Protein 7TIL (pdb70)

Solvent-accessible surface area: 36634 Å² total; per-residue (Å²): 62,102,40,25,83,61,8,2,155,41,3,20,153,62,1,82,115,42,66,15,1,48,62,29,43,70,60,125,63,12,46,77,26,60,44,114,7,20,120,37,64,86,77,45,27,91,93,31,91,108,50,10,71,155,21,28,80,78,0,122,97,35,133,42,26,94,26,39,113,49,119,85,174,82,45,6,0,24,103,7,49,1,99,43,42,86,32,2,24,45,4,4,115,30,111,133,1,49,105,4,40,62,59,1,96,86,3,31,100,93,7,75,81,56,0,21,85,30,1,0,22,11,22,19,0,3,82,113,35,70,47,123,25,1,41,51,1,4,112,17,0,46,120,7,51,74,23,46,0,143,60,81,68,51,114,126,5,8,123,175,32,26,76,104,104,20,11,111,88,3,39,46,0,4,24,14,0,0,1,63,83,58,50,0,19,0,21,60,82,27,26,69,50,12,1,34,3,45,43,71,70,84,33,52,3,14,0,14,20,11,55,123,75,46,10,84,15,142,98,2,48,0,13,9,47,7,3,45,116,16,79,18,38,30,46,47,0,0,2,0,38,20,64,91,0,37,118,14,8,9,156,67,3,91,50,0,2,0,2,0,16,1,26,23,24,1,132,10,3,59,23,90,84,2,57,91,31,66,4,1,3,4,0,10,7,20,14,119,0,0,48,6,0,2,68,0,38,114,45,24,119,62,11,82,30,23,24,12,104,72,78,7,19,101,95,61,63,208,70,97,172,81,40,5,92,28,31,106,80,99,24,15,79,7,1,114,84,4,76,123,81,166,143,4,104,34,62,3,34,137,5,71,98,78,50,0,52,127,27,2,90,125,19,17,171,73,100,38,21,87,58,7,2,133,48,9,19,150,57,0,91,120,38,65,18,1,47,64,37,38,71,55,124,61,9,43,99,31,57,44,106,8,19,101,38,68,87,78,44,27,94,93,34,82,114,24,9,79,174,22,14,100,76,2,132,90,36,132,48,23,106,31,52,96,48,115,100,174,69,40,11,0,58,116,9,46,1,75,44,39,86,35,2,18,46,4,6,119,42,79,132,2,48,83,16,40,60,62,1,90,90,4,41,104,89,7,68,82,62,0,26,82,31,5,0,24,9,29,20,0,4,84,74,31,69,48,121,30,0,38,51,0,2,111,14,0,44,90,11,49,72,25,53,0,143,42,91,50,49,97,121,13,9,125,173,38,28,80,118,43,18,9,98,70,2,35,48,0,2,24,16,0,0,1,60,88,56,46,0,17,0,23,55,102,26,22,83,94,13,1,78,9,92,63,73,95,23,87,56,1,9,2,11,21,9,58,119,80,41,18,72,11,122,72,3,40,1,7,22,71,14,2,40,110,18,81,17,46,25,60,40,1,0,2,0,35,27,63,100,0,31,119,6,13,5,158,46,1,73,48,0,2,0,1,0,11,3,33,105,47,2,136,3,1,63,26,92,70,0,62,88,33,83,5,0,2,0,1,23,4,2,0,101,0,0,39,16,0,1,74,3,48,116,48,22,126,64,3,88,31,0,13,13,74,65,89,16,12,70,128,42,31,167,62,93,31,80,69,11,124,58,87,24,70,131,68,36,8,106,36,26,96,80,103,17,20,82,5,1,113,70,1,50,118,50,127,104,2,51,4,65,4,62,117,21,54,107,79,86,1,45,112,7,0,79,87,18,12,191

Secondary structure (DSSP, 8-state):
---HHHHHHHHHHHHTSHHHHHHHHS-GGG--EEEE--PPPHHHHHH-HHHHHHHHHHSSS--SSEE-----------EEEE-SHHHHHHHH--HHHHHHHHHHHHHHHHS-GGGHHHHHH-HHHHHHS-HHHHHHHHHHHHT--TTSSSS--HHHHSSSTTTTTTTTTTHHHHHHHHHHHTTSHHHHH-HHHHTT---SSS-EEEEEESSBTTBSSSSEEEEHHHHTTS---SSEEEEES-STTGGGS-S--TTEEEEE--TT--GGG--TTTTT-EEEEE--BSHHHHHHHHHHHHH-TT-EE-S--HHHHHHS----SSPPSS--HHHHHHHHHHHSSSS--B-GGGS-HHHHHHHHHHH--/---HHHHHHHHHHHHTSHHHHHHHHS-TTS--EEEE--PPPHHHHHH-HHHHHHHHHHHHT--SSEEE----------EEEE-SHHHHHHHH--HHHHHHHHHHHHHHHHS-GGGHHHHHH-HHHHHSS-HHHHHHHHHHHHT--TTSSSS--HHHHSSSTTTTTTTTTTHHHHHHHHHHHTTSHHHHH-HHHHTT----S---EEEEESSTTSSSSSSEEE-HHHHTT---SSSEEEEES-SS-GGGS-S--TT-EEEE---S-TTSSSSTTTBTBEEEEE--BSHHHHHHHHHHHHH-TT-EE-S--HHHHHHTTTSS----SS-S-SSPPTT--HHHHHHHHHHHHSS---B-SSSS-HHHHHHHHHHHH-

InterPro domains:
  IPR014544 Uncharacterised conserved protein UCP028408 [PIRSF028408] (1-380)
  IPR024534 Wadjet protein JetD, C-terminal [PF09983] (205-372)
  IPR024537 Domain of unknown function DUF3322 [PF11795] (4-186)

Foldseek 3Di:
DDQLQVVLQVLLVVLPALVSLCLQPVPPVSPDDKDFDDDDDPVCCVVCVVVVVVRVVSVVPDDLDDFDWDCPPHTDTTMDIDGDVSSSQVSNPDPVSVVLVVLLVVLCVQADPLCNSVCSNPVVLCVPPDSVLLSLLSVLLVVADFQQCVQAAPQVVDPPPNPPCSCVSCVVVNQVSNCSVVVHPCVVCPVCRRNVHDHQFPQKWKKAAQAPPQDPDGIDIDGLNCLLPDAHWFAEEEEEQAQPCVVLEDRHAHRYMYGYNCHLDDLSCQHPNNPNGQYEYEYWAALSRLVSQQVNCVSPVRYDYFPHQPVNCVVPPVDDPAFDHRDDPRVRVSHVVLPPPPPSGDGPNPDDSPVSNVRVVVSRD/DDALLRVLQVLVVQLVALVSQCLQPVPLVSPWDKAFDDDDDPVCCVVPVVVVVVRQVSVVPDDLADFDWDCDPPIHTTMDIDGDVSSSQVSNVDPVSVVLCVLLVVLCVQADPLCNSVCSNPVVLPVPPDSVLLSLLSVLLVPADFQQCVEHAPQVSDPPPRPPCSCVSCVVVSLVSNCSVVVHPCVVQHVCVRNVHDHVPFQKWWKAAQAPPFDPDGIDIGGLVCLLEDAGWFQEEEEECAHPCVVLEDSHDPRYMYTYNPHQPPPSCQHPRNPRHAYEYEYWAAQVSQVSVQVNCVSPVRYHYFPNAVVSCVVCVPFDWAADPDHPDPARDPRDDPRSRVSHVVRVVDRIGGGGPNRDDSVVSHVRSVVVSD

Organism: Pseudomonas aeruginosa (strain UCBPP-PA14) (NCBI:txid208963)

B-factor: mean 124.22, std 24.46, range [77.88, 206.12]

Sequence (739 aa):
AKSPTDIGRNLARQWQRSSVRLERLLNPGSWPQSLNIGKPSARLFTDNIQAVLRHVENWRSVNVGKVDWEPVPISLPMRWHLRSPSEWIAASDDPRVSQEYAQLEYLVEQVDSAFHTLLVAQRSLWLTRTPEEVVATAQLATQLAPGCAQGRPLRLLAEHGVDTKFFERNATLLTKLLDERFEGAASEQGLTTFLDAFEESSHWVLVVPLQPGLLPFKRLRLTTSELAETPLPGSRLLVVENEQCVHLLPETLPDTLAVLGAGLDLHWLASAHLAGKQIGYWGDMDTWGLLMLARARLHQPAVEALLMEQELFEQHSQALESAPPGLLADEADFYRYLLVQERGRLEQEYLPKAQVELAIRKWARAKSPTDIGRNLARQWQRSSVRLERLLNPGSWPQSLNIGKPSARLFTDNIQAVLRHVENWRSVNVGKVDWEPVPISLPMRWHLRSPSEWIAASDDPRVSQEYAQLEYLVEQVDSAFHTLLVAQRSLWLTRTPEEVVATAQLATQLAPGCAQGRPLRLLAEHGVDTKFFERNATLLTKLLDERFEGAASEQGLTTFLDAFEESSHWVLVVPLQPGLLPFKRLRLTTSELAETPLPGSRLLVVENEQCVHLLPETLPDTLAVLGAGLDLHWLASAHLAGKQIGYWGDMDTWGLLMLARARLHQPAVEALLMEQELFEQHSQGNTVVEPAKALESAPPGLLADEADFYRYLLVQERGRLEQEYLPKAQVELAIRKWAR

Nearest PDB structures (foldseek):
  7til-assembly1_A  TM=1.003E+00  e=1.194E-72  Pseudomonas aeruginosa PA14
  7til-assembly1_B  TM=7.651E-01  e=3.463E-65  Pseudomonas aeruginosa PA14
  8b7f-assembly1_B  TM=4.303E-01  e=4.602E-18  Corynebacterium glutamicum ATCC 13032
  8q72-assembly1_N  TM=8.692E-01  e=1.683E-08  Escherichia coli
  7til-assembly1_B  TM=1.003E+00  e=1.257E-79  Pseudomonas aeruginosa PA14

Radius of gyration: 33.56 Å; Cα contacts (8 Å, |Δi|>4): 1056; chains: 2; bounding box: 49×89×98 Å

Structure (mmCIF, N/CA/C/O backbone):
data_7TIL
#
_entry.id   7TIL
#
_cell.length_a   1.00
_cell.length_b   1.00
_cell.length_c   1.00
_cell.angle_alpha   90.00
_cell.angle_beta   90.00
_cell.angle_gamma   90.00
#
_symmetry.space_group_name_H-M   'P 1'
#
loop_
_atom_site.group_PDB
_atom_site.id
_atom_site.type_symbol
_atom_site.label_atom_id
_atom_site.label_alt_id
_atom_site.label_comp_id
_atom_site.label_asym_id
_atom_site.label_entity_id
_atom_site.label_seq_id
_atom_site.pdbx_PDB_ins_code
_atom_site.Cartn_x
_atom_site.Cartn_y
_atom_site.Cartn_z
_atom_site.occupancy
_atom_site.B_iso_or_equiv
_atom_site.auth_seq_id
_atom_site.auth_comp_id
_atom_site.auth_asym_id
_atom_site.auth_atom_id
_atom_site.pdbx_PDB_model_num
ATOM 1 N N . ALA A 1 19 ? 155.209 112.435 120.010 1.00 147.62 1 ALA A N 1
ATOM 2 C CA . ALA A 1 19 ? 154.257 111.344 120.175 1.00 147.62 1 ALA A CA 1
ATOM 3 C C . ALA A 1 19 ? 153.841 111.199 121.634 1.00 147.62 1 ALA A C 1
ATOM 4 O O . ALA A 1 19 ? 154.327 110.319 122.343 1.00 147.62 1 ALA A O 1
ATOM 6 N N . LYS A 1 20 ? 152.940 112.071 122.076 1.00 135.12 2 LYS A N 1
ATOM 7 C CA . LYS A 1 20 ? 152.457 112.052 123.448 1.00 135.12 2 LYS A CA 1
ATOM 8 C C . LYS A 1 20 ? 151.064 111.442 123.515 1.00 135.12 2 LYS A C 1
ATOM 9 O O . LYS A 1 20 ? 150.212 111.710 122.663 1.00 135.12 2 LYS A O 1
ATOM 15 N N . SER A 1 21 ? 150.841 110.614 124.533 1.00 126.01 3 SER A N 1
ATOM 16 C CA . SER A 1 21 ? 149.522 110.061 124.771 1.00 126.01 3 SER A CA 1
ATOM 17 C C . SER A 1 21 ? 148.573 111.160 125.241 1.00 126.01 3 SER A C 1
ATOM 18 O O . SER A 1 21 ? 149.005 112.164 125.812 1.00 126.01 3 SER A O 1
ATOM 21 N N . PRO A 1 22 ? 147.269 110.995 125.002 1.00 121.59 4 PRO A N 1
ATOM 22 C CA . PRO A 1 22 ? 146.312 112.021 125.446 1.00 121.59 4 PRO A CA 1
ATOM 23 C C . PRO A 1 22 ? 146.371 112.297 126.936 1.00 121.59 4 PRO A C 1
ATOM 24 O O . PRO A 1 22 ? 146.105 113.430 127.357 1.00 121.59 4 PRO A O 1
ATOM 28 N N . THR A 1 23 ? 146.707 111.295 127.750 1.00 119.85 5 THR A N 1
ATOM 29 C CA . THR A 1 23 ? 146.864 111.529 129.181 1.00 119.85 5 THR A CA 1
ATOM 30 C C . THR A 1 23 ? 148.005 112.500 129.457 1.00 119.85 5 THR A C 1
ATOM 31 O O . THR A 1 23 ? 147.890 113.375 130.323 1.00 119.85 5 THR A O 1
ATOM 35 N N . ASP A 1 24 ? 149.116 112.360 128.728 1.00 122.71 6 ASP A N 1
ATOM 36 C CA . ASP A 1 24 ? 150.257 113.245 128.939 1.00 122.71 6 ASP A CA 1
ATOM 37 C C . ASP A 1 24 ? 149.902 114.692 128.627 1.00 122.71 6 ASP A C 1
ATOM 38 O O . ASP A 1 24 ? 150.285 115.606 129.365 1.00 122.71 6 ASP A O 1
ATOM 43 N N . ILE A 1 25 ? 149.172 114.921 127.534 1.00 112.82 7 ILE A N 1
ATOM 44 C CA . ILE A 1 25 ? 148.743 116.276 127.202 1.00 112.82 7 ILE A CA 1
ATOM 45 C C . ILE A 1 25 ? 147.787 116.801 128.264 1.00 112.82 7 ILE A C 1
ATOM 46 O O . ILE A 1 25 ? 147.825 117.984 128.626 1.00 112.82 7 ILE A O 1
ATOM 51 N N . GLY A 1 26 ? 146.923 115.930 128.787 1.00 121.73 8 GLY A N 1
ATOM 52 C CA . GLY A 1 26 ? 146.026 116.345 129.852 1.00 121.73 8 GLY A CA 1
ATOM 53 C C . GLY A 1 26 ? 146.768 116.808 131.091 1.00 121.73 8 GLY A C 1
ATOM 54 O O . GLY A 1 26 ? 146.401 117.811 131.708 1.00 121.73 8 GLY A O 1
ATOM 55 N N . ARG A 1 27 ? 147.818 116.079 131.476 1.00 117.67 9 ARG A N 1
ATOM 56 C CA . ARG A 1 27 ? 148.655 116.525 132.585 1.00 117.67 9 ARG A CA 1
ATOM 57 C C . ARG A 1 27 ? 149.380 117.818 132.237 1.00 117.67 9 ARG A C 1
ATOM 58 O O . ARG A 1 27 ? 149.523 118.706 133.085 1.00 117.67 9 ARG A O 1
ATOM 66 N N . ASN A 1 28 ? 149.851 117.937 130.994 1.00 114.39 10 ASN A N 1
ATOM 67 C CA . ASN A 1 28 ? 150.530 119.157 130.573 1.00 114.39 10 ASN A CA 1
ATOM 68 C C . ASN A 1 28 ? 149.590 120.353 130.614 1.00 114.39 10 ASN A C 1
ATOM 69 O O . ASN A 1 28 ? 149.983 121.448 131.033 1.00 114.39 10 ASN A O 1
ATOM 74 N N . LEU A 1 29 ? 148.343 120.167 130.176 1.00 110.37 11 LEU A N 1
ATOM 75 C CA . LEU A 1 29 ? 147.373 121.255 130.226 1.00 110.37 11 LEU A CA 1
ATOM 76 C C . LEU A 1 29 ? 147.051 121.643 131.663 1.00 110.37 11 LEU A C 1
ATOM 77 O O . LEU A 1 29 ? 146.874 122.827 131.970 1.00 110.37 11 LEU A O 1
ATOM 82 N N . ALA A 1 30 ? 146.965 120.656 132.558 1.00 108.68 12 ALA A N 1
ATOM 83 C CA . ALA A 1 30 ? 146.649 120.943 133.953 1.00 108.68 12 ALA A CA 1
ATOM 84 C C . ALA A 1 30 ? 147.723 121.816 134.590 1.00 108.68 12 ALA A C 1
ATOM 85 O O . ALA A 1 30 ? 147.417 122.748 135.343 1.00 108.68 12 ALA A O 1
ATOM 87 N N . ARG A 1 31 ? 148.993 121.523 134.304 1.00 111.09 13 ARG A N 1
ATOM 88 C CA . ARG A 1 31 ? 150.075 122.353 134.822 1.00 111.09 13 ARG A CA 1
ATOM 89 C C . ARG A 1 31 ? 149.992 123.771 134.273 1.00 111.09 13 ARG A C 1
ATOM 90 O O . ARG A 1 31 ? 150.210 124.743 135.006 1.00 111.09 13 ARG A O 1
ATOM 98 N N . GLN A 1 32 ? 149.679 123.908 132.983 1.00 101.12 14 GLN A N 1
ATOM 99 C CA . GLN A 1 32 ? 149.583 125.233 132.380 1.00 101.12 14 GLN A CA 1
ATOM 100 C C . GLN A 1 32 ? 148.458 126.044 133.007 1.00 101.12 14 GLN A C 1
ATOM 101 O O . GLN A 1 32 ? 148.531 127.277 133.066 1.00 101.12 14 GLN A O 1
ATOM 107 N N . TRP A 1 33 ? 147.406 125.371 133.476 1.00 98.58 15 TRP A N 1
ATOM 108 C CA . TRP A 1 33 ? 146.304 126.079 134.116 1.00 98.58 15 TRP A CA 1
ATOM 109 C C . TRP A 1 33 ? 146.757 126.779 135.390 1.00 98.58 15 TRP A C 1
ATOM 110 O O . TRP A 1 33 ? 146.159 127.783 135.794 1.00 98.58 15 TRP A O 1
ATOM 121 N N . GLN A 1 34 ? 147.813 126.277 136.027 1.00 97.77 16 GLN A N 1
ATOM 122 C CA . GLN A 1 34 ? 148.316 126.881 137.253 1.00 97.77 16 GLN A CA 1
ATOM 123 C C . GLN A 1 34 ? 148.999 128.219 137.018 1.00 97.77 16 GLN A C 1
ATOM 124 O O . GLN A 1 34 ? 149.363 128.885 137.993 1.00 97.77 16 GLN A O 1
ATOM 130 N N . ARG A 1 35 ? 149.182 128.627 135.766 1.00 100.60 17 ARG A N 1
ATOM 131 C CA . ARG A 1 35 ? 149.817 129.891 135.429 1.00 100.60 17 ARG A CA 1
ATOM 132 C C . ARG A 1 35 ? 148.753 130.956 135.209 1.00 100.60 17 ARG A C 1
ATOM 133 O O . ARG A 1 35 ? 147.765 130.724 134.506 1.00 100.60 17 ARG A O 1
ATOM 141 N N . SER A 1 36 ? 148.962 132.126 135.819 1.00 99.71 18 SER A N 1
ATOM 142 C CA . SER A 1 36 ? 147.958 133.185 135.769 1.00 99.71 18 SER A CA 1
ATOM 143 C C . SER A 1 36 ? 147.748 133.692 134.348 1.00 99.71 18 SER A C 1
ATOM 144 O O . SER A 1 36 ? 146.620 134.025 133.964 1.00 99.71 18 SER A O 1
ATOM 147 N N . SER A 1 37 ? 148.819 133.770 133.557 1.00 102.53 19 SER A N 1
ATOM 148 C CA . SER A 1 37 ? 148.694 134.269 132.191 1.00 102.53 19 SER A CA 1
ATOM 149 C C . SER A 1 37 ? 147.802 133.365 131.350 1.00 102.53 19 SER A C 1
ATOM 150 O O . SER A 1 37 ? 147.002 133.849 130.541 1.00 102.53 19 SER A O 1
ATOM 153 N N . VAL A 1 38 ? 147.932 132.048 131.521 1.00 104.22 20 VAL A N 1
ATOM 154 C CA . VAL A 1 38 ? 147.138 131.111 130.731 1.00 104.22 20 VAL A CA 1
ATOM 155 C C . VAL A 1 38 ? 145.656 131.256 131.052 1.00 104.22 20 VAL A C 1
ATOM 156 O O . VAL A 1 38 ? 144.808 131.259 130.151 1.00 104.22 20 VAL A O 1
ATOM 160 N N . ARG A 1 39 ? 145.319 131.375 132.339 1.00 98.24 21 ARG A N 1
ATOM 161 C CA . ARG A 1 39 ? 143.916 131.494 132.728 1.00 98.24 21 ARG A CA 1
ATOM 162 C C . ARG A 1 39 ? 143.290 132.764 132.167 1.00 98.24 21 ARG A C 1
ATOM 163 O O . ARG A 1 39 ? 142.153 132.740 131.681 1.00 98.24 21 ARG A O 1
ATOM 171 N N . LEU A 1 40 ? 144.014 133.883 132.227 1.00 101.66 22 LEU A N 1
ATOM 172 C CA . LEU A 1 40 ? 143.496 135.126 131.666 1.00 101.66 22 LEU A CA 1
ATOM 173 C C . LEU A 1 40 ? 143.305 135.010 130.161 1.00 101.66 22 LEU A C 1
ATOM 174 O O . LEU A 1 40 ? 142.328 135.529 129.608 1.00 101.66 22 LEU A O 1
ATOM 179 N N . GLU A 1 41 ? 144.233 134.336 129.481 1.00 114.91 23 GLU A N 1
ATOM 180 C CA . GLU A 1 41 ? 144.121 134.163 128.038 1.00 114.91 23 GLU A CA 1
ATOM 181 C C . GLU A 1 41 ? 142.896 133.333 127.675 1.00 114.91 23 GLU A C 1
ATOM 182 O O . GLU A 1 41 ? 142.197 133.637 126.702 1.00 114.91 23 GLU A O 1
ATOM 188 N N . ARG A 1 42 ? 142.612 132.287 128.453 1.00 113.57 24 ARG A N 1
ATOM 189 C CA . ARG A 1 42 ? 141.522 131.381 128.106 1.00 113.57 24 ARG A CA 1
ATOM 190 C C . ARG A 1 42 ? 140.159 132.015 128.358 1.00 113.57 24 ARG A C 1
ATOM 191 O O . ARG A 1 42 ? 139.243 131.873 127.539 1.00 113.57 24 ARG A O 1
ATOM 199 N N . LEU A 1 43 ? 140.000 132.714 129.480 1.00 107.87 25 LEU A N 1
ATOM 200 C CA . LEU A 1 43 ? 138.687 133.207 129.879 1.00 107.87 25 LEU A CA 1
ATOM 201 C C . LEU A 1 43 ? 138.400 134.610 129.355 1.00 107.87 25 LEU A C 1
ATOM 202 O O . LEU A 1 43 ? 137.339 134.850 128.771 1.00 107.87 25 LEU A O 1
ATOM 207 N N . LEU A 1 44 ? 139.332 135.543 129.551 1.00 113.11 26 LEU A N 1
ATOM 208 C CA . LEU A 1 44 ? 139.103 136.951 129.249 1.00 113.11 26 LEU A CA 1
ATOM 209 C C . LEU A 1 44 ? 139.532 137.330 127.838 1.00 113.11 26 LEU A C 1
ATOM 210 O O . LEU A 1 44 ? 139.898 138.488 127.596 1.00 113.11 26 LEU A O 1
ATOM 215 N N . ASN A 1 45 ? 139.499 136.389 126.902 1.00 125.41 27 ASN A N 1
ATOM 216 C CA . ASN A 1 45 ? 139.823 136.672 125.505 1.00 125.41 27 ASN A CA 1
ATOM 217 C C . ASN A 1 45 ? 139.028 135.712 124.632 1.00 125.41 27 ASN A C 1
ATOM 218 O O . ASN A 1 45 ? 139.453 134.570 124.398 1.00 125.41 27 ASN A O 1
ATOM 223 N N . PRO A 1 46 ? 137.859 136.132 124.141 1.00 129.29 28 PRO A N 1
ATOM 224 C CA . PRO A 1 46 ? 137.099 135.270 123.220 1.00 129.29 28 PRO A CA 1
ATOM 225 C C . PRO A 1 46 ? 137.857 134.933 121.950 1.00 129.29 28 PRO A C 1
ATOM 226 O O . PRO A 1 46 ? 137.594 133.887 121.345 1.00 129.29 28 PRO A O 1
ATOM 230 N N . GLY A 1 47 ? 138.786 135.787 121.523 1.00 133.15 29 GLY A N 1
ATOM 231 C CA . GLY A 1 47 ? 139.586 135.497 120.350 1.00 133.15 29 GLY A CA 1
ATOM 232 C C . GLY A 1 47 ? 140.737 134.552 120.589 1.00 133.15 29 GLY A C 1
ATOM 233 O O . GLY A 1 47 ? 141.469 134.234 119.647 1.00 133.15 29 GLY A O 1
ATOM 234 N N . SER A 1 48 ? 140.916 134.102 121.833 1.00 129.31 30 SER A N 1
ATOM 235 C CA . SER A 1 48 ? 141.977 133.147 122.127 1.00 129.31 30 SER A CA 1
ATOM 236 C C . SER A 1 48 ? 141.757 131.844 121.375 1.00 129.31 30 SER A C 1
ATOM 237 O O . SER A 1 48 ? 142.708 131.252 120.852 1.00 129.31 30 SER A O 1
ATOM 240 N N . TRP A 1 49 ? 140.513 131.381 121.322 1.00 124.86 31 TRP A N 1
ATOM 241 C CA . TRP A 1 49 ? 140.196 130.182 120.569 1.00 124.86 31 TRP A CA 1
ATOM 242 C C . TRP A 1 49 ? 140.379 130.450 119.079 1.00 124.86 31 TRP A C 1
ATOM 243 O O . TRP A 1 49 ? 140.108 131.560 118.608 1.00 124.86 31 TRP A O 1
ATOM 254 N N . PRO A 1 50 ? 140.837 129.455 118.306 1.00 129.36 32 PRO A N 1
ATOM 255 C CA . PRO A 1 50 ? 141.126 128.097 118.778 1.00 129.36 32 PRO A CA 1
ATOM 256 C C . PRO A 1 50 ? 142.509 127.916 119.402 1.00 129.36 32 PRO A C 1
ATOM 257 O O . PRO A 1 50 ? 143.393 128.748 119.199 1.00 129.36 32 PRO A O 1
ATOM 261 N N . GLN A 1 51 ? 142.690 126.832 120.155 1.00 131.76 33 GLN A N 1
ATOM 262 C CA . GLN A 1 51 ? 143.992 126.439 120.693 1.00 131.76 33 GLN A CA 1
ATOM 263 C C . GLN A 1 51 ? 144.336 125.054 120.157 1.00 131.76 33 GLN A C 1
ATOM 264 O O . GLN A 1 51 ? 143.741 124.057 120.578 1.00 131.76 33 GLN A O 1
ATOM 270 N N . SER A 1 52 ? 145.295 124.989 119.235 1.00 137.22 34 SER A N 1
ATOM 271 C CA . SER A 1 52 ? 145.707 123.734 118.616 1.00 137.22 34 SER A CA 1
ATOM 272 C C . SER A 1 52 ? 146.957 123.216 119.315 1.00 137.22 34 SER A C 1
ATOM 273 O O . SER A 1 52 ? 147.917 123.968 119.517 1.00 137.22 34 SER A O 1
ATOM 276 N N . LEU A 1 53 ? 146.941 121.940 119.682 1.00 145.11 35 LEU A N 1
ATOM 277 C CA . LEU A 1 53 ? 148.056 121.312 120.378 1.00 145.11 35 LEU A CA 1
ATOM 278 C C . LEU A 1 53 ? 148.718 120.294 119.461 1.00 145.11 35 LEU A C 1
ATOM 279 O O . LEU A 1 53 ? 148.052 119.393 118.939 1.00 145.11 35 LEU A O 1
ATOM 284 N N . ASN A 1 54 ? 150.025 120.443 119.264 1.00 154.65 36 ASN A N 1
ATOM 285 C CA . ASN A 1 54 ? 150.770 119.502 118.442 1.00 154.65 36 ASN A CA 1
ATOM 286 C C . ASN A 1 54 ? 150.933 118.173 119.169 1.00 154.65 36 ASN A C 1
ATOM 287 O O . ASN A 1 54 ? 151.106 118.132 120.390 1.00 154.65 36 ASN A O 1
ATOM 292 N N . ILE A 1 55 ? 150.875 117.081 118.411 1.00 149.85 37 ILE A N 1
ATOM 293 C CA . ILE A 1 55 ? 150.979 115.747 118.989 1.00 149.85 37 ILE A CA 1
ATOM 294 C C . ILE A 1 55 ? 152.417 115.256 118.894 1.00 149.85 37 ILE A C 1
ATOM 295 O O . ILE A 1 55 ? 153.057 114.982 119.916 1.00 149.85 37 ILE A O 1
ATOM 300 N N . GLY A 1 56 ? 152.936 115.142 117.674 1.00 161.61 38 GLY A N 1
ATOM 301 C CA . GLY A 1 56 ? 154.324 114.762 117.485 1.00 161.61 38 GLY A CA 1
ATOM 302 C C . GLY A 1 56 ? 154.535 113.457 116.745 1.00 161.61 38 GLY A C 1
ATOM 303 O O . GLY A 1 56 ? 153.774 112.501 116.920 1.00 161.61 38 GLY A O 1
ATOM 304 N N . LYS A 1 57 ? 155.575 113.409 115.911 1.00 172.88 39 LYS A N 1
ATOM 305 C CA . LYS A 1 57 ? 155.937 112.207 115.178 1.00 172.88 39 LYS A CA 1
ATOM 306 C C . LYS A 1 57 ? 156.553 111.163 116.107 1.00 172.88 39 LYS A C 1
ATOM 307 O O . LYS A 1 57 ? 157.219 111.507 117.087 1.00 172.88 39 LYS A O 1
ATOM 313 N N . PRO A 1 58 ? 156.341 109.883 115.823 1.00 183.80 40 PRO A N 1
ATOM 314 C CA . PRO A 1 58 ? 157.028 108.832 116.575 1.00 183.80 40 PRO A CA 1
ATOM 315 C C . PRO A 1 58 ? 158.453 108.635 116.077 1.00 183.80 40 PRO A C 1
ATOM 316 O O . PRO A 1 58 ? 158.852 109.133 115.023 1.00 183.80 40 PRO A O 1
ATOM 320 N N . SER A 1 59 ? 159.222 107.889 116.865 1.00 198.90 41 SER A N 1
ATOM 321 C CA . SER A 1 59 ? 160.603 107.594 116.513 1.00 198.90 41 SER A CA 1
ATOM 322 C C . SER A 1 59 ? 160.665 106.498 115.458 1.00 198.90 41 SER A C 1
ATOM 323 O O . SER A 1 59 ? 159.991 105.469 115.568 1.00 198.90 41 SER A O 1
ATOM 326 N N . ALA A 1 60 ? 161.481 106.727 114.426 1.00 199.95 42 ALA A N 1
ATOM 327 C CA . ALA A 1 60 ? 161.636 105.731 113.370 1.00 199.95 42 ALA A CA 1
ATOM 328 C C . ALA A 1 60 ? 162.265 104.452 113.905 1.00 199.95 42 ALA A C 1
ATOM 329 O O . ALA A 1 60 ? 161.844 103.347 113.541 1.00 199.95 42 ALA A O 1
ATOM 331 N N . ARG A 1 61 ? 163.278 104.580 114.765 1.00 201.28 43 ARG A N 1
ATOM 332 C CA . ARG A 1 61 ? 163.889 103.401 115.369 1.00 201.28 43 ARG A CA 1
ATOM 333 C C . ARG A 1 61 ? 162.890 102.650 116.239 1.00 201.28 43 ARG A C 1
ATOM 334 O O . ARG A 1 61 ? 162.833 101.416 116.209 1.00 201.28 43 ARG A O 1
ATOM 336 N N . LEU A 1 62 ? 162.093 103.381 117.022 1.00 200.25 44 LEU A N 1
ATOM 337 C CA . LEU A 1 62 ? 161.066 102.739 117.836 1.00 200.25 44 LEU A CA 1
ATOM 338 C C . LEU A 1 62 ? 159.993 102.100 116.964 1.00 200.25 44 LEU A C 1
ATOM 339 O O . LEU A 1 62 ? 159.471 101.029 117.297 1.00 200.25 44 LEU A O 1
ATOM 341 N N . PHE A 1 63 ? 159.646 102.746 115.848 1.00 200.51 45 PHE A N 1
ATOM 342 C CA . PHE A 1 63 ? 158.650 102.179 114.945 1.00 200.51 45 PHE A CA 1
ATOM 343 C C . PHE A 1 63 ? 159.126 100.857 114.356 1.00 200.51 45 PHE A C 1
ATOM 344 O O . PHE A 1 63 ? 158.357 99.893 114.273 1.00 200.51 45 PHE A O 1
ATOM 346 N N . THR A 1 64 ? 160.394 100.792 113.944 1.00 206.12 46 THR A N 1
ATOM 347 C CA . THR A 1 64 ? 160.917 99.560 113.364 1.00 206.12 46 THR A CA 1
ATOM 348 C C . THR A 1 64 ? 161.136 98.493 114.430 1.00 206.12 46 THR A C 1
ATOM 349 O O . THR A 1 64 ? 160.837 97.314 114.207 1.00 206.12 46 THR A O 1
ATOM 351 N N . ASP A 1 65 ? 161.660 98.886 115.594 1.00 200.54 47 ASP A N 1
ATOM 352 C CA . ASP A 1 65 ? 161.957 97.909 116.638 1.00 200.54 47 ASP A CA 1
ATOM 353 C C . ASP A 1 65 ? 160.684 97.307 117.219 1.00 200.54 47 ASP A C 1
ATOM 354 O O . ASP A 1 65 ? 160.599 96.088 117.411 1.00 200.54 47 ASP A O 1
ATOM 356 N N . ASN A 1 66 ? 159.686 98.140 117.508 1.00 186.62 48 ASN A N 1
ATOM 357 C CA . ASN A 1 66 ? 158.429 97.697 118.110 1.00 186.62 48 ASN A CA 1
ATOM 358 C C . ASN A 1 66 ? 157.283 98.349 117.343 1.00 186.62 48 ASN A C 1
ATOM 359 O O . ASN A 1 66 ? 156.841 99.448 117.688 1.00 186.62 48 ASN A O 1
ATOM 361 N N . ILE A 1 67 ? 156.805 97.669 116.298 1.00 175.37 49 ILE A N 1
ATOM 362 C CA . ILE A 1 67 ? 155.658 98.186 115.562 1.00 175.37 49 ILE A CA 1
ATOM 363 C C . ILE A 1 67 ? 154.413 98.168 116.437 1.00 175.37 49 ILE A C 1
ATOM 364 O O . ILE A 1 67 ? 153.541 99.032 116.304 1.00 175.37 49 ILE A O 1
ATOM 369 N N . GLN A 1 68 ? 154.308 97.202 117.352 1.00 172.28 50 GLN A N 1
ATOM 370 C CA . GLN A 1 68 ? 153.163 97.166 118.253 1.00 172.28 50 GLN A CA 1
ATOM 371 C C . GLN A 1 68 ? 153.137 98.380 119.171 1.00 172.28 50 GLN A C 1
ATOM 372 O O . GLN A 1 68 ? 152.060 98.811 119.596 1.00 172.28 50 GLN A O 1
ATOM 378 N N . ALA A 1 69 ? 154.306 98.942 119.488 1.00 169.14 51 ALA A N 1
ATOM 379 C CA . ALA A 1 69 ? 154.356 100.107 120.365 1.00 169.14 51 ALA A CA 1
ATOM 380 C C . ALA A 1 69 ? 153.646 101.296 119.731 1.00 169.14 51 ALA A C 1
ATOM 381 O O . ALA A 1 69 ? 152.825 101.959 120.378 1.00 169.14 51 ALA A O 1
ATOM 383 N N . VAL A 1 70 ? 153.947 101.579 118.461 1.00 166.76 52 VAL A N 1
ATOM 384 C CA . VAL A 1 70 ? 153.232 102.641 117.760 1.00 166.76 52 VAL A CA 1
ATOM 385 C C . VAL A 1 70 ? 151.796 102.221 117.477 1.00 166.76 52 VAL A C 1
ATOM 386 O O . VAL A 1 70 ? 150.898 103.070 117.407 1.00 166.76 52 VAL A O 1
ATOM 390 N N . LEU A 1 71 ? 151.550 100.918 117.300 1.00 164.91 53 LEU A N 1
ATOM 391 C CA . LEU A 1 71 ? 150.170 100.453 117.220 1.00 164.91 53 LEU A CA 1
ATOM 392 C C . LEU A 1 71 ? 149.413 100.782 118.497 1.00 164.91 53 LEU A C 1
ATOM 393 O O . LEU A 1 71 ? 148.366 101.429 118.448 1.00 164.91 53 LEU A O 1
ATOM 398 N N . ARG A 1 72 ? 149.966 100.425 119.656 1.00 167.06 54 ARG A N 1
ATOM 399 C CA . ARG A 1 72 ? 149.315 100.802 120.905 1.00 167.06 54 ARG A CA 1
ATOM 400 C C . ARG A 1 72 ? 149.021 102.294 120.928 1.00 167.06 54 ARG A C 1
ATOM 401 O O . ARG A 1 72 ? 147.933 102.712 121.339 1.00 167.06 54 ARG A O 1
ATOM 409 N N . HIS A 1 73 ? 149.949 103.101 120.410 1.00 156.57 55 HIS A N 1
ATOM 410 C CA . HIS A 1 73 ? 149.797 104.550 120.455 1.00 156.57 55 HIS A CA 1
ATOM 411 C C . HIS A 1 73 ? 148.547 105.004 119.705 1.00 156.57 55 HIS A C 1
ATOM 412 O O . HIS A 1 73 ? 147.832 105.903 120.163 1.00 156.57 55 HIS A O 1
ATOM 419 N N . VAL A 1 74 ? 148.269 104.404 118.543 1.00 160.33 56 VAL A N 1
ATOM 420 C CA . VAL A 1 74 ? 147.168 104.902 117.718 1.00 160.33 56 VAL A CA 1
ATOM 421 C C . VAL A 1 74 ? 145.811 104.523 118.315 1.00 160.33 56 VAL A C 1
ATOM 422 O O . VAL A 1 74 ? 144.870 105.325 118.283 1.00 160.33 56 VAL A O 1
ATOM 426 N N . GLU A 1 75 ? 145.673 103.310 118.867 1.00 163.96 57 GLU A N 1
ATOM 427 C CA . GLU A 1 75 ? 144.415 102.999 119.550 1.00 163.96 57 GLU A CA 1
ATOM 428 C C . GLU A 1 75 ? 144.322 103.612 120.944 1.00 163.96 57 GLU A C 1
ATOM 429 O O . GLU A 1 75 ? 143.235 103.610 121.532 1.00 163.96 57 GLU A O 1
ATOM 435 N N . ASN A 1 76 ? 145.420 104.127 121.507 1.00 154.23 58 ASN A N 1
ATOM 436 C CA . ASN A 1 76 ? 145.242 105.091 122.590 1.00 154.23 58 ASN A CA 1
ATOM 437 C C . ASN A 1 76 ? 144.564 106.353 122.071 1.00 154.23 58 ASN A C 1
ATOM 438 O O . ASN A 1 76 ? 143.859 107.043 122.817 1.00 154.23 58 ASN A O 1
ATOM 443 N N . TRP A 1 77 ? 144.761 106.668 120.789 1.00 143.37 59 TRP A N 1
ATOM 444 C CA . TRP A 1 77 ? 144.060 107.781 120.163 1.00 143.37 59 TRP A CA 1
ATOM 445 C C . TRP A 1 77 ? 142.721 107.367 119.565 1.00 143.37 59 TRP A C 1
ATOM 446 O O . TRP A 1 77 ? 142.017 108.219 119.013 1.00 143.37 59 TRP A O 1
ATOM 457 N N . ARG A 1 78 ? 142.363 106.083 119.635 1.00 154.85 60 ARG A N 1
ATOM 458 C CA . ARG A 1 78 ? 141.033 105.639 119.239 1.00 154.85 60 ARG A CA 1
ATOM 459 C C . ARG A 1 78 ? 140.001 105.785 120.346 1.00 154.85 60 ARG A C 1
ATOM 460 O O . ARG A 1 78 ? 138.802 105.685 120.067 1.00 154.85 60 ARG A O 1
ATOM 468 N N . SER A 1 79 ? 140.429 106.021 121.582 1.00 157.77 61 SER A N 1
ATOM 469 C CA . SER A 1 79 ? 139.511 106.194 122.697 1.00 157.77 61 SER A CA 1
ATOM 470 C C . SER A 1 79 ? 139.258 107.655 123.035 1.00 157.77 61 SER A C 1
ATOM 471 O O . SER A 1 79 ? 138.511 107.936 123.978 1.00 157.77 61 SER A O 1
ATOM 474 N N . VAL A 1 80 ? 139.849 108.589 122.297 1.00 146.02 62 VAL A N 1
ATOM 475 C CA . VAL A 1 80 ? 139.682 110.005 122.601 1.00 146.02 62 VAL A CA 1
ATOM 476 C C . VAL A 1 80 ? 138.450 110.535 121.880 1.00 146.02 62 VAL A C 1
ATOM 477 O O . VAL A 1 80 ? 138.263 110.307 120.678 1.00 146.02 62 VAL A O 1
ATOM 481 N N . ASN A 1 81 ? 137.579 111.208 122.630 1.00 141.95 63 ASN A N 1
ATOM 482 C CA . ASN A 1 81 ? 136.407 111.853 122.054 1.00 141.95 63 ASN A CA 1
ATOM 483 C C . ASN A 1 81 ? 136.136 113.220 122.670 1.00 141.95 63 ASN A C 1
ATOM 484 O O . ASN A 1 81 ? 135.029 113.748 122.500 1.00 141.95 63 ASN A O 1
ATOM 489 N N . VAL A 1 82 ? 137.103 113.800 123.384 1.00 138.13 64 VAL A N 1
ATOM 490 C CA . VAL A 1 82 ? 136.886 115.081 124.052 1.00 138.13 64 VAL A CA 1
ATOM 491 C C . VAL A 1 82 ? 136.575 116.167 123.031 1.00 138.13 64 VAL A C 1
ATOM 492 O O . VAL A 1 82 ? 135.634 116.953 123.198 1.00 138.13 64 VAL A O 1
ATOM 496 N N . GLY A 1 83 ? 137.354 116.224 121.962 1.00 136.78 65 GLY A N 1
ATOM 497 C CA . GLY A 1 83 ? 137.140 117.173 120.886 1.00 136.78 65 GLY A CA 1
ATOM 498 C C . GLY A 1 83 ? 137.213 116.471 119.545 1.00 136.78 65 GLY A C 1
ATOM 499 O O . GLY A 1 83 ? 136.590 115.435 119.321 1.00 136.78 65 GLY A O 1
ATOM 500 N N . LYS A 1 84 ? 137.988 117.062 118.641 1.00 135.01 66 LYS A N 1
ATOM 501 C CA . LYS A 1 84 ? 138.236 116.506 117.317 1.00 135.01 66 LYS A CA 1
ATOM 502 C C . LYS A 1 84 ? 139.733 116.539 117.049 1.00 135.01 66 LYS A C 1
ATOM 503 O O . LYS A 1 84 ? 140.405 117.525 117.373 1.00 135.01 66 LYS A O 1
ATOM 509 N N . VAL A 1 85 ? 140.256 115.453 116.497 1.00 143.45 67 VAL A N 1
ATOM 510 C CA . VAL A 1 85 ? 141.682 115.332 116.228 1.00 143.45 67 VAL A CA 1
ATOM 511 C C . VAL A 1 85 ? 141.918 115.461 114.730 1.00 143.45 67 VAL A C 1
ATOM 512 O O . VAL A 1 85 ? 141.186 114.881 113.919 1.00 143.45 67 VAL A O 1
ATOM 516 N N . ASP A 1 86 ? 142.922 116.250 114.360 1.00 159.35 68 ASP A N 1
ATOM 517 C CA . ASP A 1 86 ? 143.260 116.446 112.958 1.00 159.35 68 ASP A CA 1
ATOM 518 C C . ASP A 1 86 ? 143.954 115.204 112.415 1.00 159.35 68 ASP A C 1
ATOM 519 O O . ASP A 1 86 ? 144.761 114.579 113.111 1.00 159.35 68 ASP A O 1
ATOM 524 N N . TRP A 1 87 ? 143.638 114.846 111.175 1.00 168.83 69 TRP A N 1
ATOM 525 C CA . TRP A 1 87 ? 144.183 113.656 110.540 1.00 168.83 69 TRP A CA 1
ATOM 526 C C . TRP A 1 87 ? 144.940 114.004 109.268 1.00 168.83 69 TRP A C 1
ATOM 527 O O . TRP A 1 87 ? 144.581 114.944 108.551 1.00 168.83 69 TRP A O 1
ATOM 538 N N . GLU A 1 88 ? 145.994 113.232 109.000 1.00 195.24 70 GLU A N 1
ATOM 539 C CA . GLU A 1 88 ? 146.734 113.285 107.763 1.00 195.24 70 GLU A CA 1
ATOM 540 C C . GLU A 1 88 ? 147.332 111.901 107.542 1.00 195.24 70 GLU A C 1
ATOM 541 O O . GLU A 1 88 ? 147.914 111.333 108.480 1.00 195.24 70 GLU A O 1
ATOM 547 N N . PRO A 1 89 ? 147.170 111.321 106.357 1.00 201.23 71 PRO A N 1
ATOM 548 C CA . PRO A 1 89 ? 147.742 109.995 106.105 1.00 201.23 71 PRO A CA 1
ATOM 549 C C . PRO A 1 89 ? 149.246 110.065 105.898 1.00 201.23 71 PRO A C 1
ATOM 550 O O . PRO A 1 89 ? 149.787 111.061 105.411 1.00 201.23 71 PRO A O 1
ATOM 554 N N . VAL A 1 90 ? 149.921 108.985 106.278 1.00 193.76 72 VAL A N 1
ATOM 555 C CA . VAL A 1 90 ? 151.362 108.877 106.086 1.00 193.76 72 VAL A CA 1
ATOM 556 C C . VAL A 1 90 ? 151.693 107.577 105.366 1.00 193.76 72 VAL A C 1
ATOM 557 O O . VAL A 1 90 ? 151.427 106.489 105.876 1.00 193.76 72 VAL A O 1
ATOM 561 N N . PRO A 1 98 ? 152.291 101.803 105.196 1.00 202.22 80 PRO A N 1
ATOM 562 C CA . PRO A 1 98 ? 151.748 103.152 105.378 1.00 202.22 80 PRO A CA 1
ATOM 563 C C . PRO A 1 98 ? 150.678 103.211 106.464 1.00 202.22 80 PRO A C 1
ATOM 564 O O . PRO A 1 98 ? 149.608 102.623 106.309 1.00 202.22 80 PRO A O 1
ATOM 568 N N . ILE A 1 99 ? 150.973 103.915 107.554 1.00 197.87 81 ILE A N 1
ATOM 569 C CA . ILE A 1 99 ? 150.056 104.061 108.677 1.00 197.87 81 ILE A CA 1
ATOM 570 C C . ILE A 1 99 ? 149.860 105.545 108.951 1.00 197.87 81 ILE A C 1
ATOM 571 O O . ILE A 1 99 ? 150.814 106.328 108.876 1.00 197.87 81 ILE A O 1
ATOM 576 N N . SER A 1 100 ? 148.621 105.934 109.240 1.00 184.25 82 SER A N 1
ATOM 577 C CA . SER A 1 100 ? 148.289 107.334 109.468 1.00 184.25 82 SER A CA 1
ATOM 578 C C . SER A 1 100 ? 148.353 107.645 110.958 1.00 184.25 82 SER A C 1
ATOM 579 O O . SER A 1 100 ? 147.759 106.932 111.774 1.00 184.25 82 SER A O 1
ATOM 582 N N . LEU A 1 101 ? 149.072 108.709 111.312 1.00 172.00 83 LEU A N 1
ATOM 583 C CA . LEU A 1 101 ? 149.197 109.132 112.693 1.00 172.00 83 LEU A CA 1
ATOM 584 C C . LEU A 1 101 ? 148.605 110.523 112.878 1.00 172.00 83 LEU A C 1
ATOM 585 O O . LEU A 1 101 ? 148.689 111.358 111.971 1.00 172.00 83 LEU A O 1
ATOM 590 N N . PRO A 1 102 ? 148.004 110.803 114.032 1.00 162.05 84 PRO A N 1
ATOM 591 C CA . PRO A 1 102 ? 147.452 112.140 114.269 1.00 162.05 84 PRO A CA 1
ATOM 592 C C . PRO A 1 102 ? 148.540 113.135 114.641 1.00 162.05 84 PRO A C 1
ATOM 593 O O . PRO A 1 102 ? 149.417 112.854 115.461 1.00 162.05 84 PRO A O 1
ATOM 597 N N . MET A 1 103 ? 148.466 114.318 114.032 1.00 164.87 85 MET A N 1
ATOM 598 C CA . MET A 1 103 ? 149.486 115.343 114.222 1.00 164.87 85 MET A CA 1
ATOM 599 C C . MET A 1 103 ? 149.002 116.482 115.110 1.00 164.87 85 MET A C 1
ATOM 600 O O . MET A 1 103 ? 149.743 116.958 115.976 1.00 164.87 85 MET A O 1
ATOM 605 N N . ARG A 1 104 ? 147.771 116.931 114.901 1.00 153.09 86 ARG A N 1
ATOM 606 C CA . ARG A 1 104 ? 147.251 118.106 115.579 1.00 153.09 86 ARG A CA 1
ATOM 607 C C . ARG A 1 104 ? 145.932 117.783 116.263 1.00 153.09 86 ARG A C 1
ATOM 608 O O . ARG A 1 104 ? 145.161 116.939 115.800 1.00 153.09 86 ARG A O 1
ATOM 616 N N . TRP A 1 105 ? 145.685 118.469 117.376 1.00 136.23 87 TRP A N 1
ATOM 617 C CA . TRP A 1 105 ? 144.455 118.328 118.147 1.00 136.23 87 TRP A CA 1
ATOM 618 C C . TRP A 1 105 ? 143.747 119.675 118.139 1.00 136.23 87 TRP A C 1
ATOM 619 O O . TRP A 1 105 ? 144.311 120.680 118.582 1.00 136.23 87 TRP A O 1
ATOM 630 N N . HIS A 1 106 ? 142.518 119.697 117.632 1.00 136.74 88 HIS A N 1
ATOM 631 C CA . HIS A 1 106 ? 141.744 120.933 117.533 1.00 136.74 88 HIS A CA 1
ATOM 632 C C . HIS A 1 106 ? 140.757 120.986 118.690 1.00 136.74 88 HIS A C 1
ATOM 633 O O . HIS A 1 106 ? 139.849 120.157 118.789 1.00 136.74 88 HIS A O 1
ATOM 640 N N . LEU A 1 107 ? 140.936 121.969 119.567 1.00 129.94 89 LEU A N 1
ATOM 641 C CA . LEU A 1 107 ? 140.027 122.218 120.677 1.00 129.94 89 LEU A CA 1
ATOM 642 C C . LEU A 1 107 ? 139.289 123.520 120.387 1.00 129.94 89 LEU A C 1
ATOM 643 O O . LEU A 1 107 ? 139.909 124.586 120.311 1.00 129.94 89 LEU A O 1
ATOM 648 N N . ARG A 1 108 ? 137.967 123.442 120.231 1.00 132.60 90 ARG A N 1
ATOM 649 C CA . ARG A 1 108 ? 137.215 124.628 119.833 1.00 132.60 90 ARG A CA 1
ATOM 650 C C . ARG A 1 108 ? 136.804 125.445 121.055 1.00 132.60 90 ARG A C 1
ATOM 651 O O . ARG A 1 108 ? 137.233 126.591 121.224 1.00 132.60 90 ARG A O 1
ATOM 659 N N . SER A 1 109 ? 135.966 124.843 121.938 1.00 126.40 91 SER A N 1
ATOM 660 C CA . SER A 1 109 ? 135.246 125.396 123.077 1.00 126.40 91 SER A CA 1
ATOM 661 C C . SER A 1 109 ? 136.001 125.169 124.384 1.00 126.40 91 SER A C 1
ATOM 662 O O . SER A 1 109 ? 136.798 124.231 124.497 1.00 126.40 91 SER A O 1
ATOM 665 N N . PRO A 1 110 ? 135.759 126.027 125.378 1.00 119.19 92 PRO A N 1
ATOM 666 C CA . PRO A 1 110 ? 136.347 125.792 126.706 1.00 119.19 92 PRO A CA 1
ATOM 667 C C . PRO A 1 110 ? 135.926 124.476 127.327 1.00 119.19 92 PRO A C 1
ATOM 668 O O . PRO A 1 110 ? 136.709 123.880 128.077 1.00 119.19 92 PRO A O 1
ATOM 672 N N . SER A 1 111 ? 134.708 124.008 127.046 1.00 117.28 93 SER A N 1
ATOM 673 C CA . SER A 1 111 ? 134.270 122.723 127.581 1.00 117.28 93 SER A CA 1
ATOM 674 C C . SER A 1 111 ? 135.170 121.596 127.096 1.00 117.28 93 SER A C 1
ATOM 675 O O . SER A 1 111 ? 135.473 120.663 127.850 1.00 117.28 93 SER A O 1
ATOM 678 N N . GLU A 1 112 ? 135.603 121.662 125.836 1.00 126.31 94 GLU A N 1
ATOM 679 C CA . GLU A 1 112 ? 136.590 120.709 125.343 1.00 126.31 94 GLU A CA 1
ATOM 680 C C . GLU A 1 112 ? 137.910 120.857 126.087 1.00 126.31 94 GLU A C 1
ATOM 681 O O . GLU A 1 112 ? 138.562 119.860 126.417 1.00 126.31 94 GLU A O 1
ATOM 687 N N . TRP A 1 113 ? 138.319 122.098 126.359 1.00 116.74 95 TRP A N 1
ATOM 688 C CA . TRP A 1 113 ? 139.574 122.333 127.065 1.00 116.74 95 TRP A CA 1
ATOM 689 C C . TRP A 1 113 ? 139.543 121.722 128.460 1.00 116.74 95 TRP A C 1
ATOM 690 O O . TRP A 1 113 ? 140.498 121.061 128.883 1.00 116.74 95 TRP A O 1
ATOM 701 N N . ILE A 1 114 ? 138.449 121.937 129.192 1.00 117.11 96 ILE A N 1
ATOM 702 C CA . ILE A 1 114 ? 138.326 121.358 130.525 1.00 117.11 96 ILE A CA 1
ATOM 703 C C . ILE A 1 114 ? 138.242 119.840 130.443 1.00 117.11 96 ILE A C 1
ATOM 704 O O . ILE A 1 114 ? 138.879 119.126 131.226 1.00 117.11 96 ILE A O 1
ATOM 709 N N . ALA A 1 115 ? 137.459 119.323 129.493 1.00 122.48 97 ALA A N 1
ATOM 710 C CA . ALA A 1 115 ? 137.331 117.877 129.350 1.00 122.48 97 ALA A CA 1
ATOM 711 C C . ALA A 1 115 ? 138.650 117.233 128.947 1.00 122.48 97 ALA A C 1
ATOM 712 O O . ALA A 1 115 ? 138.904 116.075 129.297 1.00 122.48 97 ALA A O 1
ATOM 714 N N . ALA A 1 116 ? 139.497 117.957 128.215 1.00 124.28 98 ALA A N 1
ATOM 715 C CA . ALA A 1 116 ? 140.811 117.431 127.869 1.00 124.28 98 ALA A CA 1
ATOM 716 C C . ALA A 1 116 ? 141.765 117.455 129.055 1.00 124.28 98 ALA A C 1
ATOM 717 O O . ALA A 1 116 ? 142.700 116.649 129.108 1.00 124.28 98 ALA A O 1
ATOM 719 N N . SER A 1 117 ? 141.550 118.368 130.005 1.00 124.25 99 SER A N 1
ATOM 720 C CA . SER A 1 117 ? 142.436 118.462 131.161 1.00 124.25 99 SER A CA 1
ATOM 721 C C . SER A 1 117 ? 142.362 117.207 132.022 1.00 124.25 99 SER A C 1
ATOM 722 O O . SER A 1 117 ? 143.388 116.726 132.518 1.00 124.25 99 SER A O 1
ATOM 725 N N . ASP A 1 118 ? 141.157 116.667 132.213 1.00 125.67 100 ASP A N 1
ATOM 726 C CA . ASP A 1 118 ? 140.938 115.465 133.021 1.00 125.67 100 ASP A CA 1
ATOM 727 C C . ASP A 1 118 ? 141.471 115.644 134.442 1.00 125.67 100 ASP A C 1
ATOM 728 O O . ASP A 1 118 ? 142.228 114.819 134.957 1.00 125.67 100 ASP A O 1
ATOM 733 N N . ASP A 1 119 ? 141.070 116.741 135.077 1.00 116.24 101 ASP A N 1
ATOM 734 C CA . ASP A 1 119 ? 141.463 116.996 136.456 1.00 116.24 101 ASP A CA 1
ATOM 735 C C . ASP A 1 119 ? 140.278 117.536 137.246 1.00 116.24 101 ASP A C 1
ATOM 736 O O . ASP A 1 119 ? 139.691 118.557 136.865 1.00 116.24 101 ASP A O 1
ATOM 741 N N . PRO A 1 120 ? 139.891 116.873 138.338 1.00 113.13 102 PRO A N 1
ATOM 742 C CA . PRO A 1 120 ? 138.740 117.363 139.118 1.00 113.13 102 PRO A CA 1
ATOM 743 C C . PRO A 1 120 ? 138.927 118.768 139.663 1.00 113.13 102 PRO A C 1
ATOM 744 O O . PRO A 1 120 ? 137.963 119.542 139.712 1.00 113.13 102 PRO A O 1
ATOM 748 N N . ARG A 1 121 ? 140.145 119.121 140.079 1.00 109.77 103 ARG A N 1
ATOM 749 C CA . ARG A 1 121 ? 140.379 120.449 140.636 1.00 109.77 103 ARG A CA 1
ATOM 750 C C . ARG A 1 121 ? 140.177 121.534 139.587 1.00 109.77 103 ARG A C 1
ATOM 751 O O . ARG A 1 121 ? 139.581 122.579 139.870 1.00 109.77 103 ARG A O 1
ATOM 759 N N . VAL A 1 122 ? 140.672 121.306 138.369 1.00 100.39 104 VAL A N 1
ATOM 760 C CA . VAL A 1 122 ? 140.487 122.281 137.298 1.00 100.39 104 VAL A CA 1
ATOM 761 C C . VAL A 1 122 ? 139.013 122.396 136.932 1.00 100.39 104 VAL A C 1
ATOM 762 O O . VAL A 1 122 ? 138.504 123.496 136.681 1.00 100.39 104 VAL A O 1
ATOM 766 N N . SER A 1 123 ? 138.303 121.267 136.906 1.00 103.83 105 SER A N 1
ATOM 767 C CA . SER A 1 123 ? 136.905 121.275 136.489 1.00 103.83 105 SER A CA 1
ATOM 768 C C . SER A 1 123 ? 136.050 122.117 137.429 1.00 103.83 105 SER A C 1
ATOM 769 O O . SER A 1 123 ? 135.212 122.909 136.982 1.00 103.83 105 SER A O 1
ATOM 772 N N . GLN A 1 124 ? 136.246 121.961 138.739 1.00 103.88 106 GLN A N 1
ATOM 773 C CA . GLN A 1 124 ? 135.452 122.736 139.687 1.00 103.88 106 GLN A CA 1
ATOM 774 C C . GLN A 1 124 ? 135.916 124.185 139.747 1.00 103.88 106 GLN A C 1
ATOM 775 O O . GLN A 1 124 ? 135.115 125.086 140.018 1.00 103.88 106 GLN A O 1
ATOM 781 N N . GLU A 1 125 ? 137.206 124.431 139.507 1.00 102.49 107 GLU A N 1
ATOM 782 C CA . GLU A 1 125 ? 137.700 125.803 139.506 1.00 102.49 107 GLU A CA 1
ATOM 783 C C . GLU A 1 125 ? 137.090 126.607 138.368 1.00 102.49 107 GLU A C 1
ATOM 784 O O . GLU A 1 125 ? 136.764 127.788 138.537 1.00 102.49 107 GLU A O 1
ATOM 790 N N . TYR A 1 126 ? 136.938 125.988 137.195 1.00 100.10 108 TYR A N 1
ATOM 791 C CA . TYR A 1 126 ? 136.295 126.678 136.083 1.00 100.10 108 TYR A CA 1
ATOM 792 C C . TYR A 1 126 ? 134.842 127.001 136.408 1.00 100.10 108 TYR A C 1
ATOM 793 O O . TYR A 1 126 ? 134.354 128.090 136.083 1.00 100.10 108 TYR A O 1
ATOM 802 N N . ALA A 1 127 ? 134.136 126.070 137.053 1.00 97.95 109 ALA A N 1
ATOM 803 C CA . ALA A 1 127 ? 132.733 126.297 137.382 1.00 97.95 109 ALA A CA 1
ATOM 804 C C . ALA A 1 127 ? 132.573 127.501 138.301 1.00 97.95 109 ALA A C 1
ATOM 805 O O . ALA A 1 127 ? 131.673 128.326 138.111 1.00 97.95 109 ALA A O 1
ATOM 807 N N . GLN A 1 128 ? 133.438 127.615 139.310 1.00 91.90 110 GLN A N 1
ATOM 808 C CA . GLN A 1 128 ? 133.386 128.777 140.189 1.00 91.90 110 GLN A CA 1
ATOM 809 C C . GLN A 1 128 ? 133.793 130.047 139.453 1.00 91.90 110 GLN A C 1
ATOM 810 O O . GLN A 1 128 ? 133.157 131.095 139.613 1.00 91.90 110 GLN A O 1
ATOM 816 N N . LEU A 1 129 ? 134.852 129.975 138.644 1.00 92.39 111 LEU A N 1
ATOM 817 C CA . LEU A 1 129 ? 135.320 131.164 137.937 1.00 92.39 111 LEU A CA 1
ATOM 818 C C . LEU A 1 129 ? 134.292 131.652 136.925 1.00 92.39 111 LEU A C 1
ATOM 819 O O . LEU A 1 129 ? 134.034 132.856 136.824 1.00 92.39 111 LEU A O 1
ATOM 824 N N . GLU A 1 130 ? 133.696 130.733 136.164 1.00 94.90 112 GLU A N 1
ATOM 825 C CA . GLU A 1 130 ? 132.686 131.134 135.191 1.00 94.90 112 GLU A CA 1
ATOM 826 C C . GLU A 1 130 ? 131.464 131.723 135.880 1.00 94.90 112 GLU A C 1
ATOM 827 O O . GLU A 1 130 ? 130.889 132.710 135.407 1.00 94.90 112 GLU A O 1
ATOM 833 N N . TYR A 1 131 ? 131.047 131.126 136.997 1.00 88.90 113 TYR A N 1
ATOM 834 C CA . TYR A 1 131 ? 129.886 131.627 137.724 1.00 88.90 113 TYR A CA 1
ATOM 835 C C . TYR A 1 131 ? 130.145 133.020 138.288 1.00 88.90 113 TYR A C 1
ATOM 836 O O . TYR A 1 131 ? 129.283 133.902 138.217 1.00 88.90 113 TYR A O 1
ATOM 845 N N . LEU A 1 132 ? 131.333 133.235 138.859 1.00 84.30 114 LEU A N 1
ATOM 846 C CA . LEU A 1 132 ? 131.637 134.528 139.464 1.00 84.30 114 LEU A CA 1
ATOM 847 C C . LEU A 1 132 ? 131.752 135.626 138.414 1.00 84.30 114 LEU A C 1
ATOM 848 O O . LEU A 1 132 ? 131.278 136.747 138.626 1.00 84.30 114 LEU A O 1
ATOM 853 N N . VAL A 1 133 ? 132.382 135.323 137.277 1.00 89.11 115 VAL A N 1
ATOM 854 C CA . VAL A 1 133 ? 132.653 136.352 136.276 1.00 89.11 115 VAL A CA 1
ATOM 855 C C . VAL A 1 133 ? 131.356 136.921 135.715 1.00 89.11 115 VAL A C 1
ATOM 856 O O . VAL A 1 133 ? 131.203 138.141 135.584 1.00 89.11 115 VAL A O 1
ATOM 860 N N . GLU A 1 134 ? 130.400 136.053 135.382 1.00 94.57 116 GLU A N 1
ATOM 861 C CA . GLU A 1 134 ? 129.172 136.528 134.753 1.00 94.57 116 GLU A CA 1
ATOM 862 C C . GLU A 1 134 ? 128.300 137.297 135.740 1.00 94.57 116 GLU A C 1
ATOM 863 O O . GLU A 1 134 ? 127.403 138.045 135.332 1.00 94.57 116 GLU A O 1
ATOM 869 N N . GLN A 1 135 ? 128.545 137.132 137.040 1.00 91.89 117 GLN A N 1
ATOM 870 C CA . GLN A 1 135 ? 127.837 137.911 138.050 1.00 91.89 117 GLN A CA 1
ATOM 871 C C . GLN A 1 135 ? 128.588 139.185 138.426 1.00 91.89 117 GLN A C 1
ATOM 872 O O . GLN A 1 135 ? 128.041 140.287 138.321 1.00 91.89 117 GLN A O 1
ATOM 878 N N . VAL A 1 136 ? 129.837 139.044 138.870 1.00 90.34 118 VAL A N 1
ATOM 879 C CA . VAL A 1 136 ? 130.616 140.184 139.332 1.00 90.34 118 VAL A CA 1
ATOM 880 C C . VAL A 1 136 ? 130.913 141.123 138.167 1.00 90.34 118 VAL A C 1
ATOM 881 O O . VAL A 1 136 ? 131.084 140.695 137.018 1.00 90.34 118 VAL A O 1
ATOM 885 N N . ASP A 1 137 ? 130.957 142.421 138.467 1.00 95.39 119 ASP A N 1
ATOM 886 C CA . ASP A 1 137 ? 131.222 143.444 137.465 1.00 95.39 119 ASP A CA 1
ATOM 887 C C . ASP A 1 137 ? 132.535 143.170 136.735 1.00 95.39 119 ASP A C 1
ATOM 888 O O . ASP A 1 137 ? 133.430 142.483 137.236 1.00 95.39 119 ASP A O 1
ATOM 893 N N . SER A 1 138 ? 132.641 143.728 135.527 1.00 97.34 120 SER A N 1
ATOM 894 C CA . SER A 1 138 ? 133.815 143.504 134.693 1.00 97.34 120 SER A CA 1
ATOM 895 C C . SER A 1 138 ? 135.060 144.193 135.234 1.00 97.34 120 SER A C 1
ATOM 896 O O . SER A 1 138 ? 136.170 143.850 134.815 1.00 97.34 120 SER A O 1
ATOM 899 N N . ALA A 1 139 ? 134.906 145.154 136.146 1.00 91.95 121 ALA A N 1
ATOM 900 C CA . ALA A 1 139 ? 136.068 145.843 136.692 1.00 91.95 121 ALA A CA 1
ATOM 901 C C . ALA A 1 139 ? 136.924 144.936 137.565 1.00 91.95 121 ALA A C 1
ATOM 902 O O . ALA A 1 139 ? 138.119 145.204 137.727 1.00 91.95 121 ALA A O 1
ATOM 904 N N . PHE A 1 140 ? 136.348 143.875 138.126 1.00 89.47 122 PHE A N 1
ATOM 905 C CA . PHE A 1 140 ? 137.074 142.958 138.993 1.00 89.47 122 PHE A CA 1
ATOM 906 C C . PHE A 1 140 ? 137.392 141.633 138.311 1.00 89.47 122 PHE A C 1
ATOM 907 O O . PHE A 1 140 ? 137.903 140.719 138.967 1.00 89.47 122 PHE A O 1
ATOM 915 N N . HIS A 1 141 ? 137.096 141.502 137.017 1.00 90.58 123 HIS A N 1
ATOM 916 C CA . HIS A 1 141 ? 137.312 140.231 136.331 1.00 90.58 123 HIS A CA 1
ATOM 917 C C . HIS A 1 141 ? 138.792 139.874 136.279 1.00 90.58 123 HIS A C 1
ATOM 918 O O . HIS A 1 141 ? 139.172 138.718 136.498 1.00 90.58 123 HIS A O 1
ATOM 925 N N . THR A 1 142 ? 139.644 140.856 135.982 1.00 88.48 124 THR A N 1
ATOM 926 C CA . THR A 1 142 ? 141.074 140.585 135.873 1.00 88.48 124 THR A CA 1
ATOM 927 C C . THR A 1 142 ? 141.661 140.159 137.212 1.00 88.48 124 THR A C 1
ATOM 928 O O . THR A 1 142 ? 142.498 139.250 137.272 1.00 88.48 124 THR A O 1
ATOM 932 N N . LEU A 1 143 ? 141.236 140.806 138.299 1.00 90.67 125 LEU A N 1
ATOM 933 C CA . LEU A 1 143 ? 141.795 140.499 139.611 1.00 90.67 125 LEU A CA 1
ATOM 934 C C . LEU A 1 143 ? 141.446 139.081 140.047 1.00 90.67 125 LEU A C 1
ATOM 935 O O . LEU A 1 143 ? 142.315 138.329 140.500 1.00 90.67 125 LEU A O 1
ATOM 940 N N . LEU A 1 144 ? 140.176 138.695 139.907 1.00 92.52 126 LEU A N 1
ATOM 941 C CA . LEU A 1 144 ? 139.732 137.409 140.437 1.00 92.52 126 LEU A CA 1
ATOM 942 C C . LEU A 1 144 ? 140.411 136.244 139.729 1.00 92.52 126 LEU A C 1
ATOM 943 O O . LEU A 1 144 ? 140.759 135.241 140.363 1.00 92.52 126 LEU A O 1
ATOM 948 N N . VAL A 1 145 ? 140.598 136.351 138.413 1.00 95.29 127 VAL A N 1
ATOM 949 C CA . VAL A 1 145 ? 141.192 135.255 137.654 1.00 95.29 127 VAL A CA 1
ATOM 950 C C . VAL A 1 145 ? 142.638 135.023 138.077 1.00 95.29 127 VAL A C 1
ATOM 951 O O . VAL A 1 145 ? 143.064 133.878 138.276 1.00 95.29 127 VAL A O 1
ATOM 955 N N . ALA A 1 146 ? 143.412 136.094 138.227 1.00 94.31 128 ALA A N 1
ATOM 956 C CA . ALA A 1 146 ? 144.835 135.987 138.520 1.00 94.31 128 ALA A CA 1
ATOM 957 C C . ALA A 1 146 ? 145.141 135.928 140.011 1.00 94.31 128 ALA A C 1
ATOM 958 O O . ALA A 1 146 ? 146.312 135.798 140.381 1.00 94.31 128 ALA A O 1
ATOM 960 N N . GLN A 1 147 ? 144.131 136.018 140.870 1.00 95.16 129 GLN A N 1
ATOM 961 C CA . GLN A 1 147 ? 144.304 136.006 142.320 1.00 95.16 129 GLN A CA 1
ATOM 962 C C . GLN A 1 147 ? 143.429 134.926 142.938 1.00 95.16 129 GLN A C 1
ATOM 963 O O . GLN A 1 147 ? 142.652 135.167 143.863 1.00 95.16 129 GLN A O 1
ATOM 969 N N . ARG A 1 148 ? 143.552 133.709 142.398 1.00 96.18 130 ARG A N 1
ATOM 970 C CA . ARG A 1 148 ? 142.705 132.584 142.789 1.00 96.18 130 ARG A CA 1
ATOM 971 C C . ARG A 1 148 ? 142.598 132.401 144.299 1.00 96.18 130 ARG A C 1
ATOM 972 O O . ARG A 1 148 ? 141.578 131.903 144.787 1.00 96.18 130 ARG A O 1
ATOM 980 N N . SER A 1 149 ? 143.622 132.800 145.056 1.00 94.76 131 SER A N 1
ATOM 981 C CA . SER A 1 149 ? 143.588 132.601 146.501 1.00 94.76 131 SER A CA 1
ATOM 982 C C . SER A 1 149 ? 142.516 133.436 147.188 1.00 94.76 131 SER A C 1
ATOM 983 O O . SER A 1 149 ? 142.112 133.098 148.304 1.00 94.76 131 SER A O 1
ATOM 986 N N . LEU A 1 150 ? 142.054 134.519 146.560 1.00 88.24 132 LEU A N 1
ATOM 987 C CA . LEU A 1 150 ? 141.048 135.364 147.197 1.00 88.24 132 LEU A CA 1
ATOM 988 C C . LEU A 1 150 ? 139.719 134.634 147.342 1.00 88.24 132 LEU A C 1
ATOM 989 O O . LEU A 1 150 ? 139.132 134.604 148.429 1.00 88.24 132 LEU A O 1
ATOM 994 N N . TRP A 1 151 ? 139.227 134.041 146.258 1.00 87.48 133 TRP A N 1
ATOM 995 C CA . TRP A 1 151 ? 137.918 133.404 146.250 1.00 87.48 133 TRP A CA 1
ATOM 996 C C . TRP A 1 151 ? 137.974 131.905 146.505 1.00 87.48 133 TRP A C 1
ATOM 997 O O . TRP A 1 151 ? 136.923 131.258 146.527 1.00 87.48 133 TRP A O 1
ATOM 1008 N N . LEU A 1 152 ? 139.165 131.335 146.693 1.00 86.66 134 LEU A N 1
ATOM 1009 C CA . LEU A 1 152 ? 139.270 129.891 146.879 1.00 86.66 134 LEU A CA 1
ATOM 1010 C C . LEU A 1 152 ? 138.598 129.443 148.170 1.00 86.66 134 LEU A C 1
ATOM 1011 O O . LEU A 1 152 ? 137.951 128.390 148.205 1.00 86.66 134 LEU A O 1
ATOM 1016 N N . THR A 1 153 ? 138.738 130.223 149.238 1.00 87.27 135 THR A N 1
ATOM 1017 C CA . THR A 1 153 ? 138.211 129.839 150.540 1.00 87.27 135 THR A CA 1
ATOM 1018 C C . THR A 1 153 ? 136.803 130.363 150.796 1.00 87.27 135 THR A C 1
ATOM 1019 O O . THR A 1 153 ? 136.022 129.689 151.476 1.00 87.27 135 THR A O 1
ATOM 1023 N N . ARG A 1 154 ? 136.449 131.520 150.249 1.00 88.98 136 ARG A N 1
ATOM 1024 C CA . ARG A 1 154 ? 135.179 132.168 150.543 1.00 88.98 136 ARG A CA 1
ATOM 1025 C C . ARG A 1 154 ? 134.064 131.567 149.699 1.00 88.98 136 ARG A C 1
ATOM 1026 O O . ARG A 1 154 ? 134.295 131.111 148.576 1.00 88.98 136 ARG A O 1
ATOM 1034 N N . THR A 1 155 ? 132.854 131.568 150.252 1.00 91.47 137 THR A N 1
ATOM 1035 C CA . THR A 1 155 ? 131.701 131.063 149.529 1.00 91.47 137 THR A CA 1
ATOM 1036 C C . THR A 1 155 ? 131.374 131.978 148.349 1.00 91.47 137 THR A C 1
ATOM 1037 O O . THR A 1 155 ? 131.640 133.182 148.395 1.00 91.47 137 THR A O 1
ATOM 1041 N N . PRO A 1 156 ? 130.811 131.425 147.271 1.00 85.66 138 PRO A N 1
ATOM 1042 C CA . PRO A 1 156 ? 130.474 132.271 146.113 1.00 85.66 138 PRO A CA 1
ATOM 1043 C C . PRO A 1 156 ? 129.498 133.387 146.440 1.00 85.66 138 PRO A C 1
ATOM 1044 O O . PRO A 1 156 ? 129.575 134.464 145.836 1.00 85.66 138 PRO A O 1
ATOM 1048 N N . GLU A 1 157 ? 128.574 133.159 147.376 1.00 94.96 139 GLU A N 1
ATOM 1049 C CA . GLU A 1 157 ? 127.609 134.196 147.728 1.00 94.96 139 GLU A CA 1
ATOM 1050 C C . GLU A 1 157 ? 128.293 135.401 148.361 1.00 94.96 139 GLU A C 1
ATOM 1051 O O . GLU A 1 157 ? 127.924 136.548 148.086 1.00 94.96 139 GLU A O 1
ATOM 1057 N N . GLU A 1 158 ? 129.284 135.161 149.223 1.00 99.63 140 GLU A N 1
ATOM 1058 C CA . GLU A 1 158 ? 129.985 136.268 149.866 1.00 99.63 140 GLU A CA 1
ATOM 1059 C C . GLU A 1 158 ? 130.747 137.110 148.851 1.00 99.63 140 GLU A C 1
ATOM 1060 O O . GLU A 1 158 ? 130.739 138.343 148.928 1.00 99.63 140 GLU A O 1
ATOM 1066 N N . VAL A 1 159 ? 131.416 136.461 147.896 1.00 88.21 141 VAL A N 1
ATOM 1067 C CA . VAL A 1 159 ? 132.205 137.196 146.911 1.00 88.21 141 VAL A CA 1
ATOM 1068 C C . VAL A 1 159 ? 131.305 138.061 146.039 1.00 88.21 141 VAL A C 1
ATOM 1069 O O . VAL A 1 159 ? 131.624 139.222 145.752 1.00 88.21 141 VAL A O 1
ATOM 1073 N N . VAL A 1 160 ? 130.171 137.512 145.600 1.00 79.58 142 VAL A N 1
ATOM 1074 C CA . VAL A 1 160 ? 129.241 138.283 144.780 1.00 79.58 142 VAL A CA 1
ATOM 1075 C C . VAL A 1 160 ? 128.685 139.462 145.568 1.00 79.58 142 VAL A C 1
ATOM 1076 O O . VAL A 1 160 ? 128.608 140.588 145.059 1.00 79.58 142 VAL A O 1
ATOM 1080 N N . ALA A 1 161 ? 128.291 139.226 146.821 1.00 82.73 143 ALA A N 1
ATOM 1081 C CA . ALA A 1 161 ? 127.748 140.303 147.641 1.00 82.73 143 ALA A CA 1
ATOM 1082 C C . ALA A 1 161 ? 128.799 141.369 147.925 1.00 82.73 143 ALA A C 1
ATOM 1083 O O . ALA A 1 161 ? 128.498 142.568 147.900 1.00 82.73 143 ALA A O 1
ATOM 1085 N N . THR A 1 162 ? 130.036 140.951 148.204 1.00 81.94 144 THR A N 1
ATOM 1086 C CA . THR A 1 162 ? 131.097 141.914 148.483 1.00 81.94 144 THR A CA 1
ATOM 1087 C C . THR A 1 162 ? 131.400 142.773 147.262 1.00 81.94 144 THR A C 1
ATOM 1088 O O . THR A 1 162 ? 131.613 143.985 147.384 1.00 81.94 144 THR A O 1
ATOM 1092 N N . ALA A 1 163 ? 131.422 142.164 146.075 1.00 80.90 145 ALA A N 1
ATOM 1093 C CA . ALA A 1 163 ? 131.678 142.927 144.858 1.00 80.90 145 ALA A CA 1
ATOM 1094 C C . ALA A 1 163 ? 130.586 143.959 144.615 1.00 80.90 145 ALA A C 1
ATOM 1095 O O . ALA A 1 163 ? 130.868 145.081 144.178 1.00 80.90 145 ALA A O 1
ATOM 1097 N N . GLN A 1 164 ? 129.330 143.595 144.882 1.00 81.56 146 GLN A N 1
ATOM 1098 C CA . GLN A 1 164 ? 128.240 144.555 144.753 1.00 81.56 146 GLN A CA 1
ATOM 1099 C C . GLN A 1 164 ? 128.420 145.722 145.714 1.00 81.56 146 GLN A C 1
ATOM 1100 O O . GLN A 1 164 ? 128.177 146.879 145.352 1.00 81.56 146 GLN A O 1
ATOM 1106 N N . LEU A 1 165 ? 128.847 145.436 146.946 1.00 78.54 147 LEU A N 1
ATOM 1107 C CA . LEU A 1 165 ? 129.107 146.501 147.908 1.00 78.54 147 LEU A CA 1
ATOM 1108 C C . LEU A 1 165 ? 130.245 147.399 147.442 1.00 78.54 147 LEU A C 1
ATOM 1109 O O . LEU A 1 165 ? 130.198 148.621 147.627 1.00 78.54 147 LEU A O 1
ATOM 1114 N N . ALA A 1 166 ? 131.280 146.810 146.840 1.00 78.52 148 ALA A N 1
ATOM 1115 C CA . ALA A 1 166 ? 132.421 147.596 146.384 1.00 78.52 148 ALA A CA 1
ATOM 1116 C C . ALA A 1 166 ? 132.018 148.586 145.298 1.00 78.52 148 ALA A C 1
ATOM 1117 O O . ALA A 1 166 ? 132.489 149.729 145.285 1.00 78.52 148 ALA A O 1
ATOM 1119 N N . THR A 1 167 ? 131.153 148.165 144.374 1.00 80.36 149 THR A N 1
ATOM 1120 C CA . THR A 1 167 ? 130.729 149.049 143.295 1.00 80.36 149 THR A CA 1
ATOM 1121 C C . THR A 1 167 ? 129.849 150.190 143.786 1.00 80.36 149 THR A C 1
ATOM 1122 O O . THR A 1 167 ? 129.668 151.171 143.058 1.00 80.36 149 THR A O 1
ATOM 1126 N N . GLN A 1 168 ? 129.299 150.086 144.993 1.00 83.97 150 GLN A N 1
ATOM 1127 C CA . GLN A 1 168 ? 128.370 151.079 145.511 1.00 83.97 150 GLN A CA 1
ATOM 1128 C C . GLN A 1 168 ? 128.940 151.873 146.680 1.00 83.97 150 GLN A C 1
ATOM 1129 O O . GLN A 1 168 ? 128.176 152.490 147.428 1.00 83.97 150 GLN A O 1
ATOM 1135 N N . LEU A 1 169 ? 130.257 151.874 146.855 1.00 81.93 151 LEU A N 1
ATOM 1136 C CA . LEU A 1 169 ? 130.902 152.599 147.939 1.00 81.93 151 LEU A CA 1
ATOM 1137 C C . LEU A 1 169 ? 131.722 153.760 147.392 1.00 81.93 151 LEU A C 1
ATOM 1138 O O . LEU A 1 169 ? 132.182 153.746 146.248 1.00 81.93 151 LEU A O 1
ATOM 1143 N N . ALA A 1 170 ? 131.898 154.769 148.233 1.00 91.34 152 ALA A N 1
ATOM 1144 C CA . ALA A 1 170 ? 132.630 155.978 147.897 1.00 91.34 152 ALA A CA 1
ATOM 1145 C C . ALA A 1 170 ? 133.572 156.310 149.042 1.00 91.34 152 ALA A C 1
ATOM 1146 O O . ALA A 1 170 ? 133.325 155.917 150.187 1.00 91.34 152 ALA A O 1
ATOM 1148 N N . PRO A 1 171 ? 134.667 157.019 148.764 1.00 92.69 153 PRO A N 1
ATOM 1149 C CA . PRO A 1 171 ? 135.589 157.393 149.844 1.00 92.69 153 PRO A CA 1
ATOM 1150 C C . PRO A 1 171 ? 134.896 158.247 150.894 1.00 92.69 153 PRO A C 1
ATOM 1151 O O . PRO A 1 171 ? 134.173 159.193 150.575 1.00 92.69 153 PRO A O 1
ATOM 1155 N N . GLY A 1 172 ? 135.134 157.909 152.158 1.00 102.87 154 GLY A N 1
ATOM 1156 C CA . GLY A 1 172 ? 134.478 158.605 153.252 1.00 102.87 154 GLY A CA 1
ATOM 1157 C C . GLY A 1 172 ? 132.970 158.512 153.218 1.00 102.87 154 GLY A C 1
ATOM 1158 O O . GLY A 1 172 ? 132.287 159.485 153.555 1.00 102.87 154 GLY A O 1
ATOM 1159 N N . CYS A 1 173 ? 132.428 157.362 152.810 1.00 110.87 155 CYS A N 1
ATOM 1160 C CA . CYS A 1 173 ? 130.979 157.217 152.713 1.00 110.87 155 CYS A CA 1
ATOM 1161 C C . CYS A 1 173 ? 130.316 157.299 154.082 1.00 110.87 155 CYS A C 1
ATOM 1162 O O . CYS A 1 173 ? 129.272 157.944 154.233 1.00 110.87 155 CYS A O 1
ATOM 1165 N N . ALA A 1 174 ? 130.902 156.650 155.090 1.00 109.16 156 ALA A N 1
ATOM 1166 C CA . ALA A 1 174 ? 130.299 156.655 156.419 1.00 109.16 156 ALA A CA 1
ATOM 1167 C C . ALA A 1 174 ? 130.345 158.042 157.043 1.00 109.16 156 ALA A C 1
ATOM 1168 O O . ALA A 1 174 ? 129.450 158.410 157.812 1.00 109.16 156 ALA A O 1
ATOM 1170 N N . GLN A 1 175 ? 131.376 158.819 156.717 1.00 115.38 157 GLN A N 1
ATOM 1171 C CA . GLN A 1 175 ? 131.597 160.179 157.220 1.00 115.38 157 GLN A CA 1
ATOM 1172 C C . GLN A 1 175 ? 131.243 160.296 158.704 1.00 115.38 157 GLN A C 1
ATOM 1173 O O . GLN A 1 175 ? 130.381 161.072 159.117 1.00 115.38 157 GLN A O 1
ATOM 1179 N N . GLY A 1 176 ? 131.941 159.499 159.508 1.00 119.58 158 GLY A N 1
ATOM 1180 C CA . GLY A 1 176 ? 131.745 159.513 160.942 1.00 119.58 158 GLY A CA 1
ATOM 1181 C C . GLY A 1 176 ? 130.723 158.535 161.470 1.00 119.58 158 GLY A C 1
ATOM 1182 O O . GLY A 1 176 ? 130.278 158.687 162.613 1.00 119.58 158 GLY A O 1
ATOM 1183 N N . ARG A 1 177 ? 130.336 157.537 160.682 1.00 121.86 159 ARG A N 1
ATOM 1184 C CA . ARG A 1 177 ? 129.362 156.551 161.117 1.00 121.86 159 ARG A CA 1
ATOM 1185 C C . ARG A 1 177 ? 130.022 155.194 161.341 1.00 121.86 159 ARG A C 1
ATOM 1186 O O . ARG A 1 177 ? 131.040 154.880 160.717 1.00 121.86 159 ARG A O 1
ATOM 1194 N N . PRO A 1 178 ? 129.471 154.372 162.231 1.00 118.92 160 PRO A N 1
ATOM 1195 C CA . PRO A 1 178 ? 130.041 153.041 162.457 1.00 118.92 160 PRO A CA 1
ATOM 1196 C C . PRO A 1 178 ? 129.890 152.153 161.234 1.00 118.92 160 PRO A C 1
ATOM 1197 O O . PRO A 1 178 ? 128.993 152.323 160.406 1.00 118.92 160 PRO A O 1
ATOM 1201 N N . LEU A 1 179 ? 130.804 151.187 161.132 1.00 132.12 161 LEU A N 1
ATOM 1202 C CA . LEU A 1 179 ? 130.818 150.280 159.991 1.00 132.12 161 LEU A CA 1
ATOM 1203 C C . LEU A 1 179 ? 129.607 149.354 159.966 1.00 132.12 161 LEU A C 1
ATOM 1204 O O . LEU A 1 179 ? 129.252 148.851 158.895 1.00 132.12 161 LEU A O 1
ATOM 1209 N N . ARG A 1 180 ? 128.965 149.122 161.115 1.00 138.82 162 ARG A N 1
ATOM 1210 C CA . ARG A 1 180 ? 127.809 148.230 161.154 1.00 138.82 162 ARG A CA 1
ATOM 1211 C C . ARG A 1 180 ? 126.669 148.766 160.298 1.00 138.82 162 ARG A C 1
ATOM 1212 O O . ARG A 1 180 ? 126.075 148.030 159.501 1.00 138.82 162 ARG A O 1
ATOM 1220 N N . LEU A 1 181 ? 126.351 150.052 160.446 1.00 138.43 163 LEU A N 1
ATOM 1221 C CA . LEU A 1 181 ? 125.283 150.663 159.667 1.00 138.43 163 LEU A CA 1
ATOM 1222 C C . LEU A 1 181 ? 125.725 151.023 158.254 1.00 138.43 163 LEU A C 1
ATOM 1223 O O . LEU A 1 181 ? 124.871 151.287 157.401 1.00 138.43 163 LEU A O 1
ATOM 1228 N N . LEU A 1 182 ? 127.033 151.023 157.985 1.00 142.91 164 LEU A N 1
ATOM 1229 C CA . LEU A 1 182 ? 127.511 151.302 156.635 1.00 142.91 164 LEU A CA 1
ATOM 1230 C C . LEU A 1 182 ? 127.001 150.258 155.651 1.00 142.91 164 LEU A C 1
ATOM 1231 O O . LEU A 1 182 ? 126.613 150.592 154.526 1.00 142.91 164 LEU A O 1
ATOM 1236 N N . ALA A 1 183 ? 127.006 148.989 156.053 1.00 152.92 165 ALA A N 1
ATOM 1237 C CA . ALA A 1 183 ? 126.487 147.933 155.197 1.00 152.92 165 ALA A CA 1
ATOM 1238 C C . ALA A 1 183 ? 125.011 148.167 154.907 1.00 152.92 165 ALA A C 1
ATOM 1239 O O . ALA A 1 183 ? 124.217 148.429 155.814 1.00 152.92 165 ALA A O 1
ATOM 1241 N N . GLU A 1 184 ? 124.648 148.078 153.627 1.00 154.68 166 GLU A N 1
ATOM 1242 C CA . GLU A 1 184 ? 123.262 148.307 153.239 1.00 154.68 166 GLU A CA 1
ATOM 1243 C C . GLU A 1 184 ? 122.344 147.242 153.825 1.00 154.68 166 GLU A C 1
ATOM 1244 O O . GLU A 1 184 ? 121.347 147.563 154.481 1.00 154.68 166 GLU A O 1
ATOM 1250 N N . HIS A 1 185 ? 122.668 145.969 153.603 1.00 157.78 167 HIS A N 1
ATOM 1251 C CA . HIS A 1 185 ? 121.952 144.881 154.255 1.00 157.78 167 HIS A CA 1
ATOM 1252 C C . HIS A 1 185 ? 122.927 143.874 154.849 1.00 157.78 167 HIS A C 1
ATOM 1253 O O . HIS A 1 185 ? 122.637 143.244 155.871 1.00 157.78 167 HIS A O 1
ATOM 1260 N N . GLY A 1 186 ? 124.088 143.722 154.217 1.00 151.16 168 GLY A N 1
ATOM 1261 C CA . GLY A 1 186 ? 125.048 142.717 154.628 1.00 151.16 168 GLY A CA 1
ATOM 1262 C C . GLY A 1 186 ? 125.909 143.133 155.801 1.00 151.16 168 GLY A C 1
ATOM 1263 O O . GLY A 1 186 ? 127.125 143.293 155.662 1.00 151.16 168 GLY A O 1
ATOM 1264 N N . VAL A 1 187 ? 125.290 143.310 156.964 1.00 152.72 169 VAL A N 1
ATOM 1265 C CA . VAL A 1 187 ? 126.027 143.653 158.176 1.00 152.72 169 VAL A CA 1
ATOM 1266 C C . VAL A 1 187 ? 126.376 142.408 158.977 1.00 152.72 169 VAL A C 1
ATOM 1267 O O . VAL A 1 187 ? 127.534 142.207 159.355 1.00 152.72 169 VAL A O 1
ATOM 1269 N N . ASP A 1 188 ? 125.379 141.558 159.233 1.00 145.32 170 ASP A N 1
ATOM 1270 C CA . ASP A 1 188 ? 125.553 140.315 159.977 1.00 145.32 170 ASP A CA 1
ATOM 1271 C C . ASP A 1 188 ? 126.243 140.558 161.313 1.00 145.32 170 ASP A C 1
ATOM 1272 O O . ASP A 1 188 ? 125.924 141.519 162.019 1.00 145.32 170 ASP A O 1
ATOM 1274 N N . THR A 1 189 ? 127.187 139.693 161.665 1.00 141.68 171 THR A N 1
ATOM 1275 C CA . THR A 1 189 ? 127.935 139.814 162.909 1.00 141.68 171 THR A CA 1
ATOM 1276 C C . THR A 1 189 ? 129.440 139.726 162.719 1.00 141.68 171 THR A C 1
ATOM 1277 O O . THR A 1 189 ? 130.190 140.303 163.510 1.00 141.68 171 THR A O 1
ATOM 1281 N N . LYS A 1 190 ? 129.905 139.018 161.689 1.00 125.77 172 LYS A N 1
ATOM 1282 C CA . LYS A 1 190 ? 131.329 138.813 161.458 1.00 125.77 172 LYS A CA 1
ATOM 1283 C C . LYS A 1 190 ? 131.620 138.916 159.962 1.00 125.77 172 LYS A C 1
ATOM 1284 O O . LYS A 1 190 ? 132.724 138.622 159.502 1.00 125.77 172 LYS A O 1
ATOM 1290 N N . PHE A 1 191 ? 130.635 139.406 159.203 1.00 118.05 173 PHE A N 1
ATOM 1291 C CA . PHE A 1 191 ? 130.730 139.435 157.746 1.00 118.05 173 PHE A CA 1
ATOM 1292 C C . PHE A 1 191 ? 131.937 140.238 157.277 1.00 118.05 173 PHE A C 1
ATOM 1293 O O . PHE A 1 191 ? 132.683 139.799 156.395 1.00 118.05 173 PHE A O 1
ATOM 1301 N N . PHE A 1 192 ? 132.146 141.422 157.855 1.00 119.76 174 PHE A N 1
ATOM 1302 C CA . PHE A 1 192 ? 133.264 142.254 157.421 1.00 119.76 174 PHE A CA 1
ATOM 1303 C C . PHE A 1 192 ? 134.604 141.676 157.852 1.00 119.76 174 PHE A C 1
ATOM 1304 O O . PHE A 1 192 ? 135.587 141.782 157.111 1.00 119.76 174 PHE A O 1
ATOM 1312 N N . GLU A 1 193 ? 134.666 141.066 159.038 1.00 120.56 175 GLU A N 1
ATOM 1313 C CA . GLU A 1 193 ? 135.927 140.512 159.518 1.00 120.56 175 GLU A CA 1
ATOM 1314 C C . GLU A 1 193 ? 136.439 139.394 158.619 1.00 120.56 175 GLU A C 1
ATOM 1315 O O . GLU A 1 193 ? 137.655 139.204 158.504 1.00 120.56 175 GLU A O 1
ATOM 1321 N N . ARG A 1 194 ? 135.544 138.648 157.977 1.00 111.45 176 ARG A N 1
ATOM 1322 C CA . ARG A 1 194 ? 135.951 137.628 157.021 1.00 111.45 176 ARG A CA 1
ATOM 1323 C C . ARG A 1 194 ? 135.941 138.124 155.582 1.00 111.45 176 ARG A C 1
ATOM 1324 O O . ARG A 1 194 ? 136.203 137.333 154.670 1.00 111.45 176 ARG A O 1
ATOM 1332 N N . ASN A 1 195 ? 135.652 139.406 155.353 1.00 100.38 177 ASN A N 1
ATOM 1333 C CA . ASN A 1 195 ? 135.591 139.946 154.000 1.00 100.38 177 ASN A CA 1
ATOM 1334 C C . ASN A 1 195 ? 136.262 141.311 153.893 1.00 100.38 177 ASN A C 1
ATOM 1335 O O . ASN A 1 195 ? 136.148 141.968 152.855 1.00 100.38 177 ASN A O 1
ATOM 1340 N N . ALA A 1 196 ? 136.955 141.752 154.944 1.00 90.20 178 ALA A N 1
ATOM 1341 C CA . ALA A 1 196 ? 137.657 143.029 154.874 1.00 90.20 178 ALA A CA 1
ATOM 1342 C C . ALA A 1 196 ? 138.776 142.990 153.843 1.00 90.20 178 ALA A C 1
ATOM 1343 O O . ALA A 1 196 ? 138.979 143.960 153.103 1.00 90.20 178 ALA A O 1
ATOM 1345 N N . THR A 1 197 ? 139.515 141.881 153.782 1.00 85.27 179 THR A N 1
ATOM 1346 C CA . THR A 1 197 ? 140.624 141.778 152.840 1.00 85.27 179 THR A CA 1
ATOM 1347 C C . THR A 1 197 ? 140.132 141.829 151.399 1.00 85.27 179 THR A C 1
ATOM 1348 O O . THR A 1 197 ? 140.712 142.527 150.559 1.00 85.27 179 THR A O 1
ATOM 1352 N N . LEU A 1 198 ? 139.063 141.091 151.093 1.00 86.59 180 LEU A N 1
ATOM 1353 C CA . LEU A 1 198 ? 138.514 141.118 149.741 1.00 86.59 180 LEU A CA 1
ATOM 1354 C C . LEU A 1 198 ? 137.943 142.488 149.404 1.00 86.59 180 LEU A C 1
ATOM 1355 O O . LEU A 1 198 ? 138.126 142.986 148.288 1.00 86.59 180 LEU A O 1
ATOM 1360 N N . LEU A 1 199 ? 137.246 143.110 150.356 1.00 87.43 181 LEU A N 1
ATOM 1361 C CA . LEU A 1 199 ? 136.670 144.427 150.107 1.00 87.43 181 LEU A CA 1
ATOM 1362 C C . LEU A 1 199 ? 137.757 145.464 149.856 1.00 87.43 181 LEU A C 1
ATOM 1363 O O . LEU A 1 199 ? 137.589 146.360 149.020 1.00 87.43 181 LEU A O 1
ATOM 1368 N N . THR A 1 200 ? 138.875 145.365 150.577 1.00 90.29 182 THR A N 1
ATOM 1369 C CA . THR A 1 200 ? 139.980 146.293 150.364 1.00 90.29 182 THR A CA 1
ATOM 1370 C C . THR A 1 200 ? 140.557 146.149 148.962 1.00 90.29 182 THR A C 1
ATOM 1371 O O . THR A 1 200 ? 140.773 147.144 148.261 1.00 90.29 182 THR A O 1
ATOM 1375 N N . LYS A 1 201 ? 140.805 144.909 148.532 1.00 90.90 183 LYS A N 1
ATOM 1376 C CA . LYS A 1 201 ? 141.409 144.686 147.223 1.00 90.90 183 LYS A CA 1
ATOM 1377 C C . LYS A 1 201 ? 140.492 145.144 146.097 1.00 90.90 183 LYS A C 1
ATOM 1378 O O . LYS A 1 201 ? 140.951 145.762 145.130 1.00 90.90 183 LYS A O 1
ATOM 1384 N N . LEU A 1 202 ? 139.195 144.848 146.200 1.00 89.42 184 LEU A N 1
ATOM 1385 C CA . LEU A 1 202 ? 138.260 145.265 145.160 1.00 89.42 184 LEU A CA 1
ATOM 1386 C C . LEU A 1 202 ? 138.159 146.783 145.086 1.00 89.42 184 LEU A C 1
ATOM 1387 O O . LEU A 1 202 ? 138.098 147.356 143.992 1.00 89.42 184 LEU A O 1
ATOM 1392 N N . LEU A 1 203 ? 138.136 147.452 146.240 1.00 86.20 185 LEU A N 1
ATOM 1393 C CA . LEU A 1 203 ? 138.085 148.909 146.247 1.00 86.20 185 LEU A CA 1
ATOM 1394 C C . LEU A 1 203 ? 139.355 149.520 145.672 1.00 86.20 185 LEU A C 1
ATOM 1395 O O . LEU A 1 203 ? 139.305 150.599 145.072 1.00 86.20 185 LEU A O 1
ATOM 1400 N N . ASP A 1 204 ? 140.497 148.853 145.850 1.00 98.60 186 ASP A N 1
ATOM 1401 C CA . ASP A 1 204 ? 141.769 149.427 145.420 1.00 98.60 186 ASP A CA 1
ATOM 1402 C C . ASP A 1 204 ? 141.809 149.622 143.910 1.00 98.60 186 ASP A C 1
ATOM 1403 O O . ASP A 1 204 ? 142.235 150.675 143.421 1.00 98.60 186 ASP A O 1
ATOM 1408 N N . GLU A 1 205 ? 141.367 148.619 143.153 1.00 102.60 187 GLU A N 1
ATOM 1409 C CA . GLU A 1 205 ? 141.412 148.720 141.700 1.00 102.60 187 GLU A CA 1
ATOM 1410 C C . GLU A 1 205 ? 140.325 149.625 141.139 1.00 102.60 187 GLU A C 1
ATOM 1411 O O . GLU A 1 205 ? 140.387 149.986 139.959 1.00 102.60 187 GLU A O 1
ATOM 1417 N N . ARG A 1 206 ? 139.334 149.997 141.948 1.00 85.60 188 ARG A N 1
ATOM 1418 C CA . ARG A 1 206 ? 138.361 150.991 141.512 1.00 85.60 188 ARG A CA 1
ATOM 1419 C C . ARG A 1 206 ? 138.816 152.407 141.830 1.00 85.60 188 ARG A C 1
ATOM 1420 O O . ARG A 1 206 ? 138.394 153.355 141.159 1.00 85.60 188 ARG A O 1
ATOM 1428 N N . PHE A 1 207 ? 139.671 152.573 142.838 1.00 83.67 189 PHE A N 1
ATOM 1429 C CA . PHE A 1 207 ? 140.135 153.886 143.268 1.00 83.67 189 PHE A CA 1
ATOM 1430 C C . PHE A 1 207 ? 141.654 153.998 143.206 1.00 83.67 189 PHE A C 1
ATOM 1431 O O . PHE A 1 207 ? 142.260 154.734 143.988 1.00 83.67 189 PHE A O 1
ATOM 1439 N N . GLU A 1 208 ? 142.277 153.266 142.281 1.00 95.46 190 GLU A N 1
ATOM 1440 C CA . GLU A 1 208 ? 143.715 153.358 142.025 1.00 95.46 190 GLU A CA 1
ATOM 1441 C C . GLU A 1 208 ? 144.533 153.081 143.286 1.00 95.46 190 GLU A C 1
ATOM 1442 O O . GLU A 1 208 ? 145.458 153.818 143.631 1.00 95.46 190 GLU A O 1
ATOM 1448 N N . GLY A 1 209 ? 144.183 152.000 143.975 1.00 94.41 191 GLY A N 1
ATOM 1449 C CA . GLY A 1 209 ? 144.935 151.581 145.148 1.00 94.41 191 GLY A CA 1
ATOM 1450 C C . GLY A 1 209 ? 144.931 152.578 146.285 1.00 94.41 191 GLY A C 1
ATOM 1451 O O . GLY A 1 209 ? 145.964 152.781 146.933 1.00 94.41 191 GLY A O 1
ATOM 1452 N N . ALA A 1 210 ? 143.788 153.208 146.545 1.00 92.90 192 ALA A N 1
ATOM 1453 C CA . ALA A 1 210 ? 143.685 154.156 147.647 1.00 92.90 192 ALA A CA 1
ATOM 1454 C C . ALA A 1 210 ? 143.302 153.478 148.955 1.00 92.90 192 ALA A C 1
ATOM 1455 O O . ALA A 1 210 ? 143.651 153.971 150.033 1.00 92.90 192 ALA A O 1
ATOM 1457 N N . ALA A 1 211 ? 142.584 152.355 148.881 1.00 98.95 193 ALA A N 1
ATOM 1458 C CA . ALA A 1 211 ? 142.151 151.672 150.095 1.00 98.95 193 ALA A CA 1
ATOM 1459 C C . ALA A 1 211 ? 143.319 150.999 150.805 1.00 98.95 193 ALA A C 1
ATOM 1460 O O . ALA A 1 211 ? 143.403 151.029 152.038 1.00 98.95 193 ALA A O 1
ATOM 1462 N N . SER A 1 212 ? 144.224 150.376 150.047 1.00 101.70 194 SER A N 1
ATOM 1463 C CA . SER A 1 212 ? 145.352 149.684 150.665 1.00 101.70 194 SER A CA 1
ATOM 1464 C C . SER A 1 212 ? 146.280 150.654 151.382 1.00 101.70 194 SER A C 1
ATOM 1465 O O . SER A 1 212 ? 146.725 150.383 152.503 1.00 101.70 194 SER A O 1
ATOM 1468 N N . GLU A 1 213 ? 146.589 151.788 150.751 1.00 110.22 195 GLU A N 1
ATOM 1469 C CA . GLU A 1 213 ? 147.534 152.730 151.342 1.00 110.22 195 GLU A CA 1
ATOM 1470 C C . GLU A 1 213 ? 146.975 153.353 152.616 1.00 110.22 195 GLU A C 1
ATOM 1471 O O . GLU A 1 213 ? 147.636 153.354 153.660 1.00 110.22 195 GLU A O 1
ATOM 1477 N N . GLN A 1 214 ? 145.755 153.886 152.550 1.00 101.32 196 GLN A N 1
ATOM 1478 C CA . GLN A 1 214 ? 145.171 154.537 153.716 1.00 101.32 196 GLN A CA 1
ATOM 1479 C C . GLN A 1 214 ? 144.657 153.535 154.739 1.00 101.32 196 GLN A C 1
ATOM 1480 O O . GLN A 1 214 ? 144.644 153.833 155.938 1.00 101.32 196 GLN A O 1
ATOM 1486 N N . GLY A 1 215 ? 144.240 152.354 154.295 1.00 99.22 197 GLY A N 1
ATOM 1487 C CA . GLY A 1 215 ? 143.580 151.411 155.175 1.00 99.22 197 GLY A CA 1
ATOM 1488 C C . GLY A 1 215 ? 142.079 151.474 154.998 1.00 99.22 197 GLY A C 1
ATOM 1489 O O . GLY A 1 215 ? 141.514 152.566 154.889 1.00 99.22 197 GLY A O 1
ATOM 1490 N N . LEU A 1 216 ? 141.420 150.313 154.969 1.00 89.82 198 LEU A N 1
ATOM 1491 C CA . LEU A 1 216 ? 139.986 150.282 154.701 1.00 89.82 198 LEU A CA 1
ATOM 1492 C C . LEU A 1 216 ? 139.209 151.072 155.743 1.00 89.82 198 LEU A C 1
ATOM 1493 O O . LEU A 1 216 ? 138.262 151.794 155.408 1.00 89.82 198 LEU A O 1
ATOM 1498 N N . THR A 1 217 ? 139.589 150.943 157.013 1.00 91.91 199 THR A N 1
ATOM 1499 C CA . THR A 1 217 ? 138.917 151.691 158.068 1.00 91.91 199 THR A CA 1
ATOM 1500 C C . THR A 1 217 ? 139.106 153.191 157.879 1.00 91.91 199 THR A C 1
ATOM 1501 O O . THR A 1 217 ? 138.158 153.973 158.020 1.00 91.91 199 THR A O 1
ATOM 1505 N N . THR A 1 218 ? 140.328 153.611 157.549 1.00 92.88 200 THR A N 1
ATOM 1506 C CA . THR A 1 218 ? 140.598 155.031 157.348 1.00 92.88 200 THR A CA 1
ATOM 1507 C C . THR A 1 218 ? 140.004 155.531 156.036 1.00 92.88 200 THR A C 1
ATOM 1508 O O . THR A 1 218 ? 139.504 156.659 155.965 1.00 92.88 200 THR A O 1
ATOM 1512 N N . PHE A 1 219 ? 140.052 154.706 154.989 1.00 92.85 201 PHE A N 1
ATOM 1513 C CA . PHE A 1 219 ? 139.616 155.150 153.668 1.00 92.85 201 PHE A CA 1
ATOM 1514 C C . PHE A 1 219 ? 138.131 155.486 153.651 1.00 92.85 201 PHE A C 1
ATOM 1515 O O . PHE A 1 219 ? 137.719 156.479 153.041 1.00 92.85 201 PHE A O 1
ATOM 1523 N N . LEU A 1 220 ? 137.311 154.672 154.311 1.00 101.38 202 LEU A N 1
ATOM 1524 C CA . LEU A 1 220 ? 135.869 154.869 154.309 1.00 101.38 202 LEU A CA 1
ATOM 1525 C C . LEU A 1 220 ? 135.384 155.804 155.408 1.00 101.38 202 LEU A C 1
ATOM 1526 O O . LEU A 1 220 ? 134.188 156.111 155.447 1.00 101.38 202 LEU A O 1
ATOM 1531 N N . ASP A 1 221 ? 136.274 156.259 156.290 1.00 109.03 203 ASP A N 1
ATOM 1532 C CA . ASP A 1 221 ? 135.916 157.133 157.407 1.00 109.03 203 ASP A CA 1
ATOM 1533 C C . ASP A 1 221 ? 134.849 156.474 158.284 1.00 109.03 203 ASP A C 1
ATOM 1534 O O . ASP A 1 221 ? 133.767 157.015 158.516 1.00 109.03 203 ASP A O 1
ATOM 1539 N N . ALA A 1 222 ? 135.179 155.277 158.770 1.00 109.53 204 ALA A N 1
ATOM 1540 C CA . ALA A 1 222 ? 134.247 154.499 159.585 1.00 109.53 204 ALA A CA 1
ATOM 1541 C C . ALA A 1 222 ? 135.044 153.847 160.711 1.00 109.53 204 ALA A C 1
ATOM 1542 O O . ALA A 1 222 ? 135.586 152.752 160.535 1.00 109.53 204 ALA A O 1
ATOM 1544 N N . PHE A 1 223 ? 135.098 154.514 161.858 1.00 111.49 205 PHE A N 1
ATOM 1545 C CA . PHE A 1 223 ? 135.819 154.027 163.025 1.00 111.49 205 PHE A CA 1
ATOM 1546 C C . PHE A 1 223 ? 134.840 153.405 164.008 1.00 111.49 205 PHE A C 1
ATOM 1547 O O . PHE A 1 223 ? 133.914 154.075 164.476 1.00 111.49 205 PHE A O 1
ATOM 1555 N N . GLU A 1 224 ? 135.048 152.129 164.315 1.00 110.53 206 GLU A N 1
ATOM 1556 C CA . GLU A 1 224 ? 134.196 151.442 165.272 1.00 110.53 206 GLU A CA 1
ATOM 1557 C C . GLU A 1 224 ? 134.401 152.008 166.671 1.00 110.53 206 GLU A C 1
ATOM 1558 O O . GLU A 1 224 ? 135.487 152.475 167.024 1.00 110.53 206 GLU A O 1
ATOM 1560 N N . GLU A 1 225 ? 133.332 151.971 167.470 1.00 117.59 207 GLU A N 1
ATOM 1561 C CA . GLU A 1 225 ? 133.425 152.450 168.845 1.00 117.59 207 GLU A CA 1
ATOM 1562 C C . GLU A 1 225 ? 134.432 151.631 169.643 1.00 117.59 207 GLU A C 1
ATOM 1563 O O . GLU A 1 225 ? 135.218 152.185 170.421 1.00 117.59 207 GLU A O 1
ATOM 1565 N N . SER A 1 226 ? 134.421 150.314 169.468 1.00 117.27 208 SER A N 1
ATOM 1566 C CA . SER A 1 226 ? 135.380 149.443 170.125 1.00 117.27 208 SER A CA 1
ATOM 1567 C C . SER A 1 226 ? 136.506 149.084 169.158 1.00 117.27 208 SER A C 1
ATOM 1568 O O . SER A 1 226 ? 136.516 149.491 167.993 1.00 117.27 208 SER A O 1
ATOM 1571 N N . SER A 1 227 ? 137.486 148.333 169.666 1.00 120.49 209 SER A N 1
ATOM 1572 C CA . SER A 1 227 ? 138.605 147.808 168.887 1.00 120.49 209 SER A CA 1
ATOM 1573 C C . SER A 1 227 ? 139.524 148.913 168.376 1.00 120.49 209 SER A C 1
ATOM 1574 O O . SER A 1 227 ? 140.516 148.632 167.696 1.00 120.49 209 SER A O 1
ATOM 1577 N N . HIS A 1 228 ? 139.211 150.169 168.694 1.00 110.00 210 HIS A N 1
ATOM 1578 C CA . HIS A 1 228 ? 140.059 151.298 168.314 1.00 110.00 210 HIS A CA 1
ATOM 1579 C C . HIS A 1 228 ? 140.956 151.697 169.488 1.00 110.00 210 HIS A C 1
ATOM 1580 O O . HIS A 1 228 ? 140.802 152.746 170.112 1.00 110.00 210 HIS A O 1
ATOM 1587 N N . TRP A 1 229 ? 141.906 150.818 169.785 1.00 110.31 211 TRP A N 1
ATOM 1588 C CA . TRP A 1 229 ? 142.795 151.024 170.917 1.00 110.31 211 TRP A CA 1
ATOM 1589 C C . TRP A 1 229 ? 143.807 152.125 170.619 1.00 110.31 211 TRP A C 1
ATOM 1590 O O . TRP A 1 229 ? 144.313 152.251 169.502 1.00 110.31 211 TRP A O 1
ATOM 1601 N N . VAL A 1 230 ? 144.101 152.929 171.642 1.00 103.88 212 VAL A N 1
ATOM 1602 C CA . VAL A 1 230 ? 145.064 154.015 171.537 1.00 103.88 212 VAL A CA 1
ATOM 1603 C C . VAL A 1 230 ? 146.062 153.892 172.679 1.00 103.88 212 VAL A C 1
ATOM 1604 O O . VAL A 1 230 ? 145.782 153.298 173.722 1.00 103.88 212 VAL A O 1
ATOM 1608 N N . LEU A 1 231 ? 147.240 154.472 172.471 1.00 103.92 213 LEU A N 1
ATOM 1609 C CA . LEU A 1 231 ? 148.331 154.378 173.431 1.00 103.92 213 LEU A CA 1
ATOM 1610 C C . LEU A 1 231 ? 148.257 155.534 174.419 1.00 103.92 213 LEU A C 1
ATOM 1611 O O . LEU A 1 231 ? 148.190 156.700 174.018 1.00 103.92 213 LEU A O 1
ATOM 1616 N N . VAL A 1 232 ? 148.270 155.206 175.708 1.00 101.75 214 VAL A N 1
ATOM 1617 C CA . VAL A 1 232 ? 148.254 156.194 176.780 1.00 101.75 214 VAL A CA 1
ATOM 1618 C C . VAL A 1 232 ? 149.525 156.018 177.596 1.00 101.75 214 VAL A C 1
ATOM 1619 O O . VAL A 1 232 ? 149.755 154.947 178.172 1.00 101.75 214 VAL A O 1
ATOM 1623 N N . VAL A 1 233 ? 150.346 157.062 177.645 1.00 113.88 215 VAL A N 1
ATOM 1624 C CA . VAL A 1 233 ? 151.601 157.022 178.391 1.00 113.88 215 VAL A CA 1
ATOM 1625 C C . VAL A 1 233 ? 151.635 158.179 179.382 1.00 113.88 215 VAL A C 1
ATOM 1626 O O . VAL A 1 233 ? 151.814 159.335 178.975 1.00 113.88 215 VAL A O 1
ATOM 1630 N N . PRO A 1 234 ? 151.465 157.924 180.676 1.00 122.35 216 PRO A N 1
ATOM 1631 C CA . PRO A 1 234 ? 151.596 159.002 181.659 1.00 122.35 216 PRO A CA 1
ATOM 1632 C C . PRO A 1 234 ? 153.025 159.514 181.726 1.00 122.35 216 PRO A C 1
ATOM 1633 O O . PRO A 1 234 ? 153.986 158.784 181.470 1.00 122.35 216 PRO A O 1
ATOM 1637 N N . LEU A 1 235 ? 153.157 160.794 182.075 1.00 122.13 217 LEU A N 1
ATOM 1638 C CA . LEU A 1 235 ? 154.459 161.447 182.148 1.00 122.13 217 LEU A CA 1
ATOM 1639 C C . LEU A 1 235 ? 154.812 161.870 183.569 1.00 122.13 217 LEU A C 1
ATOM 1640 O O . LEU A 1 235 ? 155.630 162.776 183.756 1.00 122.13 217 LEU A O 1
ATOM 1645 N N . GLN A 1 236 ? 154.213 161.239 184.574 1.00 125.00 218 GLN A N 1
ATOM 1646 C CA . GLN A 1 236 ? 154.537 161.542 185.961 1.00 125.00 218 GLN A CA 1
ATOM 1647 C C . GLN A 1 236 ? 154.227 160.340 186.842 1.00 125.00 218 GLN A C 1
ATOM 1648 O O . GLN A 1 236 ? 153.111 159.807 186.796 1.00 125.00 218 GLN A O 1
ATOM 1654 N N . PRO A 1 237 ? 155.185 159.877 187.644 1.00 124.05 219 PRO A N 1
ATOM 1655 C CA . PRO A 1 237 ? 154.924 158.726 188.514 1.00 124.05 219 PRO A CA 1
ATOM 1656 C C . PRO A 1 237 ? 153.833 159.028 189.531 1.00 124.05 219 PRO A C 1
ATOM 1657 O O . PRO A 1 237 ? 153.726 160.140 190.053 1.00 124.05 219 PRO A O 1
ATOM 1661 N N . GLY A 1 238 ? 153.017 158.013 189.808 1.00 121.21 220 GLY A N 1
ATOM 1662 C CA . GLY A 1 238 ? 151.960 158.098 190.786 1.00 121.21 220 GLY A CA 1
ATOM 1663 C C . GLY A 1 238 ? 150.603 158.468 190.225 1.00 121.21 220 GLY A C 1
ATOM 1664 O O . GLY A 1 238 ? 149.584 158.141 190.844 1.00 121.21 220 GLY A O 1
ATOM 1665 N N . LEU A 1 239 ? 150.561 159.141 189.074 1.00 121.01 221 LEU A N 1
ATOM 1666 C CA . LEU A 1 239 ? 149.282 159.489 188.465 1.00 121.01 221 LEU A CA 1
ATOM 1667 C C . LEU A 1 239 ? 148.531 158.246 188.008 1.00 121.01 221 LEU A C 1
ATOM 1668 O O . LEU A 1 239 ? 147.315 158.138 188.200 1.00 121.01 221 LEU A O 1
ATOM 1673 N N . LEU A 1 240 ? 149.240 157.297 187.405 1.00 123.12 222 LEU A N 1
ATOM 1674 C CA . LEU A 1 240 ? 148.640 156.073 186.910 1.00 123.12 222 LEU A CA 1
ATOM 1675 C C . LEU A 1 240 ? 149.361 154.875 187.504 1.00 123.12 222 LEU A C 1
ATOM 1676 O O . LEU A 1 240 ? 150.594 154.902 187.620 1.00 123.12 222 LEU A O 1
ATOM 1681 N N . PRO A 1 241 ? 148.641 153.824 187.904 1.00 117.76 223 PRO A N 1
ATOM 1682 C CA . PRO A 1 241 ? 149.314 152.677 188.538 1.00 117.76 223 PRO A CA 1
ATOM 1683 C C . PRO A 1 241 ? 150.364 152.018 187.663 1.00 117.76 223 PRO A C 1
ATOM 1684 O O . PRO A 1 241 ? 151.383 151.548 188.185 1.00 117.76 223 PRO A O 1
ATOM 1688 N N . PHE A 1 242 ? 150.155 151.966 186.354 1.00 116.52 224 PHE A N 1
ATOM 1689 C CA . PHE A 1 242 ? 151.053 151.268 185.452 1.00 116.52 224 PHE A CA 1
ATOM 1690 C C . PHE A 1 242 ? 151.937 152.269 184.710 1.00 116.52 224 PHE A C 1
ATOM 1691 O O . PHE A 1 242 ? 151.931 153.471 184.993 1.00 116.52 224 PHE A O 1
ATOM 1699 N N . LYS A 1 243 ? 152.710 151.771 183.745 1.00 113.17 225 LYS A N 1
ATOM 1700 C CA . LYS A 1 243 ? 153.641 152.590 182.977 1.00 113.17 225 LYS A CA 1
ATOM 1701 C C . LYS A 1 243 ? 153.134 152.899 181.574 1.00 113.17 225 LYS A C 1
ATOM 1702 O O . LYS A 1 243 ? 153.127 154.062 181.160 1.00 113.17 225 LYS A O 1
ATOM 1708 N N . ARG A 1 244 ? 152.718 151.880 180.826 1.00 110.97 226 ARG A N 1
ATOM 1709 C CA . ARG A 1 244 ? 152.177 152.054 179.485 1.00 110.97 226 ARG A CA 1
ATOM 1710 C C . ARG A 1 244 ? 150.872 151.282 179.379 1.00 110.97 226 ARG A C 1
ATOM 1711 O O . ARG A 1 244 ? 150.791 150.133 179.823 1.00 110.97 226 ARG A O 1
ATOM 1719 N N . LEU A 1 245 ? 149.860 151.908 178.792 1.00 104.18 227 LEU A N 1
ATOM 1720 C CA . LEU A 1 245 ? 148.523 151.338 178.696 1.00 104.18 227 LEU A CA 1
ATOM 1721 C C . LEU A 1 245 ? 148.066 151.303 177.243 1.00 104.18 227 LEU A C 1
ATOM 1722 O O . LEU A 1 245 ? 148.786 151.702 176.326 1.00 104.18 227 LEU A O 1
ATOM 1727 N N . ARG A 1 246 ? 146.846 150.808 177.049 1.00 107.70 228 ARG A N 1
ATOM 1728 C CA . ARG A 1 246 ? 146.185 150.874 175.749 1.00 107.70 228 ARG A CA 1
ATOM 1729 C C . ARG A 1 246 ? 144.691 150.714 175.992 1.00 107.70 228 ARG A C 1
ATOM 1730 O O . ARG A 1 246 ? 144.247 149.646 176.423 1.00 107.70 228 ARG A O 1
ATOM 1738 N N . LEU A 1 247 ? 143.924 151.766 175.725 1.00 107.51 229 LEU A N 1
ATOM 1739 C CA . LEU A 1 247 ? 142.493 151.773 175.984 1.00 107.51 229 LEU A CA 1
ATOM 1740 C C . LEU A 1 247 ? 141.730 152.105 174.710 1.00 107.51 229 LEU A C 1
ATOM 1741 O O . LEU A 1 247 ? 142.218 152.841 173.847 1.00 107.51 229 LEU A O 1
ATOM 1746 N N . THR A 1 248 ? 140.528 151.550 174.598 1.00 112.53 230 THR A N 1
ATOM 1747 C CA . THR A 1 248 ? 139.675 151.842 173.456 1.00 112.53 230 THR A CA 1
ATOM 1748 C C . THR A 1 248 ? 139.124 153.260 173.555 1.00 112.53 230 THR A C 1
ATOM 1749 O O . THR A 1 248 ? 139.020 153.837 174.641 1.00 112.53 230 THR A O 1
ATOM 1753 N N . THR A 1 249 ? 138.774 153.825 172.397 1.00 114.24 231 THR A N 1
ATOM 1754 C CA . THR A 1 249 ? 138.282 155.198 172.368 1.00 114.24 231 THR A CA 1
ATOM 1755 C C . THR A 1 249 ? 136.958 155.340 173.108 1.00 114.24 231 THR A C 1
ATOM 1756 O O . THR A 1 249 ? 136.644 156.424 173.611 1.00 114.24 231 THR A O 1
ATOM 1760 N N . SER A 1 250 ? 136.169 154.266 173.183 1.00 113.83 232 SER A N 1
ATOM 1761 C CA . SER A 1 250 ? 134.931 154.315 173.954 1.00 113.83 232 SER A CA 1
ATOM 1762 C C . SER A 1 250 ? 135.214 154.504 175.438 1.00 113.83 232 SER A C 1
ATOM 1763 O O . SER A 1 250 ? 134.492 155.234 176.126 1.00 113.83 232 SER A O 1
ATOM 1766 N N . GLU A 1 251 ? 136.257 153.846 175.948 1.00 120.03 233 GLU A N 1
ATOM 1767 C CA . GLU A 1 251 ? 136.612 153.992 177.355 1.00 120.03 233 GLU A CA 1
ATOM 1768 C C . GLU A 1 251 ? 137.012 155.426 177.676 1.00 120.03 233 GLU A C 1
ATOM 1769 O O . GLU A 1 251 ? 136.652 155.957 178.734 1.00 120.03 233 GLU A O 1
ATOM 1775 N N . LEU A 1 252 ? 137.756 156.069 176.775 1.00 113.22 234 LEU A N 1
ATOM 1776 C CA . LEU A 1 252 ? 138.217 157.430 177.018 1.00 113.22 234 LEU A CA 1
ATOM 1777 C C . LEU A 1 252 ? 137.075 158.434 177.088 1.00 113.22 234 LEU A C 1
ATOM 1778 O O . LEU A 1 252 ? 137.259 159.522 177.641 1.00 113.22 234 LEU A O 1
ATOM 1783 N N . ALA A 1 253 ? 135.907 158.099 176.547 1.00 114.42 235 ALA A N 1
ATOM 1784 C CA . ALA A 1 253 ? 134.765 159.002 176.550 1.00 114.42 235 ALA A CA 1
ATOM 1785 C C . ALA A 1 253 ? 133.852 158.804 177.751 1.00 114.42 235 ALA A C 1
ATOM 1786 O O . ALA A 1 253 ? 132.844 159.507 177.866 1.00 114.42 235 ALA A O 1
ATOM 1788 N N . GLU A 1 254 ? 134.171 157.875 178.637 1.00 128.86 236 GLU A N 1
ATOM 1789 C CA . GLU A 1 254 ? 133.338 157.627 179.809 1.00 128.86 236 GLU A CA 1
ATOM 1790 C C . GLU A 1 254 ? 134.102 157.726 181.119 1.00 128.86 236 GLU A C 1
ATOM 1791 O O . GLU A 1 254 ? 133.576 158.274 182.090 1.00 128.86 236 GLU A O 1
ATOM 1797 N N . THR A 1 255 ? 135.328 157.224 181.169 1.00 133.05 237 THR A N 1
ATOM 1798 C CA . THR A 1 255 ? 136.109 157.210 182.402 1.00 133.05 237 THR A CA 1
ATOM 1799 C C . THR A 1 255 ? 136.767 158.567 182.623 1.00 133.05 237 THR A C 1
ATOM 1800 O O . THR A 1 255 ? 137.392 159.100 181.700 1.00 133.05 237 THR A O 1
ATOM 1804 N N . PRO A 1 256 ? 136.635 159.158 183.810 1.00 130.70 238 PRO A N 1
ATOM 1805 C CA . PRO A 1 256 ? 137.362 160.401 184.095 1.00 130.70 238 PRO A CA 1
ATOM 1806 C C . PRO A 1 256 ? 138.866 160.176 184.058 1.00 130.70 238 PRO A C 1
ATOM 1807 O O . PRO A 1 256 ? 139.365 159.105 184.409 1.00 130.70 238 PRO A O 1
ATOM 1811 N N . LEU A 1 257 ? 139.590 161.207 183.629 1.00 139.64 239 LEU A N 1
ATOM 1812 C CA . LEU A 1 257 ? 141.031 161.021 183.527 1.00 139.64 239 LEU A CA 1
ATOM 1813 C C . LEU A 1 257 ? 141.754 161.717 184.673 1.00 139.64 239 LEU A C 1
ATOM 1814 O O . LEU A 1 257 ? 141.321 162.782 185.126 1.00 139.64 239 LEU A O 1
ATOM 1819 N N . PRO A 1 258 ? 142.849 161.138 185.155 1.00 131.74 240 PRO A N 1
ATOM 1820 C CA . PRO A 1 258 ? 143.641 161.799 186.197 1.00 131.74 240 PRO A CA 1
ATOM 1821 C C . PRO A 1 258 ? 144.476 162.930 185.617 1.00 131.74 240 PRO A C 1
ATOM 1822 O O . PRO A 1 258 ? 144.598 163.102 184.403 1.00 131.74 240 PRO A O 1
ATOM 1826 N N . GLY A 1 259 ? 145.058 163.712 186.517 1.00 133.14 241 GLY A N 1
ATOM 1827 C CA . GLY A 1 259 ? 145.890 164.827 186.116 1.00 133.14 241 GLY A CA 1
ATOM 1828 C C . GLY A 1 259 ? 145.082 166.049 185.734 1.00 133.14 241 GLY A C 1
ATOM 1829 O O . GLY A 1 259 ? 143.863 166.124 185.914 1.00 133.14 241 GLY A O 1
ATOM 1830 N N . SER A 1 260 ? 145.794 167.035 185.185 1.00 129.20 242 SER A N 1
ATOM 1831 C CA . SER A 1 260 ? 145.181 168.294 184.795 1.00 129.20 242 SER A CA 1
ATOM 1832 C C . SER A 1 260 ? 145.505 168.723 183.371 1.00 129.20 242 SER A C 1
ATOM 1833 O O . SER A 1 260 ? 144.929 169.708 182.897 1.00 129.20 242 SER A O 1
ATOM 1836 N N . ARG A 1 261 ? 146.401 168.027 182.677 1.00 129.79 243 ARG A N 1
ATOM 1837 C CA . ARG A 1 261 ? 146.786 168.390 181.322 1.00 129.79 243 ARG A CA 1
ATOM 1838 C C . ARG A 1 261 ? 146.795 167.153 180.437 1.00 129.79 243 ARG A C 1
ATOM 1839 O O . ARG A 1 261 ? 147.097 166.046 180.890 1.00 129.79 243 ARG A O 1
ATOM 1847 N N . LEU A 1 262 ? 146.460 167.355 179.166 1.00 120.64 244 LEU A N 1
ATOM 1848 C CA . LEU A 1 262 ? 146.481 166.298 178.167 1.00 120.64 244 LEU A CA 1
ATOM 1849 C C . LEU A 1 262 ? 147.304 166.754 176.973 1.00 120.64 244 LEU A C 1
ATOM 1850 O O . LEU A 1 262 ? 147.417 167.951 176.699 1.00 120.64 244 LEU A O 1
ATOM 1855 N N . LEU A 1 263 ? 147.878 165.787 176.264 1.00 114.55 245 LEU A N 1
ATOM 1856 C CA . LEU A 1 263 ? 148.723 166.070 175.108 1.00 114.55 245 LEU A CA 1
ATOM 1857 C C . LEU A 1 263 ? 148.444 165.006 174.057 1.00 114.55 245 LEU A C 1
ATOM 1858 O O . LEU A 1 263 ? 148.886 163.862 174.198 1.00 114.55 245 LEU A O 1
ATOM 1863 N N . VAL A 1 264 ? 147.716 165.380 173.012 1.00 108.98 246 VAL A N 1
ATOM 1864 C CA . VAL A 1 264 ? 147.280 164.441 171.985 1.00 108.98 246 VAL A CA 1
ATOM 1865 C C . VAL A 1 264 ? 148.266 164.471 170.826 1.00 108.98 246 VAL A C 1
ATOM 1866 O O . VAL A 1 264 ? 148.680 165.546 170.375 1.00 108.98 246 VAL A O 1
ATOM 1870 N N . VAL A 1 265 ? 148.644 163.289 170.343 1.00 114.84 247 VAL A N 1
ATOM 1871 C CA . VAL A 1 265 ? 149.583 163.145 169.239 1.00 114.84 247 VAL A CA 1
ATOM 1872 C C . VAL A 1 265 ? 148.963 162.247 168.179 1.00 114.84 247 VAL A C 1
ATOM 1873 O O . VAL A 1 265 ? 148.291 161.259 168.491 1.00 114.84 247 VAL A O 1
ATOM 1877 N N . GLU A 1 266 ? 149.191 162.599 166.913 1.00 129.76 248 GLU A N 1
ATOM 1878 C CA . GLU A 1 266 ? 148.707 161.773 165.812 1.00 129.76 248 GLU A CA 1
ATOM 1879 C C . GLU A 1 266 ? 149.531 160.499 165.666 1.00 129.76 248 GLU A C 1
ATOM 1880 O O . GLU A 1 266 ? 149.007 159.388 165.797 1.00 129.76 248 GLU A O 1
ATOM 1886 N N . ASN A 1 267 ? 150.825 160.642 165.392 1.00 135.42 249 ASN A N 1
ATOM 1887 C CA . ASN A 1 267 ? 151.677 159.490 165.134 1.00 135.42 249 ASN A CA 1
ATOM 1888 C C . ASN A 1 267 ? 151.987 158.756 166.431 1.00 135.42 249 ASN A C 1
ATOM 1889 O O . ASN A 1 267 ? 152.424 159.366 167.412 1.00 135.42 249 ASN A O 1
ATOM 1894 N N . GLU A 1 268 ? 151.764 157.442 166.432 1.00 138.13 250 GLU A N 1
ATOM 1895 C CA . GLU A 1 268 ? 152.045 156.640 167.616 1.00 138.13 250 GLU A CA 1
ATOM 1896 C C . GLU A 1 268 ? 153.534 156.377 167.792 1.00 138.13 250 GLU A C 1
ATOM 1897 O O . GLU A 1 268 ? 154.016 156.314 168.929 1.00 138.13 250 GLU A O 1
ATOM 1903 N N . GLN A 1 269 ? 154.274 156.226 166.698 1.00 142.01 251 GLN A N 1
ATOM 1904 C CA . GLN A 1 269 ? 155.690 155.863 166.758 1.00 142.01 251 GLN A CA 1
ATOM 1905 C C . GLN A 1 269 ? 156.588 157.089 166.912 1.00 142.01 251 GLN A C 1
ATOM 1906 O O . GLN A 1 269 ? 157.550 157.291 166.172 1.00 142.01 251 GLN A O 1
ATOM 1912 N N . CYS A 1 270 ? 156.282 157.918 167.913 1.00 132.34 252 CYS A N 1
ATOM 1913 C CA . CYS A 1 270 ? 157.125 159.065 168.226 1.00 132.34 252 CYS A CA 1
ATOM 1914 C C . CYS A 1 270 ? 157.208 159.315 169.728 1.00 132.34 252 CYS A C 1
ATOM 1915 O O . CYS A 1 270 ? 157.535 160.434 170.143 1.00 132.34 252 CYS A O 1
ATOM 1918 N N . VAL A 1 271 ? 156.922 158.303 170.551 1.00 120.88 253 VAL A N 1
ATOM 1919 C CA . VAL A 1 271 ? 156.930 158.487 171.999 1.00 120.88 253 VAL A CA 1
ATOM 1920 C C . VAL A 1 271 ? 158.328 158.824 172.498 1.00 120.88 253 VAL A C 1
ATOM 1921 O O . VAL A 1 271 ? 158.484 159.507 173.518 1.00 120.88 253 VAL A O 1
ATOM 1925 N N . HIS A 1 272 ? 159.364 158.367 171.791 1.00 119.19 254 HIS A N 1
ATOM 1926 C CA . HIS A 1 272 ? 160.731 158.661 172.204 1.00 119.19 254 HIS A CA 1
ATOM 1927 C C . HIS A 1 272 ? 161.025 160.155 172.165 1.00 119.19 254 HIS A C 1
ATOM 1928 O O . HIS A 1 272 ? 161.830 160.647 172.964 1.00 119.19 254 HIS A O 1
ATOM 1935 N N . LEU A 1 273 ? 160.389 160.889 171.251 1.00 122.16 255 LEU A N 1
ATOM 1936 C CA . LEU A 1 273 ? 160.619 162.326 171.160 1.00 122.16 255 LEU A CA 1
ATOM 1937 C C . LEU A 1 273 ? 160.017 163.087 172.333 1.00 122.16 255 LEU A C 1
ATOM 1938 O O . LEU A 1 273 ? 160.409 164.232 172.578 1.00 122.16 255 LEU A O 1
ATOM 1943 N N . LEU A 1 274 ? 159.078 162.484 173.056 1.00 123.56 256 LEU A N 1
ATOM 1944 C CA . LEU A 1 274 ? 158.472 163.153 174.194 1.00 123.56 256 LEU A CA 1
ATOM 1945 C C . LEU A 1 274 ? 159.481 163.291 175.334 1.00 123.56 256 LEU A C 1
ATOM 1946 O O . LEU A 1 274 ? 160.417 162.495 175.446 1.00 123.56 256 LEU A O 1
ATOM 1951 N N . PRO A 1 275 ? 159.315 164.302 176.192 1.00 123.50 257 PRO A N 1
ATOM 1952 C CA . PRO A 1 275 ? 160.243 164.473 177.319 1.00 123.50 257 PRO A CA 1
ATOM 1953 C C . PRO A 1 275 ? 160.114 163.371 178.358 1.00 123.50 257 PRO A C 1
ATOM 1954 O O . PRO A 1 275 ? 159.300 162.455 178.209 1.00 123.50 257 PRO A O 1
ATOM 1958 N N . GLU A 1 276 ? 160.916 163.456 179.419 1.00 126.95 258 GLU A N 1
ATOM 1959 C CA . GLU A 1 276 ? 160.920 162.411 180.438 1.00 126.95 258 GLU A CA 1
ATOM 1960 C C . GLU A 1 276 ? 159.735 162.550 181.386 1.00 126.95 258 GLU A C 1
ATOM 1961 O O . GLU A 1 276 ? 158.894 161.650 181.482 1.00 126.95 258 GLU A O 1
ATOM 1967 N N . THR A 1 277 ? 159.652 163.672 182.097 1.00 128.32 259 THR A N 1
ATOM 1968 C CA . THR A 1 277 ? 158.604 163.886 183.083 1.00 128.32 259 THR A CA 1
ATOM 1969 C C . THR A 1 277 ? 158.000 165.273 182.916 1.00 128.32 259 THR A C 1
ATOM 1970 O O . THR A 1 277 ? 158.673 166.219 182.497 1.00 128.32 259 THR A O 1
ATOM 1974 N N . LEU A 1 278 ? 156.711 165.379 183.246 1.00 125.47 260 LEU A N 1
ATOM 1975 C CA . LEU A 1 278 ? 155.967 166.626 183.200 1.00 125.47 260 LEU A CA 1
ATOM 1976 C C . LEU A 1 278 ? 154.900 166.578 184.283 1.00 125.47 260 LEU A C 1
ATOM 1977 O O . LEU A 1 278 ? 154.257 165.534 184.461 1.00 125.47 260 LEU A O 1
ATOM 1982 N N . PRO A 1 279 ? 154.691 167.672 185.016 1.00 122.64 261 PRO A N 1
ATOM 1983 C CA . PRO A 1 279 ? 153.709 167.661 186.112 1.00 122.64 261 PRO A CA 1
ATOM 1984 C C . PRO A 1 279 ? 152.285 167.569 185.581 1.00 122.64 261 PRO A C 1
ATOM 1985 O O . PRO A 1 279 ? 151.837 168.429 184.819 1.00 122.64 261 PRO A O 1
ATOM 1989 N N . ASP A 1 280 ? 151.575 166.517 185.996 1.00 133.93 262 ASP A N 1
ATOM 1990 C CA . ASP A 1 280 ? 150.143 166.351 185.741 1.00 133.93 262 ASP A CA 1
ATOM 1991 C C . ASP A 1 280 ? 149.822 166.432 184.247 1.00 133.93 262 ASP A C 1
ATOM 1992 O O . ASP A 1 280 ? 149.082 167.304 183.787 1.00 133.93 262 ASP A O 1
ATOM 1997 N N . THR A 1 281 ? 150.395 165.501 183.489 1.00 126.83 263 THR A N 1
ATOM 1998 C CA . THR A 1 281 ? 150.169 165.427 182.054 1.00 126.83 263 THR A CA 1
ATOM 1999 C C . THR A 1 281 ? 149.879 163.991 181.645 1.00 126.83 263 THR A C 1
ATOM 2000 O O . THR A 1 281 ? 150.373 163.040 182.256 1.00 126.83 263 THR A O 1
ATOM 2004 N N . LEU A 1 282 ? 149.067 163.846 180.601 1.00 122.07 264 LEU A N 1
ATOM 2005 C CA . LEU A 1 282 ? 148.782 162.558 179.988 1.00 122.07 264 LEU A CA 1
ATOM 2006 C C . LEU A 1 282 ? 148.951 162.682 178.481 1.00 122.07 264 LEU A C 1
ATOM 2007 O O . LEU A 1 282 ? 148.670 163.730 177.895 1.00 122.07 264 LEU A O 1
ATOM 2012 N N . ALA A 1 283 ? 149.409 161.601 177.857 1.00 109.05 265 ALA A N 1
ATOM 2013 C CA . ALA A 1 283 ? 149.744 161.597 176.435 1.00 109.05 265 ALA A CA 1
ATOM 2014 C C . ALA A 1 283 ? 148.958 160.488 175.744 1.00 109.05 265 ALA A C 1
ATOM 2015 O O . ALA A 1 283 ? 149.300 159.308 175.862 1.00 109.05 265 ALA A O 1
ATOM 2017 N N . VAL A 1 284 ? 147.906 160.870 175.022 1.00 99.51 266 VAL A N 1
ATOM 2018 C CA . VAL A 1 284 ? 147.083 159.917 174.275 1.00 99.51 266 VAL A CA 1
ATOM 2019 C C . VAL A 1 284 ? 147.636 159.884 172.854 1.00 99.51 266 VAL A C 1
ATOM 2020 O O . VAL A 1 284 ? 147.198 160.623 171.973 1.00 99.51 266 VAL A O 1
ATOM 2024 N N . LEU A 1 285 ? 148.612 159.012 172.628 1.00 105.76 267 LEU A N 1
ATOM 2025 C CA . LEU A 1 285 ? 149.201 158.879 171.307 1.00 105.76 267 LEU A CA 1
ATOM 2026 C C . LEU A 1 285 ? 148.316 158.026 170.402 1.00 105.76 267 LEU A C 1
ATOM 2027 O O . LEU A 1 285 ? 147.461 157.265 170.860 1.00 105.76 267 LEU A O 1
ATOM 2032 N N . GLY A 1 286 ? 148.539 158.163 169.099 1.00 112.41 268 GLY A N 1
ATOM 2033 C CA . GLY A 1 286 ? 147.823 157.357 168.123 1.00 112.41 268 GLY A CA 1
ATOM 2034 C C . GLY A 1 286 ? 146.328 157.588 168.098 1.00 112.41 268 GLY A C 1
ATOM 2035 O O . GLY A 1 286 ? 145.556 156.627 167.995 1.00 112.41 268 GLY A O 1
ATOM 2036 N N . ALA A 1 287 ? 145.899 158.849 168.189 1.00 118.97 269 ALA A N 1
ATOM 2037 C CA . ALA A 1 287 ? 144.470 159.144 168.179 1.00 118.97 269 ALA A CA 1
ATOM 2038 C C . ALA A 1 287 ? 143.836 158.839 166.828 1.00 118.97 269 ALA A C 1
ATOM 2039 O O . ALA A 1 287 ? 142.649 158.498 166.767 1.00 118.97 269 ALA A O 1
ATOM 2041 N N . GLY A 1 288 ? 144.599 158.952 165.743 1.00 125.05 270 GLY A N 1
ATOM 2042 C CA . GLY A 1 288 ? 144.032 158.730 164.429 1.00 125.05 270 GLY A CA 1
ATOM 2043 C C . GLY A 1 288 ? 143.076 159.850 164.044 1.00 125.05 270 GLY A C 1
ATOM 2044 O O . GLY A 1 288 ? 143.132 160.965 164.563 1.00 125.05 270 GLY A O 1
ATOM 2045 N N . LEU A 1 289 ? 142.180 159.529 163.108 1.00 123.56 271 LEU A N 1
ATOM 2046 C CA . LEU A 1 289 ? 141.174 160.497 162.684 1.00 123.56 271 LEU A CA 1
ATOM 2047 C C . LEU A 1 289 ? 140.037 160.616 163.690 1.00 123.56 271 LEU A C 1
ATOM 2048 O O . LEU A 1 289 ? 139.335 161.633 163.707 1.00 123.56 271 LEU A O 1
ATOM 2053 N N . ASP A 1 290 ? 139.842 159.602 164.529 1.00 118.87 272 ASP A N 1
ATOM 2054 C CA . ASP A 1 290 ? 138.722 159.584 165.461 1.00 118.87 272 ASP A CA 1
ATOM 2055 C C . ASP A 1 290 ? 139.067 160.414 166.690 1.00 118.87 272 ASP A C 1
ATOM 2056 O O . ASP A 1 290 ? 139.925 160.024 167.489 1.00 118.87 272 ASP A O 1
ATOM 2061 N N . LEU A 1 291 ? 138.401 161.561 166.841 1.00 116.99 273 LEU A N 1
ATOM 2062 C CA . LEU A 1 291 ? 138.586 162.410 168.012 1.00 116.99 273 LEU A CA 1
ATOM 2063 C C . LEU A 1 291 ? 137.255 162.811 168.633 1.00 116.99 273 LEU A C 1
ATOM 2064 O O . LEU A 1 291 ? 137.205 163.768 169.413 1.00 116.99 273 LEU A O 1
ATOM 2069 N N . HIS A 1 292 ? 136.175 162.100 168.307 1.00 112.07 274 HIS A N 1
ATOM 2070 C CA . HIS A 1 292 ? 134.862 162.431 168.845 1.00 112.07 274 HIS A CA 1
ATOM 2071 C C . HIS A 1 292 ? 134.763 162.192 170.344 1.00 112.07 274 HIS A C 1
ATOM 2072 O O . HIS A 1 292 ? 133.820 162.687 170.970 1.00 112.07 274 HIS A O 1
ATOM 2079 N N . TRP A 1 293 ? 135.701 161.448 170.931 1.00 113.40 275 TRP A N 1
ATOM 2080 C CA . TRP A 1 293 ? 135.701 161.223 172.369 1.00 113.40 275 TRP A CA 1
ATOM 2081 C C . TRP A 1 293 ? 136.087 162.463 173.162 1.00 113.40 275 TRP A C 1
ATOM 2082 O O . TRP A 1 293 ? 135.878 162.486 174.379 1.00 113.40 275 TRP A O 1
ATOM 2093 N N . LEU A 1 294 ? 136.644 163.485 172.508 1.00 108.98 276 LEU A N 1
ATOM 2094 C CA . LEU A 1 294 ? 137.081 164.676 173.227 1.00 108.98 276 LEU A CA 1
ATOM 2095 C C . LEU A 1 294 ? 135.911 165.417 173.858 1.00 108.98 276 LEU A C 1
ATOM 2096 O O . LEU A 1 294 ? 136.065 166.017 174.927 1.00 108.98 276 LEU A O 1
ATOM 2101 N N . ALA A 1 295 ? 134.744 165.391 173.223 1.00 100.03 277 ALA A N 1
ATOM 2102 C CA . ALA A 1 295 ? 133.564 166.070 173.753 1.00 100.03 277 ALA A CA 1
ATOM 2103 C C . ALA A 1 295 ? 133.020 165.244 174.910 1.00 100.03 277 ALA A C 1
ATOM 2104 O O . ALA A 1 295 ? 132.193 164.349 174.733 1.00 100.03 277 ALA A O 1
ATOM 2106 N N . SER A 1 296 ? 133.496 165.548 176.114 1.00 116.23 278 SER A N 1
ATOM 2107 C CA . SER A 1 296 ? 133.045 164.857 177.312 1.00 116.23 278 SER A CA 1
ATOM 2108 C C . SER A 1 296 ? 133.089 165.819 178.488 1.00 116.23 278 SER A C 1
ATOM 2109 O O . SER A 1 296 ? 133.863 166.781 178.494 1.00 116.23 278 SER A O 1
ATOM 2112 N N . ALA A 1 297 ? 132.245 165.549 179.485 1.00 123.77 279 ALA A N 1
ATOM 2113 C CA . ALA A 1 297 ? 132.193 166.408 180.664 1.00 123.77 279 ALA A CA 1
ATOM 2114 C C . ALA A 1 297 ? 133.498 166.357 181.448 1.00 123.77 279 ALA A C 1
ATOM 2115 O O . ALA A 1 297 ? 133.978 167.389 181.931 1.00 123.77 279 ALA A O 1
ATOM 2117 N N . HIS A 1 298 ? 134.082 165.165 181.590 1.00 124.56 280 HIS A N 1
ATOM 2118 C CA . HIS A 1 298 ? 135.316 165.035 182.358 1.00 124.56 280 HIS A CA 1
ATOM 2119 C C . HIS A 1 298 ? 136.463 165.786 181.693 1.00 124.56 280 HIS A C 1
ATOM 2120 O O . HIS A 1 298 ? 137.262 166.441 182.373 1.00 124.56 280 HIS A O 1
ATOM 2127 N N . LEU A 1 299 ? 136.561 165.704 180.365 1.00 115.41 281 LEU A N 1
ATOM 2128 C CA . LEU A 1 299 ? 137.634 166.390 179.657 1.00 115.41 281 LEU A CA 1
ATOM 2129 C C . LEU A 1 299 ? 137.451 167.901 179.647 1.00 115.41 281 LEU A C 1
ATOM 2130 O O . LEU A 1 299 ? 138.420 168.626 179.402 1.00 115.41 281 LEU A O 1
ATOM 2135 N N . ALA A 1 300 ? 136.241 168.388 179.903 1.00 116.18 282 ALA A N 1
ATOM 2136 C CA . ALA A 1 300 ? 136.012 169.823 179.970 1.00 116.18 282 ALA A CA 1
ATOM 2137 C C . ALA A 1 300 ? 136.737 170.422 181.170 1.00 116.18 282 ALA A C 1
ATOM 2138 O O . ALA A 1 300 ? 136.920 169.774 182.204 1.00 116.18 282 ALA A O 1
ATOM 2140 N N . GLY A 1 301 ? 137.157 171.675 181.020 1.00 119.45 283 GLY A N 1
ATOM 2141 C CA . GLY A 1 301 ? 137.915 172.324 182.069 1.00 119.45 283 GLY A CA 1
ATOM 2142 C C . GLY A 1 301 ? 139.336 171.835 182.208 1.00 119.45 283 GLY A C 1
ATOM 2143 O O . GLY A 1 301 ? 139.933 171.989 183.276 1.00 119.45 283 GLY A O 1
ATOM 2144 N N . LYS A 1 302 ? 139.899 171.247 181.156 1.00 121.05 284 LYS A N 1
ATOM 2145 C CA . LYS A 1 302 ? 141.257 170.727 181.168 1.00 121.05 284 LYS A CA 1
ATOM 2146 C C . LYS A 1 302 ? 142.076 171.399 180.076 1.00 121.05 284 LYS A C 1
ATOM 2147 O O . LYS A 1 302 ? 141.607 171.560 178.946 1.00 121.05 284 LYS A O 1
ATOM 2153 N N . GLN A 1 303 ? 143.302 171.784 180.419 1.00 122.69 285 GLN A N 1
ATOM 2154 C CA . GLN A 1 303 ? 144.219 172.382 179.455 1.00 122.69 285 GLN A CA 1
ATOM 2155 C C . GLN A 1 303 ? 144.804 171.272 178.593 1.00 122.69 285 GLN A C 1
ATOM 2156 O O . GLN A 1 303 ? 145.555 170.425 179.086 1.00 122.69 285 GLN A O 1
ATOM 2162 N N . ILE A 1 304 ? 144.466 171.272 177.305 1.00 114.07 286 ILE A N 1
ATOM 2163 C CA . ILE A 1 304 ? 144.870 170.209 176.398 1.00 114.07 286 ILE A CA 1
ATOM 2164 C C . ILE A 1 304 ? 145.579 170.818 175.197 1.00 114.07 286 ILE A C 1
ATOM 2165 O O . ILE A 1 304 ? 145.389 171.987 174.855 1.00 114.07 286 ILE A O 1
ATOM 2170 N N . GLY A 1 305 ? 146.409 170.004 174.562 1.00 115.81 287 GLY A N 1
ATOM 2171 C CA . GLY A 1 305 ? 147.126 170.426 173.374 1.00 115.81 287 GLY A CA 1
ATOM 2172 C C . GLY A 1 305 ? 147.205 169.290 172.379 1.00 115.81 287 GLY A C 1
ATOM 2173 O O . GLY A 1 305 ? 147.295 168.118 172.747 1.00 115.81 287 GLY A O 1
ATOM 2174 N N . TYR A 1 306 ? 147.172 169.653 171.100 1.00 113.12 288 TYR A N 1
ATOM 2175 C CA . TYR A 1 306 ? 147.108 168.685 170.011 1.00 113.12 288 TYR A CA 1
ATOM 2176 C C . TYR A 1 306 ? 148.339 168.860 169.133 1.00 113.12 288 TYR A C 1
ATOM 2177 O O . TYR A 1 306 ? 148.515 169.910 168.505 1.00 113.12 288 TYR A O 1
ATOM 2186 N N . TRP A 1 307 ? 149.187 167.836 169.088 1.00 120.04 289 TRP A N 1
ATOM 2187 C CA . TRP A 1 307 ? 150.413 167.866 168.293 1.00 120.04 289 TRP A CA 1
ATOM 2188 C C . TRP A 1 307 ? 150.305 166.789 167.219 1.00 120.04 289 TRP A C 1
ATOM 2189 O O . TRP A 1 307 ? 150.726 165.648 167.409 1.00 120.04 289 TRP A O 1
ATOM 2200 N N . GLY A 1 308 ? 149.733 167.163 166.075 1.00 127.96 290 GLY A N 1
ATOM 2201 C CA . GLY A 1 308 ? 149.682 166.305 164.914 1.00 127.96 290 GLY A CA 1
ATOM 2202 C C . GLY A 1 308 ? 150.775 166.635 163.911 1.00 127.96 290 GLY A C 1
ATOM 2203 O O . GLY A 1 308 ? 151.668 167.447 164.156 1.00 127.96 290 GLY A O 1
ATOM 2204 N N . ASP A 1 309 ? 150.695 165.978 162.756 1.00 137.49 291 ASP A N 1
ATOM 2205 C CA . ASP A 1 309 ? 151.657 166.220 161.692 1.00 137.49 291 ASP A CA 1
ATOM 2206 C C . ASP A 1 309 ? 151.450 167.614 161.104 1.00 137.49 291 ASP A C 1
ATOM 2207 O O . ASP A 1 309 ? 150.531 168.351 161.473 1.00 137.49 291 ASP A O 1
ATOM 2212 N N . MET A 1 310 ? 152.321 167.981 160.169 1.00 142.80 292 MET A N 1
ATOM 2213 C CA . MET A 1 310 ? 152.246 169.263 159.474 1.00 142.80 292 MET A CA 1
ATOM 2214 C C . MET A 1 310 ? 151.943 168.979 158.007 1.00 142.80 292 MET A C 1
ATOM 2215 O O . MET A 1 310 ? 152.851 168.880 157.178 1.00 142.80 292 MET A O 1
ATOM 2220 N N . ASP A 1 311 ? 150.659 168.852 157.695 1.00 150.34 293 ASP A N 1
ATOM 2221 C CA . ASP A 1 311 ? 150.193 168.615 156.335 1.00 150.34 293 ASP A CA 1
ATOM 2222 C C . ASP A 1 311 ? 148.705 168.948 156.283 1.00 150.34 293 ASP A C 1
ATOM 2223 O O . ASP A 1 311 ? 148.130 169.447 157.257 1.00 150.34 293 ASP A O 1
ATOM 2228 N N . THR A 1 312 ? 148.079 168.674 155.138 1.00 143.37 294 THR A N 1
ATOM 2229 C CA . THR A 1 312 ? 146.650 168.937 154.998 1.00 143.37 294 THR A CA 1
ATOM 2230 C C . THR A 1 312 ? 145.833 168.073 155.951 1.00 143.37 294 THR A C 1
ATOM 2231 O O . THR A 1 312 ? 144.902 168.564 156.604 1.00 143.37 294 THR A O 1
ATOM 2235 N N . TRP A 1 313 ? 146.168 166.784 156.045 1.00 143.53 295 TRP A N 1
ATOM 2236 C CA . TRP A 1 313 ? 145.427 165.886 156.924 1.00 143.53 295 TRP A CA 1
ATOM 2237 C C . TRP A 1 313 ? 145.588 166.285 158.384 1.00 143.53 295 TRP A C 1
ATOM 2238 O O . TRP A 1 313 ? 144.622 166.246 159.155 1.00 143.53 295 TRP A O 1
ATOM 2249 N N . GLY A 1 314 ? 146.802 166.668 158.782 1.00 139.47 296 GLY A N 1
ATOM 2250 C CA . GLY A 1 314 ? 147.009 167.115 160.148 1.00 139.47 296 GLY A CA 1
ATOM 2251 C C . GLY A 1 314 ? 146.196 168.350 160.484 1.00 139.47 296 GLY A C 1
ATOM 2252 O O . GLY A 1 314 ? 145.626 168.453 161.571 1.00 139.47 296 GLY A O 1
ATOM 2253 N N . LEU A 1 315 ? 146.127 169.302 159.552 1.00 138.13 297 LEU A N 1
ATOM 2254 C CA . LEU A 1 315 ? 145.349 170.510 159.798 1.00 138.13 297 LEU A CA 1
ATOM 2255 C C . LEU A 1 315 ? 143.855 170.209 159.850 1.00 138.13 297 LEU A C 1
ATOM 2256 O O . LEU A 1 315 ? 143.130 170.786 160.668 1.00 138.13 297 LEU A O 1
ATOM 2261 N N . LEU A 1 316 ? 143.377 169.302 158.994 1.00 137.49 298 LEU A N 1
ATOM 2262 C CA . LEU A 1 316 ? 141.975 168.900 159.065 1.00 137.49 298 LEU A CA 1
ATOM 2263 C C . LEU A 1 316 ? 141.662 168.233 160.400 1.00 137.49 298 LEU A C 1
ATOM 2264 O O . LEU A 1 316 ? 140.612 168.488 161.006 1.00 137.49 298 LEU A O 1
ATOM 2269 N N . MET A 1 317 ? 142.564 167.373 160.872 1.00 135.35 299 MET A N 1
ATOM 2270 C CA . MET A 1 317 ? 142.372 166.716 162.160 1.00 135.35 299 MET A CA 1
ATOM 2271 C C . MET A 1 317 ? 142.397 167.722 163.303 1.00 135.35 299 MET A C 1
ATOM 2272 O O . MET A 1 317 ? 141.621 167.604 164.259 1.00 135.35 299 MET A O 1
ATOM 2277 N N . LEU A 1 318 ? 143.280 168.719 163.221 1.00 128.30 300 LEU A N 1
ATOM 2278 C CA . LEU A 1 318 ? 143.296 169.780 164.223 1.00 128.30 300 LEU A CA 1
ATOM 2279 C C . LEU A 1 318 ? 141.988 170.559 164.214 1.00 128.30 300 LEU A C 1
ATOM 2280 O O . LEU A 1 318 ? 141.471 170.930 165.273 1.00 128.30 300 LEU A O 1
ATOM 2285 N N . ALA A 1 319 ? 141.443 170.823 163.026 1.00 128.77 301 ALA A N 1
ATOM 2286 C CA . ALA A 1 319 ? 140.146 171.486 162.939 1.00 128.77 301 ALA A CA 1
ATOM 2287 C C . ALA A 1 319 ? 139.058 170.654 163.601 1.00 128.77 301 ALA A C 1
ATOM 2288 O O . ALA A 1 319 ? 138.224 171.183 164.346 1.00 128.77 301 ALA A O 1
ATOM 2290 N N . ARG A 1 320 ? 139.049 169.347 163.336 1.00 122.96 302 ARG A N 1
ATOM 2291 C CA . ARG A 1 320 ? 138.047 168.481 163.949 1.00 122.96 302 ARG A CA 1
ATOM 2292 C C . ARG A 1 320 ? 138.188 168.468 165.465 1.00 122.96 302 ARG A C 1
ATOM 2293 O O . ARG A 1 320 ? 137.187 168.476 166.191 1.00 122.96 302 ARG A O 1
ATOM 2301 N N . ALA A 1 321 ? 139.427 168.444 165.961 1.00 122.35 303 ALA A N 1
ATOM 2302 C CA . ALA A 1 321 ? 139.649 168.507 167.402 1.00 122.35 303 ALA A CA 1
ATOM 2303 C C . ALA A 1 321 ? 139.143 169.820 167.982 1.00 122.35 303 ALA A C 1
ATOM 2304 O O . ALA A 1 321 ? 138.509 169.837 169.043 1.00 122.35 303 ALA A O 1
ATOM 2306 N N . ARG A 1 322 ? 139.416 170.933 167.298 1.00 120.62 304 ARG A N 1
ATOM 2307 C CA . ARG A 1 322 ? 138.993 172.237 167.796 1.00 120.62 304 ARG A CA 1
ATOM 2308 C C . ARG A 1 322 ? 137.480 172.390 167.757 1.00 120.62 304 ARG A C 1
ATOM 2309 O O . ARG A 1 322 ? 136.917 173.158 168.546 1.00 120.62 304 ARG A O 1
ATOM 2317 N N . LEU A 1 323 ? 136.809 171.685 166.845 1.00 115.82 305 LEU A N 1
ATOM 2318 C CA . LEU A 1 323 ? 135.351 171.725 166.816 1.00 115.82 305 LEU A CA 1
ATOM 2319 C C . LEU A 1 323 ? 134.761 171.182 168.110 1.00 115.82 305 LEU A C 1
ATOM 2320 O O . LEU A 1 323 ? 133.811 171.754 168.657 1.00 115.82 305 LEU A O 1
ATOM 2325 N N . HIS A 1 324 ? 135.312 170.079 168.617 1.00 111.41 306 HIS A N 1
ATOM 2326 C CA . HIS A 1 324 ? 134.793 169.489 169.845 1.00 111.41 306 HIS A CA 1
ATOM 2327 C C . HIS A 1 324 ? 135.196 170.307 171.067 1.00 111.41 306 HIS A C 1
ATOM 2328 O O . HIS A 1 324 ? 134.384 170.528 171.973 1.00 111.41 306 HIS A O 1
ATOM 2335 N N . GLN A 1 325 ? 136.445 170.763 171.111 1.00 112.09 307 GLN A N 1
ATOM 2336 C CA . GLN A 1 325 ? 136.949 171.542 172.236 1.00 112.09 307 GLN A CA 1
ATOM 2337 C C . GLN A 1 325 ? 137.488 172.874 171.735 1.00 112.09 307 GLN A C 1
ATOM 2338 O O . GLN A 1 325 ? 138.425 172.890 170.919 1.00 112.09 307 GLN A O 1
ATOM 2344 N N . PRO A 1 326 ? 136.951 174.008 172.190 1.00 107.84 308 PRO A N 1
ATOM 2345 C CA . PRO A 1 326 ? 137.429 175.307 171.706 1.00 107.84 308 PRO A CA 1
ATOM 2346 C C . PRO A 1 326 ? 138.705 175.795 172.373 1.00 107.84 308 PRO A C 1
ATOM 2347 O O . PRO A 1 326 ? 139.230 176.837 171.967 1.00 107.84 308 PRO A O 1
ATOM 2351 N N . ALA A 1 327 ? 139.218 175.084 173.375 1.00 106.37 309 ALA A N 1
ATOM 2352 C CA . ALA A 1 327 ? 140.400 175.511 174.111 1.00 106.37 309 ALA A CA 1
ATOM 2353 C C . ALA A 1 327 ? 141.667 174.792 173.666 1.00 106.37 309 ALA A C 1
ATOM 2354 O O . ALA A 1 327 ? 142.697 174.905 174.338 1.00 106.37 309 ALA A O 1
ATOM 2356 N N . VAL A 1 328 ? 141.617 174.058 172.556 1.00 112.00 310 VAL A N 1
ATOM 2357 C CA . VAL A 1 328 ? 142.785 173.324 172.088 1.00 112.00 310 VAL A CA 1
ATOM 2358 C C . VAL A 1 328 ? 143.862 174.306 171.651 1.00 112.00 310 VAL A C 1
ATOM 2359 O O . VAL A 1 328 ? 143.594 175.258 170.907 1.00 112.00 310 VAL A O 1
ATOM 2363 N N . GLU A 1 329 ? 145.088 174.079 172.113 1.00 116.37 311 GLU A N 1
ATOM 2364 C CA . GLU A 1 329 ? 146.238 174.907 171.765 1.00 116.37 311 GLU A CA 1
ATOM 2365 C C . GLU A 1 329 ? 147.184 174.070 170.914 1.00 116.37 311 GLU A C 1
ATOM 2366 O O . GLU A 1 329 ? 147.771 173.098 171.401 1.00 116.37 311 GLU A O 1
ATOM 2372 N N . ALA A 1 330 ? 147.328 174.446 169.647 1.00 114.21 312 ALA A N 1
ATOM 2373 C CA . ALA A 1 330 ? 148.180 173.698 168.737 1.00 114.21 312 ALA A CA 1
ATOM 2374 C C . ALA A 1 330 ? 149.648 173.858 169.114 1.00 114.21 312 ALA A C 1
ATOM 2375 O O . ALA A 1 330 ? 150.079 174.905 169.605 1.00 114.21 312 ALA A O 1
ATOM 2377 N N . LEU A 1 331 ? 150.418 172.799 168.881 1.00 117.78 313 LEU A N 1
ATOM 2378 C CA . LEU A 1 331 ? 151.847 172.792 169.150 1.00 117.78 313 LEU A CA 1
ATOM 2379 C C . LEU A 1 331 ? 152.591 172.312 167.915 1.00 117.78 313 LEU A C 1
ATOM 2380 O O . LEU A 1 331 ? 152.147 171.381 167.236 1.00 117.78 313 LEU A O 1
ATOM 2385 N N . LEU A 1 332 ? 153.727 172.953 167.634 1.00 125.18 314 LEU A N 1
ATOM 2386 C CA . LEU A 1 332 ? 154.592 172.589 166.512 1.00 125.18 314 LEU A CA 1
ATOM 2387 C C . LEU A 1 332 ? 153.835 172.641 165.185 1.00 125.18 314 LEU A C 1
ATOM 2388 O O . LEU A 1 332 ? 153.836 171.690 164.401 1.00 125.18 314 LEU A O 1
ATOM 2393 N N . MET A 1 333 ? 153.175 173.774 164.939 1.00 129.55 315 MET A N 1
ATOM 2394 C CA . MET A 1 333 ? 152.479 174.004 163.682 1.00 129.55 315 MET A CA 1
ATOM 2395 C C . MET A 1 333 ? 152.834 175.329 163.027 1.00 129.55 315 MET A C 1
ATOM 2396 O O . MET A 1 333 ? 152.314 175.618 161.944 1.00 129.55 315 MET A O 1
ATOM 2401 N N . GLU A 1 334 ? 153.692 176.138 163.641 1.00 140.15 316 GLU A N 1
ATOM 2402 C CA . GLU A 1 334 ? 153.976 177.461 163.109 1.00 140.15 316 GLU A CA 1
ATOM 2403 C C . GLU A 1 334 ? 154.668 177.365 161.754 1.00 140.15 316 GLU A C 1
ATOM 2404 O O . GLU A 1 334 ? 155.409 176.419 161.472 1.00 140.15 316 GLU A O 1
ATOM 2410 N N . GLN A 1 335 ? 154.404 178.361 160.905 1.00 136.60 317 GLN A N 1
ATOM 2411 C CA . GLN A 1 335 ? 154.989 178.377 159.569 1.00 136.60 317 GLN A CA 1
ATOM 2412 C C . GLN A 1 335 ? 156.504 178.516 159.622 1.00 136.60 317 GLN A C 1
ATOM 2413 O O . GLN A 1 335 ? 157.200 178.032 158.723 1.00 136.60 317 GLN A O 1
ATOM 2419 N N . GLU A 1 336 ? 157.029 179.174 160.658 1.00 146.85 318 GLU A N 1
ATOM 2420 C CA . GLU A 1 336 ? 158.475 179.306 160.799 1.00 146.85 318 GLU A CA 1
ATOM 2421 C C . GLU A 1 336 ? 159.140 177.945 160.971 1.00 146.85 318 GLU A C 1
ATOM 2422 O O . GLU A 1 336 ? 160.196 177.681 160.382 1.00 146.85 318 GLU A O 1
ATOM 2428 N N . LEU A 1 337 ? 158.537 177.069 161.779 1.00 146.09 319 LEU A N 1
ATOM 2429 C CA . LEU A 1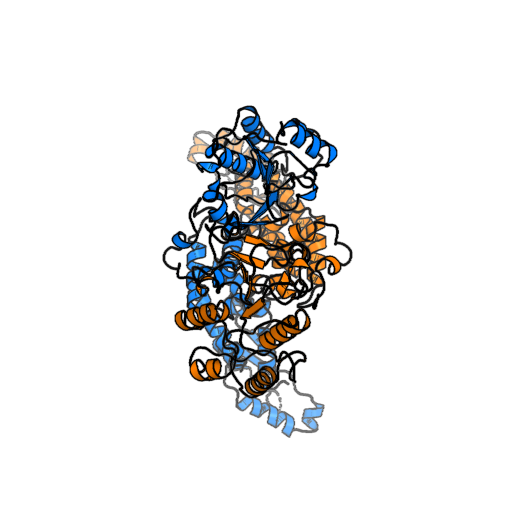 337 ? 159.108 175.744 161.998 1.00 146.09 319 LEU A CA 1
ATOM 2430 C C . LEU A 1 337 ? 159.161 174.944 160.703 1.00 146.09 319 LEU A C 1
ATOM 2431 O O . LEU A 1 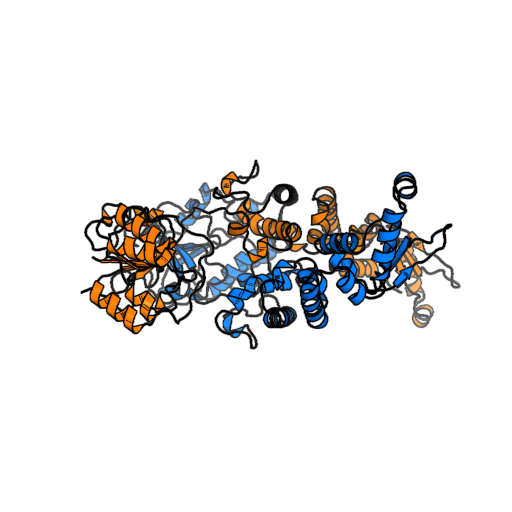337 ? 160.148 174.249 160.433 1.00 146.09 319 LEU A O 1
ATOM 2436 N N . PHE A 1 338 ? 158.104 175.020 159.892 1.00 138.28 320 PHE A N 1
ATOM 2437 C CA . PHE A 1 338 ? 158.116 174.331 158.607 1.00 138.28 320 PHE A CA 1
ATOM 2438 C C . PHE A 1 338 ? 159.129 174.954 157.655 1.00 138.28 320 PHE A C 1
ATOM 2439 O O . PHE A 1 338 ? 159.823 174.239 156.924 1.00 138.28 320 PHE A O 1
ATOM 2447 N N . GLU A 1 339 ? 159.227 176.285 157.647 1.00 143.48 321 GLU A N 1
ATOM 2448 C CA . GLU A 1 339 ? 160.100 176.950 156.688 1.00 143.48 321 GLU A CA 1
ATOM 2449 C C . GLU A 1 339 ? 161.572 176.752 157.025 1.00 143.48 321 GLU A C 1
ATOM 2450 O O . GLU A 1 339 ? 162.418 176.789 156.125 1.00 143.48 321 GLU A O 1
ATOM 2456 N N . GLN A 1 340 ? 161.905 176.540 158.301 1.00 147.26 322 GLN A N 1
ATOM 2457 C CA . GLN A 1 340 ? 163.298 176.289 158.651 1.00 147.26 322 GLN A CA 1
ATOM 2458 C C . GLN A 1 340 ? 163.711 174.843 158.410 1.00 147.26 322 GLN A C 1
ATOM 2459 O O . GLN A 1 340 ? 164.909 174.545 158.431 1.00 147.26 322 GLN A O 1
ATOM 2465 N N . HIS A 1 341 ? 162.755 173.944 158.186 1.00 142.98 323 HIS A N 1
ATOM 2466 C CA . HIS A 1 341 ? 163.029 172.563 157.792 1.00 142.98 323 HIS A CA 1
ATOM 2467 C C . HIS A 1 341 ? 162.155 172.257 156.580 1.00 142.98 323 HIS A C 1
ATOM 2468 O O . HIS A 1 341 ? 161.061 171.706 156.714 1.00 142.98 323 HIS A O 1
ATOM 2475 N N . SER A 1 342 ? 162.646 172.607 155.394 1.00 134.92 324 SER A N 1
ATOM 2476 C CA . SER A 1 342 ? 161.897 172.415 154.158 1.00 134.92 324 SER A CA 1
ATOM 2477 C C . SER A 1 342 ? 162.579 171.448 153.206 1.00 134.92 324 SER A C 1
ATOM 2478 O O . SER A 1 342 ? 161.942 170.500 152.730 1.00 134.92 324 SER A O 1
ATOM 2481 N N . GLN A 1 343 ? 163.857 171.659 152.912 1.00 136.14 325 GLN A N 1
ATOM 2482 C CA . GLN A 1 343 ? 164.583 170.799 151.986 1.00 136.14 325 GLN A CA 1
ATOM 2483 C C . GLN A 1 343 ? 165.435 169.783 152.738 1.00 136.14 325 GLN A C 1
ATOM 2484 O O . GLN A 1 343 ? 166.149 170.132 153.677 1.00 136.14 325 GLN A O 1
ATOM 2490 N N . ALA A 1 353 ? 142.654 167.998 151.028 1.00 176.33 335 ALA A N 1
ATOM 2491 C CA . ALA A 1 353 ? 141.310 167.803 151.560 1.00 176.33 335 ALA A CA 1
ATOM 2492 C C . ALA A 1 353 ? 140.311 168.732 150.877 1.00 176.33 335 ALA A C 1
ATOM 2493 O O . ALA A 1 353 ? 140.101 168.649 149.667 1.00 176.33 335 ALA A O 1
ATOM 2495 N N . LEU A 1 354 ? 139.694 169.611 151.661 1.00 182.21 336 LEU A N 1
ATOM 2496 C CA . LEU A 1 354 ? 138.724 170.550 151.119 1.00 182.21 336 LEU A CA 1
ATOM 2497 C C . LEU A 1 354 ? 139.402 171.555 150.195 1.00 182.21 336 LEU A C 1
ATOM 2498 O O . LEU A 1 354 ? 140.569 171.911 150.376 1.00 182.21 336 LEU A O 1
ATOM 2503 N N . GLU A 1 355 ? 138.652 172.007 149.187 1.00 185.40 337 GLU A N 1
ATOM 2504 C CA . GLU A 1 355 ? 139.180 173.004 148.262 1.00 185.40 337 GLU A CA 1
ATOM 2505 C C . GLU A 1 355 ? 139.517 174.301 148.986 1.00 185.40 337 GLU A C 1
ATOM 2506 O O . GLU A 1 355 ? 140.561 174.912 148.730 1.00 185.40 337 GLU A O 1
ATOM 2512 N N . SER A 1 356 ? 138.646 174.736 149.889 1.00 167.36 338 SER A N 1
ATOM 2513 C CA . SER A 1 356 ? 138.885 175.915 150.701 1.00 167.36 338 SER A CA 1
ATOM 2514 C C . SER A 1 356 ? 139.319 175.494 152.103 1.00 167.36 338 SER A C 1
ATOM 2515 O O . SER A 1 356 ? 139.480 174.310 152.405 1.00 167.36 338 SER A O 1
ATOM 2518 N N . ALA A 1 357 ? 139.515 176.483 152.967 1.00 150.22 339 ALA A N 1
ATOM 2519 C CA . ALA A 1 357 ? 139.903 176.194 154.338 1.00 150.22 339 ALA A CA 1
ATOM 2520 C C . ALA A 1 357 ? 138.748 175.527 155.081 1.00 150.22 339 ALA A C 1
ATOM 2521 O O . ALA A 1 357 ? 137.596 175.955 154.956 1.00 150.22 339 ALA A O 1
ATOM 2523 N N . PRO A 1 358 ? 139.018 174.480 155.854 1.00 138.91 340 PRO A N 1
ATOM 2524 C CA . PRO A 1 358 ? 137.958 173.839 156.629 1.00 138.91 340 PRO A CA 1
ATOM 2525 C C . PRO A 1 358 ? 137.637 174.648 157.872 1.00 138.91 340 PRO A C 1
ATOM 2526 O O . PRO A 1 358 ? 138.500 175.374 158.388 1.00 138.91 340 PRO A O 1
ATOM 2530 N N . PRO A 1 359 ? 136.407 174.564 158.374 1.00 134.07 341 PRO A N 1
ATOM 2531 C CA . PRO A 1 359 ? 136.057 175.316 159.583 1.00 134.07 341 PRO A CA 1
ATOM 2532 C C . PRO A 1 359 ? 136.849 174.829 160.786 1.00 134.07 341 PRO A C 1
ATOM 2533 O O . PRO A 1 359 ? 137.178 173.648 160.906 1.00 134.07 341 PRO A O 1
ATOM 2537 N N . GLY A 1 360 ? 137.151 175.759 161.682 1.00 132.92 342 GLY A N 1
ATOM 2538 C CA . GLY A 1 360 ? 137.906 175.460 162.874 1.00 132.92 342 GLY A CA 1
ATOM 2539 C C . GLY A 1 360 ? 139.371 175.830 162.833 1.00 132.92 342 GLY A C 1
ATOM 2540 O O . GLY A 1 360 ? 140.171 175.186 163.521 1.00 132.92 342 GLY A O 1
ATOM 2541 N N . LEU A 1 361 ? 139.750 176.836 162.052 1.00 133.97 343 LEU A N 1
ATOM 2542 C CA . LEU A 1 361 ? 141.133 177.275 161.952 1.00 133.97 343 LEU A CA 1
ATOM 2543 C C . LEU A 1 361 ? 141.229 178.744 162.329 1.00 133.97 343 LEU A C 1
ATOM 2544 O O . LEU A 1 361 ? 140.368 179.547 161.956 1.00 133.97 343 LEU A O 1
ATOM 2549 N N . LEU A 1 362 ? 142.278 179.093 163.068 1.00 138.63 344 LEU A N 1
ATOM 2550 C CA . LEU A 1 362 ? 142.581 180.495 163.297 1.00 138.63 344 LEU A CA 1
ATOM 2551 C C . LEU A 1 362 ? 143.126 181.122 162.015 1.00 138.63 344 LEU A C 1
ATOM 2552 O O . LEU A 1 362 ? 143.445 180.434 161.042 1.00 138.63 344 LEU A O 1
ATOM 2557 N N . ALA A 1 363 ? 143.229 182.452 162.023 1.00 143.65 345 ALA A N 1
ATOM 2558 C CA . ALA A 1 363 ? 143.636 183.169 160.818 1.00 143.65 345 ALA A CA 1
ATOM 2559 C C . ALA A 1 363 ? 145.024 182.738 160.359 1.00 143.65 345 ALA A C 1
ATOM 2560 O O . ALA A 1 363 ? 145.239 182.451 159.175 1.00 143.65 345 ALA A O 1
ATOM 2562 N N . ASP A 1 364 ? 145.979 182.675 161.289 1.00 143.83 346 ASP A N 1
ATOM 2563 C CA . ASP A 1 364 ? 147.330 182.254 160.932 1.00 143.83 346 ASP A CA 1
ATOM 2564 C C . ASP A 1 364 ? 147.341 180.813 160.440 1.00 143.83 346 ASP A C 1
ATOM 2565 O O . ASP A 1 364 ? 147.996 180.489 159.443 1.00 143.83 346 ASP A O 1
ATOM 2570 N N . GLU A 1 365 ? 146.610 179.931 161.125 1.00 137.93 347 GLU A N 1
ATOM 2571 C CA . GLU A 1 365 ? 146.563 178.535 160.704 1.00 137.93 347 GLU A CA 1
ATOM 2572 C C . GLU A 1 365 ? 145.817 178.378 159.384 1.00 137.93 347 GLU A C 1
ATOM 2573 O O . GLU A 1 365 ? 146.202 177.559 158.542 1.00 137.93 347 GLU A O 1
ATOM 2579 N N . ALA A 1 366 ? 144.746 179.151 159.186 1.00 137.23 348 ALA A N 1
ATOM 2580 C CA . ALA A 1 366 ? 144.025 179.094 157.919 1.00 137.23 348 ALA A CA 1
ATOM 2581 C C . ALA A 1 366 ? 144.913 179.536 156.764 1.00 137.23 348 ALA A C 1
ATOM 2582 O O . ALA A 1 366 ? 144.887 178.933 155.685 1.00 137.23 348 ALA A O 1
ATOM 2584 N N . ASP A 1 367 ? 145.702 180.592 156.971 1.00 134.42 349 ASP A N 1
ATOM 2585 C CA . ASP A 1 367 ? 146.672 180.990 155.956 1.00 134.42 349 ASP A CA 1
ATOM 2586 C C . ASP A 1 367 ? 147.718 179.904 155.748 1.00 134.42 349 ASP A C 1
ATOM 2587 O O . ASP A 1 367 ? 148.143 179.648 154.615 1.00 134.42 349 ASP A O 1
ATOM 2592 N N . PHE A 1 368 ? 148.144 179.254 156.833 1.00 132.99 350 PHE A N 1
ATOM 2593 C CA . PHE A 1 368 ? 149.109 178.166 156.723 1.00 132.99 350 PHE A CA 1
ATOM 2594 C C . PHE A 1 368 ? 148.552 177.006 155.911 1.00 132.99 350 PHE A C 1
ATOM 2595 O O . PHE A 1 368 ? 149.300 176.346 155.181 1.00 132.99 350 PHE A O 1
ATOM 2603 N N . TYR A 1 369 ? 147.249 176.739 156.028 1.00 137.30 351 TYR A N 1
ATOM 2604 C CA . TYR A 1 369 ? 146.642 175.664 155.251 1.00 137.30 351 TYR A CA 1
ATOM 2605 C C . TYR A 1 369 ? 146.734 175.945 153.757 1.00 137.30 351 TYR A C 1
ATOM 2606 O O . TYR A 1 369 ? 147.051 175.049 152.967 1.00 137.30 351 TYR A O 1
ATOM 2615 N N . ARG A 1 370 ? 146.461 177.186 153.351 1.00 133.26 352 ARG A N 1
ATOM 2616 C CA . ARG A 1 370 ? 146.578 177.535 151.940 1.00 133.26 352 ARG A CA 1
ATOM 2617 C C . ARG A 1 370 ? 148.033 177.608 151.500 1.00 133.26 352 ARG A C 1
ATOM 2618 O O . ARG A 1 370 ? 148.347 177.286 150.348 1.00 133.26 352 ARG A O 1
ATOM 2626 N N . TYR A 1 371 ? 148.931 178.033 152.393 1.00 136.40 353 TYR A N 1
ATOM 2627 C CA . TYR A 1 371 ? 150.351 178.060 152.060 1.00 136.40 353 TYR A CA 1
ATOM 2628 C C . TYR A 1 371 ? 150.877 176.658 151.785 1.00 136.40 353 TYR A C 1
ATOM 2629 O O . TYR A 1 371 ? 151.574 176.425 150.791 1.00 136.40 353 TYR A O 1
ATOM 2638 N N . LEU A 1 372 ? 150.541 175.705 152.655 1.00 133.62 354 LEU A N 1
ATOM 2639 C CA . LEU A 1 372 ? 150.987 174.330 152.471 1.00 133.62 354 LEU A CA 1
ATOM 2640 C C . LEU A 1 372 ? 150.257 173.639 151.327 1.00 133.62 354 LEU A C 1
ATOM 2641 O O . LEU A 1 372 ? 150.696 172.575 150.878 1.00 133.62 354 LEU A O 1
ATOM 2646 N N . LEU A 1 373 ? 149.165 174.228 150.838 1.00 129.99 355 LEU A N 1
ATOM 2647 C CA . LEU A 1 373 ? 148.363 173.573 149.811 1.00 129.99 355 LEU A CA 1
ATOM 2648 C C . LEU A 1 373 ? 149.138 173.405 148.510 1.00 129.99 355 LEU A C 1
ATOM 2649 O O . LEU A 1 373 ? 149.020 172.371 147.843 1.00 129.99 355 LEU A O 1
ATOM 2654 N N . VAL A 1 374 ? 149.933 174.403 148.127 1.00 132.40 356 VAL A N 1
ATOM 2655 C CA . VAL A 1 374 ? 150.601 174.378 146.830 1.00 132.40 356 VAL A CA 1
ATOM 2656 C C . VAL A 1 374 ? 152.105 174.575 146.978 1.00 132.40 356 VAL A C 1
ATOM 2657 O O . VAL A 1 374 ? 152.783 174.967 146.022 1.00 132.40 356 VAL A O 1
ATOM 2661 N N . GLN A 1 375 ? 152.642 174.303 148.169 1.00 129.71 357 GLN A N 1
ATOM 2662 C CA . GLN A 1 375 ? 154.081 174.429 148.407 1.00 129.71 357 GLN A CA 1
ATOM 2663 C C . GLN A 1 375 ? 154.741 173.069 148.198 1.00 129.71 357 GLN A C 1
ATOM 2664 O O . GLN A 1 375 ? 155.055 172.338 149.140 1.00 129.71 357 GLN A O 1
ATOM 2670 N N . GLU A 1 376 ? 154.962 172.738 146.922 1.00 133.91 358 GLU A N 1
ATOM 2671 C CA . GLU A 1 376 ? 155.588 171.482 146.518 1.00 133.91 358 GLU A CA 1
ATOM 2672 C C . GLU A 1 376 ? 154.876 170.287 147.139 1.00 133.91 358 GLU A C 1
ATOM 2673 O O . GLU A 1 376 ? 153.645 170.268 147.231 1.00 133.91 358 GLU A O 1
ATOM 2679 N N . ARG A 1 377 ? 155.643 169.287 147.567 1.00 121.81 359 ARG A N 1
ATOM 2680 C CA . ARG A 1 377 ? 155.097 168.128 148.271 1.00 121.81 359 ARG A CA 1
ATOM 2681 C C . ARG A 1 377 ? 155.086 168.475 149.754 1.00 121.81 359 ARG A C 1
ATOM 2682 O O . ARG A 1 377 ? 156.043 168.218 150.485 1.00 121.81 359 ARG A O 1
ATOM 2690 N N . GLY A 1 378 ? 153.986 169.077 150.200 1.00 130.90 360 GLY A N 1
ATOM 2691 C CA . GLY A 1 378 ? 153.891 169.580 151.557 1.00 130.90 360 GLY A CA 1
ATOM 2692 C C . GLY A 1 378 ? 153.566 168.528 152.596 1.00 130.90 360 GLY A C 1
ATOM 2693 O O . GLY A 1 378 ? 152.530 168.606 153.262 1.00 130.90 360 GLY A O 1
ATOM 2694 N N . ARG A 1 379 ? 154.443 167.539 152.746 1.00 126.64 361 ARG A N 1
ATOM 2695 C CA . ARG A 1 379 ? 154.287 166.498 153.752 1.00 126.64 361 ARG A CA 1
ATOM 2696 C C . ARG A 1 379 ? 155.561 166.422 154.577 1.00 126.64 361 ARG A C 1
ATOM 2697 O O . ARG A 1 379 ? 156.662 166.374 154.020 1.00 126.64 361 ARG A O 1
ATOM 2705 N N . LEU A 1 380 ? 155.410 166.417 155.900 1.00 131.97 362 LEU A N 1
ATOM 2706 C CA . LEU A 1 380 ? 156.555 166.341 156.803 1.00 131.97 362 LEU A CA 1
ATOM 2707 C C . LEU A 1 380 ? 156.071 165.755 158.121 1.00 131.97 362 LEU A C 1
ATOM 2708 O O . LEU A 1 380 ? 155.239 166.361 158.801 1.00 131.97 362 LEU A O 1
ATOM 2713 N N . GLU A 1 381 ? 156.586 164.582 158.475 1.00 137.04 363 GLU A N 1
ATOM 2714 C CA . GLU A 1 381 ? 156.132 163.878 159.661 1.00 137.04 363 GLU A CA 1
ATOM 2715 C C . GLU A 1 381 ? 156.798 164.433 160.917 1.00 137.04 363 GLU A C 1
ATOM 2716 O O . GLU A 1 381 ? 157.784 165.172 160.859 1.00 137.04 363 GLU A O 1
ATOM 2722 N N . GLN A 1 382 ? 156.234 164.062 162.070 1.00 133.79 364 GLN A N 1
ATOM 2723 C CA . GLN A 1 382 ? 156.816 164.457 163.349 1.00 133.79 364 GLN A CA 1
ATOM 2724 C C . GLN A 1 382 ? 158.164 163.792 163.587 1.00 133.79 364 GLN A C 1
ATOM 2725 O O . GLN A 1 382 ? 159.030 164.369 164.253 1.00 133.79 364 GLN A O 1
ATOM 2731 N N . GLU A 1 383 ? 158.353 162.580 163.059 1.00 139.42 365 GLU A N 1
ATOM 2732 C CA . GLU A 1 383 ? 159.549 161.800 163.352 1.00 139.42 365 GLU A CA 1
ATOM 2733 C C . GLU A 1 383 ? 160.826 162.486 162.889 1.00 139.42 365 GLU A C 1
ATOM 2734 O O . GLU A 1 383 ? 161.908 162.159 163.388 1.00 139.42 365 GLU A O 1
ATOM 2740 N N . TYR A 1 384 ? 160.730 163.429 161.952 1.00 140.41 366 TYR A N 1
ATOM 2741 C CA . TYR A 1 384 ? 161.891 164.135 161.430 1.00 140.41 366 TYR A CA 1
ATOM 2742 C C . TYR A 1 384 ? 162.158 165.436 162.179 1.00 140.41 366 TYR A C 1
ATOM 2743 O O . TYR A 1 384 ? 162.815 166.337 161.648 1.00 140.41 366 TYR A O 1
ATOM 2752 N N . LEU A 1 385 ? 161.657 165.549 163.409 1.00 127.18 367 LEU A N 1
ATOM 2753 C CA . LEU A 1 385 ? 161.866 166.738 164.221 1.00 127.18 367 LEU A CA 1
ATOM 2754 C C . LEU A 1 385 ? 162.898 166.441 165.294 1.00 127.18 367 LEU A C 1
ATOM 2755 O O . LEU A 1 385 ? 162.674 165.540 166.118 1.00 127.18 367 LEU A O 1
ATOM 2760 N N . PRO A 1 386 ? 164.029 167.143 165.320 1.00 123.81 368 PRO A N 1
ATOM 2761 C CA . PRO A 1 386 ? 165.032 166.886 166.360 1.00 123.81 368 PRO A CA 1
ATOM 2762 C C . PRO A 1 386 ? 164.473 167.150 167.750 1.00 123.81 368 PRO A C 1
ATOM 2763 O O . PRO A 1 386 ? 163.655 168.050 167.953 1.00 123.81 368 PRO A O 1
ATOM 2767 N N . LYS A 1 387 ? 164.927 166.348 168.715 1.00 121.83 369 LYS A N 1
ATOM 2768 C CA . LYS A 1 387 ? 164.424 166.433 170.080 1.00 121.83 369 LYS A CA 1
ATOM 2769 C C . LYS A 1 387 ? 164.847 167.709 170.795 1.00 121.83 369 LYS A C 1
ATOM 2770 O O . LYS A 1 387 ? 164.305 168.002 171.866 1.00 121.83 369 LYS A O 1
ATOM 2776 N N . ALA A 1 388 ? 165.795 168.467 170.240 1.00 131.12 370 ALA A N 1
ATOM 2777 C CA . ALA A 1 388 ? 166.277 169.666 170.920 1.00 131.12 370 ALA A CA 1
ATOM 2778 C C . ALA A 1 388 ? 165.172 170.702 171.080 1.00 131.12 370 ALA A C 1
ATOM 2779 O O . ALA A 1 388 ? 165.031 171.311 172.147 1.00 131.12 370 ALA A O 1
ATOM 2781 N N . GLN A 1 389 ? 164.375 170.917 170.034 1.00 127.70 371 GLN A N 1
ATOM 2782 C CA . GLN A 1 389 ? 163.319 171.919 170.078 1.00 127.70 371 GLN A CA 1
ATOM 2783 C C . GLN A 1 389 ? 161.972 171.352 170.498 1.00 127.70 371 GLN A C 1
ATOM 2784 O O . GLN A 1 389 ? 161.134 172.104 171.009 1.00 127.70 371 GLN A O 1
ATOM 2790 N N . VAL A 1 390 ? 161.742 170.054 170.293 1.00 123.85 372 VAL A N 1
ATOM 2791 C CA . VAL A 1 390 ? 160.454 169.459 170.640 1.00 123.85 372 VAL A CA 1
ATOM 2792 C C . VAL A 1 390 ? 160.219 169.539 172.143 1.00 123.85 372 VAL A C 1
ATOM 2793 O O . VAL A 1 390 ? 159.157 169.980 172.603 1.00 123.85 372 VAL A O 1
ATOM 2797 N N . GLU A 1 391 ? 161.210 169.116 172.931 1.00 129.54 373 GLU A N 1
ATOM 2798 C CA . GLU A 1 391 ? 161.077 169.180 174.381 1.00 129.54 373 GLU A CA 1
ATOM 2799 C C . GLU A 1 391 ? 160.951 170.621 174.854 1.00 129.54 373 GLU A C 1
ATOM 2800 O O . GLU A 1 391 ? 160.184 170.915 175.780 1.00 129.54 373 GLU A O 1
ATOM 2806 N N . LEU A 1 392 ? 161.699 171.534 174.230 1.00 127.71 374 LEU A N 1
ATOM 2807 C CA . LEU A 1 392 ? 161.604 172.942 174.598 1.00 127.71 374 LEU A CA 1
ATOM 2808 C C . LEU A 1 392 ? 160.196 173.475 174.372 1.00 127.71 374 LEU A C 1
ATOM 2809 O O . LEU A 1 392 ? 159.638 174.156 175.238 1.00 127.71 374 LEU A O 1
ATOM 2814 N N . ALA A 1 393 ? 159.598 173.159 173.222 1.00 129.72 375 ALA A N 1
ATOM 2815 C CA . ALA A 1 393 ? 158.243 173.623 172.941 1.00 129.72 375 ALA A CA 1
ATOM 2816 C C . ALA A 1 393 ? 157.231 173.002 173.896 1.00 129.72 375 ALA A C 1
ATOM 2817 O O . ALA A 1 393 ? 156.321 173.690 174.379 1.00 129.72 375 ALA A O 1
ATOM 2819 N N . ILE A 1 394 ? 157.369 171.704 174.178 1.00 130.73 376 ILE A N 1
ATOM 2820 C CA . ILE A 1 394 ? 156.419 171.044 175.070 1.00 130.73 376 ILE A CA 1
ATOM 2821 C C . ILE A 1 394 ? 156.494 171.641 176.470 1.00 130.73 376 ILE A C 1
ATOM 2822 O O . ILE A 1 394 ? 155.464 171.909 177.101 1.00 130.73 376 ILE A O 1
ATOM 2827 N N . ARG A 1 395 ? 157.708 171.869 176.977 1.00 130.79 377 ARG A N 1
ATOM 2828 C CA . ARG A 1 395 ? 157.841 172.495 178.288 1.00 130.79 377 ARG A CA 1
ATOM 2829 C C . ARG A 1 395 ? 157.394 173.951 178.263 1.00 130.79 377 ARG A C 1
ATOM 2830 O O . ARG A 1 395 ? 156.936 174.473 179.286 1.00 130.79 377 ARG A O 1
ATOM 2838 N N . LYS A 1 396 ? 157.520 174.620 177.114 1.00 130.47 378 LYS A N 1
ATOM 2839 C CA . LYS A 1 396 ? 156.952 175.954 176.970 1.00 130.47 378 LYS A CA 1
ATOM 2840 C C . LYS A 1 396 ? 155.443 175.919 177.156 1.00 130.47 378 LYS A C 1
ATOM 2841 O O . LYS A 1 396 ? 154.873 176.769 177.850 1.00 130.47 378 LYS A O 1
ATOM 2847 N N . TRP A 1 397 ? 154.779 174.936 176.546 1.00 123.69 379 TRP A N 1
ATOM 2848 C CA . TRP A 1 397 ? 153.345 174.784 176.760 1.00 123.69 379 TRP A CA 1
ATOM 2849 C C . TRP A 1 397 ? 153.042 174.339 178.184 1.00 123.69 379 TRP A C 1
ATOM 2850 O O . TRP A 1 397 ? 152.051 174.775 178.780 1.00 123.69 379 TRP A O 1
ATOM 2861 N N . ALA A 1 398 ? 153.884 173.474 178.747 1.00 136.07 380 ALA A N 1
ATOM 2862 C CA . ALA A 1 398 ? 153.620 172.860 180.047 1.00 136.07 380 ALA A CA 1
ATOM 2863 C C . ALA A 1 398 ? 153.885 173.879 181.147 1.00 136.07 380 ALA A C 1
ATOM 2864 O O . ALA A 1 398 ? 154.988 173.976 181.687 1.00 136.07 380 ALA A O 1
ATOM 2866 N N . ARG A 1 399 ? 152.853 174.644 181.486 1.00 143.72 381 ARG A N 1
ATOM 2867 C CA . ARG A 1 399 ? 152.920 175.591 182.593 1.00 143.72 381 ARG A CA 1
ATOM 2868 C C . ARG A 1 399 ? 151.945 175.202 183.698 1.00 143.72 381 ARG A C 1
ATOM 2869 O O . ARG A 1 399 ? 152.332 175.059 184.858 1.00 143.72 381 ARG A O 1
ATOM 2877 N N . ALA B 1 19 ? 136.494 171.752 114.901 1.00 150.05 1 ALA B N 1
ATOM 2878 C CA . ALA B 1 19 ? 137.497 172.809 114.927 1.00 150.05 1 ALA B CA 1
ATOM 2879 C C . ALA B 1 19 ? 138.000 173.046 116.346 1.00 150.05 1 ALA B C 1
ATOM 2880 O O . ALA B 1 19 ? 137.602 174.007 117.003 1.00 150.05 1 ALA B O 1
ATOM 2882 N N . LYS B 1 20 ? 138.879 172.164 116.812 1.00 140.78 2 LYS B N 1
ATOM 2883 C CA . LYS B 1 20 ? 139.421 172.255 118.159 1.00 140.78 2 LYS B CA 1
ATOM 2884 C C . LYS B 1 20 ? 140.793 172.917 118.144 1.00 140.78 2 LYS B C 1
ATOM 2885 O O . LYS B 1 20 ? 141.644 172.597 117.309 1.00 140.78 2 LYS B O 1
ATOM 2891 N N . SER B 1 21 ? 140.996 173.845 119.075 1.00 127.51 3 SER B N 1
ATOM 2892 C CA . SER B 1 21 ? 142.281 174.502 119.218 1.00 127.51 3 SER B CA 1
ATOM 2893 C C . SER B 1 21 ? 143.323 173.519 119.746 1.00 127.51 3 SER B C 1
ATOM 2894 O O . SER B 1 21 ? 142.989 172.562 120.448 1.00 127.51 3 SER B O 1
ATOM 2897 N N . PRO B 1 22 ? 144.597 173.728 119.406 1.00 117.24 4 PRO B N 1
ATOM 2898 C CA . PRO B 1 22 ? 145.648 172.847 119.938 1.00 117.24 4 PRO B CA 1
ATOM 2899 C C . PRO B 1 22 ? 145.684 172.795 121.452 1.00 117.24 4 PRO B C 1
ATOM 2900 O O . PRO B 1 22 ? 146.022 171.749 122.019 1.00 117.24 4 PRO B O 1
ATOM 2904 N N . THR B 1 23 ? 145.350 173.894 122.128 1.00 112.13 5 THR B N 1
ATOM 2905 C CA . THR B 1 23 ? 145.260 173.862 123.583 1.00 112.13 5 THR B CA 1
ATOM 2906 C C . THR B 1 23 ? 144.166 172.906 124.040 1.00 112.13 5 THR B C 1
ATOM 2907 O O . THR B 1 23 ? 144.319 172.215 125.055 1.00 112.13 5 THR B O 1
ATOM 2911 N N . ASP B 1 24 ? 143.054 172.852 123.302 1.00 118.04 6 ASP B N 1
ATOM 2912 C CA . ASP B 1 24 ? 141.964 171.951 123.663 1.00 118.04 6 ASP B CA 1
ATOM 2913 C C . ASP B 1 24 ? 142.412 170.497 123.619 1.00 118.04 6 ASP B C 1
ATOM 2914 O O . ASP B 1 24 ? 142.068 169.706 124.505 1.00 118.04 6 ASP B O 1
ATOM 2919 N N . ILE B 1 25 ? 143.179 170.125 122.592 1.00 110.46 7 ILE B N 1
ATOM 2920 C CA . ILE B 1 25 ? 143.683 168.758 122.496 1.00 110.46 7 ILE B CA 1
ATOM 2921 C C . ILE B 1 25 ? 144.597 168.446 123.672 1.00 110.46 7 ILE B C 1
ATOM 2922 O O . ILE B 1 25 ? 144.532 167.358 124.257 1.00 110.46 7 ILE B O 1
ATOM 2927 N N . GLY B 1 26 ? 145.467 169.390 124.032 1.00 116.40 8 GLY B N 1
ATOM 2928 C CA . GLY B 1 26 ? 146.345 169.173 125.169 1.00 116.40 8 GLY B CA 1
ATOM 2929 C C . GLY B 1 26 ? 145.583 168.992 126.466 1.00 116.40 8 GLY B C 1
ATOM 2930 O O . GLY B 1 26 ? 145.928 168.137 127.286 1.00 116.40 8 GLY B O 1
ATOM 2931 N N . ARG B 1 27 ? 144.538 169.796 126.673 1.00 114.19 9 ARG B N 1
ATOM 2932 C CA . ARG B 1 27 ? 143.691 169.613 127.846 1.00 114.19 9 ARG B CA 1
ATOM 2933 C C . ARG B 1 27 ? 142.956 168.281 127.788 1.00 114.19 9 ARG B C 1
ATOM 2934 O O . ARG B 1 27 ? 142.833 167.585 128.803 1.00 114.19 9 ARG B O 1
ATOM 2942 N N . ASN B 1 28 ? 142.458 167.911 126.607 1.00 111.93 10 ASN B N 1
ATOM 2943 C CA . ASN B 1 28 ? 141.777 166.629 126.460 1.00 111.93 10 ASN B CA 1
ATOM 2944 C C . ASN B 1 28 ? 142.735 165.466 126.681 1.00 111.93 10 ASN B C 1
ATOM 2945 O O . ASN B 1 28 ? 142.368 164.458 127.294 1.00 111.93 10 ASN B O 1
ATOM 2950 N N . LEU B 1 29 ? 143.968 165.586 126.184 1.00 113.66 11 LEU B N 1
ATOM 2951 C CA . LEU B 1 29 ? 144.949 164.521 126.370 1.00 113.66 11 LEU B CA 1
ATOM 2952 C C . LEU B 1 29 ? 145.280 164.325 127.843 1.00 113.66 11 LEU B C 1
ATOM 2953 O O . LEU B 1 29 ? 145.448 163.190 128.304 1.00 113.66 11 LEU B O 1
ATOM 2958 N N . ALA B 1 30 ? 145.385 165.420 128.597 1.00 110.04 12 ALA B N 1
ATOM 2959 C CA . ALA B 1 30 ? 145.674 165.314 130.023 1.00 110.04 12 ALA B CA 1
ATOM 2960 C C . ALA B 1 30 ? 144.558 164.580 130.753 1.00 110.04 12 ALA B C 1
ATOM 2961 O O . ALA B 1 30 ? 144.813 163.782 131.663 1.00 110.04 12 ALA B O 1
ATOM 2963 N N . ARG B 1 31 ? 143.308 164.843 130.369 1.00 112.72 13 ARG B N 1
ATOM 2964 C CA . ARG B 1 31 ? 142.182 164.156 130.990 1.00 112.72 13 ARG B CA 1
ATOM 2965 C C . ARG B 1 31 ? 142.231 162.658 130.718 1.00 112.72 13 ARG B C 1
ATOM 2966 O O . ARG B 1 31 ? 141.913 161.848 131.597 1.00 112.72 13 ARG B O 1
ATOM 2974 N N . GLN B 1 32 ? 142.624 162.270 129.503 1.00 109.05 14 GLN B N 1
ATOM 2975 C CA . GLN B 1 32 ? 142.713 160.853 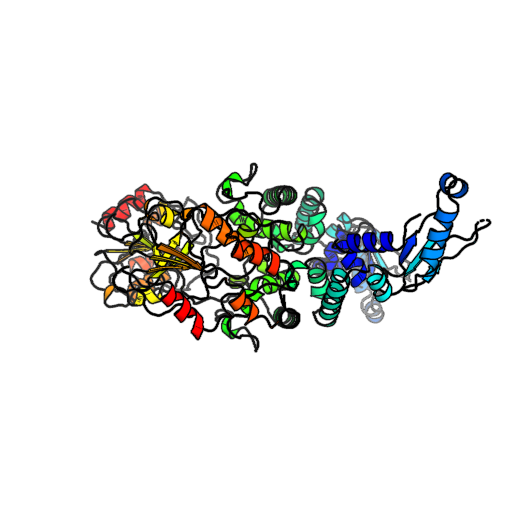129.170 1.00 109.05 14 GLN B CA 1
ATOM 2976 C C . GLN B 1 32 ? 143.786 160.156 129.996 1.00 109.05 14 GLN B C 1
ATOM 2977 O O . GLN B 1 32 ? 143.626 158.991 130.379 1.00 109.05 14 GLN B O 1
ATOM 2983 N N . TRP B 1 33 ? 144.889 160.853 130.278 1.00 104.66 15 TRP B N 1
ATOM 2984 C CA . TRP B 1 33 ? 145.990 160.241 131.014 1.00 104.66 15 TRP B CA 1
ATOM 2985 C C . TRP B 1 33 ? 145.574 159.839 132.424 1.00 104.66 15 TRP B C 1
ATOM 2986 O O . TRP B 1 33 ? 146.193 158.953 133.024 1.00 104.66 15 TRP B O 1
ATOM 2997 N N . GLN B 1 34 ? 144.521 160.456 132.959 1.00 105.39 16 GLN B N 1
ATOM 2998 C CA . GLN B 1 34 ? 144.067 160.155 134.311 1.00 105.39 16 GLN B CA 1
ATOM 2999 C C . GLN B 1 34 ? 143.438 158.776 134.438 1.00 105.39 16 GLN B C 1
ATOM 3000 O O . GLN B 1 34 ? 143.147 158.354 135.562 1.00 105.39 16 GLN B O 1
ATOM 3006 N N . ARG B 1 35 ? 143.221 158.068 133.334 1.00 107.51 17 ARG B N 1
ATOM 3007 C CA . ARG B 1 35 ? 142.601 156.753 133.349 1.00 107.51 17 ARG B CA 1
ATOM 3008 C C . ARG B 1 35 ? 143.677 155.677 133.319 1.00 107.51 17 ARG B C 1
ATOM 3009 O O . ARG B 1 35 ? 144.657 155.786 132.575 1.00 107.51 17 ARG B O 1
ATOM 3017 N N . SER B 1 36 ? 143.490 154.639 134.138 1.00 107.84 18 SER B N 1
ATOM 3018 C CA . SER B 1 36 ? 144.497 153.587 134.252 1.00 107.84 18 SER B CA 1
ATOM 3019 C C . SER B 1 36 ? 144.666 152.827 132.943 1.00 107.84 18 SER B C 1
ATOM 3020 O O . SER B 1 36 ? 145.781 152.422 132.596 1.00 107.84 18 SER B O 1
ATOM 3023 N N . SER B 1 37 ? 143.572 152.612 132.210 1.00 107.19 19 SER B N 1
ATOM 3024 C CA . SER B 1 37 ? 143.661 151.882 130.949 1.00 107.19 19 SER B CA 1
ATOM 3025 C C . SER B 1 37 ? 144.517 152.629 129.935 1.00 107.19 19 SER B C 1
ATOM 3026 O O . SER B 1 37 ? 145.283 152.013 129.185 1.00 107.19 19 SER B O 1
ATOM 3029 N N . VAL B 1 38 ? 144.395 153.957 129.893 1.00 105.74 20 VAL B N 1
ATOM 3030 C CA . VAL B 1 38 ? 145.178 154.748 128.947 1.00 105.74 20 VAL B CA 1
ATOM 3031 C C . VAL B 1 38 ? 146.664 154.653 129.266 1.00 105.74 20 VAL B C 1
ATOM 3032 O O . VAL B 1 38 ? 147.499 154.502 128.366 1.00 105.74 20 VAL B O 1
ATOM 3036 N N . ARG B 1 39 ? 147.019 154.743 130.550 1.00 105.39 21 ARG B N 1
ATOM 3037 C CA . ARG B 1 39 ? 148.427 154.709 130.935 1.00 105.39 21 ARG B CA 1
ATOM 3038 C C . ARG B 1 39 ? 149.072 153.377 130.578 1.00 105.39 21 ARG B C 1
ATOM 3039 O O . ARG B 1 39 ? 150.190 153.343 130.051 1.00 105.39 21 ARG B O 1
ATOM 3047 N N . LEU B 1 40 ? 148.386 152.268 130.860 1.00 109.27 22 LEU B N 1
ATOM 3048 C CA . LEU B 1 40 ? 148.933 150.958 130.525 1.00 109.27 22 LEU B CA 1
ATOM 3049 C C . LEU B 1 40 ? 149.110 150.807 129.021 1.00 109.27 22 LEU B C 1
ATOM 3050 O O . LEU B 1 40 ? 150.115 150.257 128.556 1.00 109.27 22 LEU B O 1
ATOM 3055 N N . GLU B 1 41 ? 148.139 151.289 128.246 1.00 115.80 23 GLU B N 1
ATOM 3056 C CA . GLU B 1 41 ? 148.233 151.210 126.793 1.00 115.80 23 GLU B CA 1
ATOM 3057 C C . GLU B 1 41 ? 149.401 152.037 126.269 1.00 115.80 23 GLU B C 1
ATOM 3058 O O . GLU B 1 41 ? 150.089 151.628 125.327 1.00 115.80 23 GLU B O 1
ATOM 3064 N N . ARG B 1 42 ? 149.642 153.203 126.871 1.00 116.53 24 ARG B N 1
ATOM 3065 C CA . ARG B 1 42 ? 150.688 154.092 126.374 1.00 116.53 24 ARG B CA 1
ATOM 3066 C C . ARG B 1 42 ? 152.079 153.604 126.765 1.00 116.53 24 ARG B C 1
ATOM 3067 O O . ARG B 1 42 ? 153.035 153.767 125.999 1.00 116.53 24 ARG B O 1
ATOM 3075 N N . LEU B 1 43 ? 152.216 153.010 127.950 1.00 111.82 25 LEU B N 1
ATOM 3076 C CA . LEU B 1 43 ? 153.533 152.638 128.457 1.00 111.82 25 LEU B CA 1
ATOM 3077 C C . LEU B 1 43 ? 153.919 151.205 128.107 1.00 111.82 25 LEU B C 1
ATOM 3078 O O . LEU B 1 43 ? 154.951 150.977 127.469 1.00 111.82 25 LEU B O 1
ATOM 3083 N N . LEU B 1 44 ? 153.104 150.232 128.514 1.00 109.56 26 LEU B N 1
ATOM 3084 C CA . LEU B 1 44 ? 153.458 148.821 128.408 1.00 109.56 26 LEU B CA 1
ATOM 3085 C C . LEU B 1 44 ? 153.028 148.202 127.085 1.00 109.56 26 LEU B C 1
ATOM 3086 O O . LEU B 1 44 ? 152.793 146.989 127.020 1.00 109.56 26 LEU B O 1
ATOM 3091 N N . ASN B 1 45 ? 152.918 149.000 126.029 1.00 121.01 27 ASN B N 1
ATOM 3092 C CA . ASN B 1 45 ? 152.529 148.496 124.713 1.00 121.01 27 ASN B CA 1
ATOM 3093 C C . ASN B 1 45 ? 153.222 149.337 123.654 1.00 121.01 27 ASN B C 1
ATOM 3094 O O . ASN B 1 45 ? 152.835 150.491 123.410 1.00 121.01 27 ASN B O 1
ATOM 3099 N N . PRO B 1 46 ? 154.249 148.798 122.996 1.00 127.47 28 PRO B N 1
ATOM 3100 C CA . PRO B 1 46 ? 154.878 149.542 121.897 1.00 127.47 28 PRO B CA 1
ATOM 3101 C C . PRO B 1 46 ? 154.032 149.572 120.640 1.00 127.47 28 PRO B C 1
ATOM 3102 O O . PRO B 1 46 ? 154.309 150.377 119.742 1.00 127.47 28 PRO B O 1
ATOM 3106 N N . GLY B 1 47 ? 153.009 148.722 120.547 1.00 128.57 29 GLY B N 1
ATOM 3107 C CA . GLY B 1 47 ? 152.086 148.766 119.431 1.00 128.57 29 GLY B CA 1
ATOM 3108 C C . GLY B 1 47 ? 151.038 149.849 119.520 1.00 128.57 29 GLY B C 1
ATOM 3109 O O . GLY B 1 47 ? 150.262 150.021 118.575 1.00 128.57 29 GLY B O 1
ATOM 3110 N N . SER B 1 48 ? 150.991 150.576 120.639 1.00 128.60 30 SER B N 1
ATOM 3111 C CA . SER B 1 48 ? 150.077 151.708 120.749 1.00 128.60 30 SER B CA 1
ATOM 3112 C C . SER B 1 48 ? 150.393 152.766 119.703 1.00 128.60 30 SER B C 1
ATOM 3113 O O . SER B 1 48 ? 149.492 153.275 119.028 1.00 128.60 30 SER B O 1
ATOM 3116 N N . TRP B 1 49 ? 151.667 153.106 119.555 1.00 128.13 31 TRP B N 1
ATOM 3117 C CA . TRP B 1 49 ? 152.067 154.041 118.519 1.00 128.13 31 TRP B CA 1
ATOM 3118 C C . TRP B 1 49 ? 151.988 153.356 117.157 1.00 128.13 31 TRP B C 1
ATOM 3119 O O . TRP B 1 49 ? 152.255 152.155 117.049 1.00 128.13 31 TRP B O 1
ATOM 3130 N N . PRO B 1 50 ? 151.625 154.088 116.094 1.00 131.76 32 PRO B N 1
ATOM 3131 C CA . PRO B 1 50 ? 151.324 155.523 116.073 1.00 131.76 32 PRO B CA 1
ATOM 3132 C C . PRO B 1 50 ? 149.918 155.872 116.563 1.00 131.76 32 PRO B C 1
ATOM 3133 O O . PRO B 1 50 ? 149.017 155.038 116.496 1.00 131.76 32 PRO B O 1
ATOM 3137 N N . GLN B 1 51 ? 149.745 157.099 117.053 1.00 133.92 33 GLN B N 1
ATOM 3138 C CA . GLN B 1 51 ? 148.443 157.626 117.455 1.00 133.92 33 GLN B CA 1
ATOM 3139 C C . GLN B 1 51 ? 148.184 158.909 116.676 1.00 133.92 33 GLN B C 1
ATOM 3140 O O . GLN B 1 51 ? 148.986 159.847 116.731 1.00 133.92 33 GLN B O 1
ATOM 3146 N N . SER B 1 52 ? 147.068 158.947 115.955 1.00 143.47 34 SER B N 1
ATOM 3147 C CA . SER B 1 52 ? 146.674 160.113 115.175 1.00 143.47 34 SER B CA 1
ATOM 3148 C C . SER B 1 52 ? 145.435 160.736 115.806 1.00 143.47 34 SER B C 1
ATOM 3149 O O . SER B 1 52 ? 144.481 160.026 116.141 1.00 143.47 34 SER B O 1
ATOM 3152 N N . LEU B 1 53 ? 145.453 162.056 115.967 1.00 146.89 35 LEU B N 1
ATOM 3153 C CA . LEU B 1 53 ? 144.351 162.789 116.574 1.00 146.89 35 LEU B CA 1
ATOM 3154 C C . LEU B 1 53 ? 143.642 163.624 115.516 1.00 146.89 35 LEU B C 1
ATOM 3155 O O . LEU B 1 53 ? 144.286 164.375 114.776 1.00 146.89 35 LEU B O 1
ATOM 3160 N N . ASN B 1 54 ? 142.320 163.488 115.446 1.00 149.09 36 ASN B N 1
ATOM 3161 C CA . ASN B 1 54 ? 141.536 164.275 114.507 1.00 149.09 36 ASN B CA 1
ATOM 3162 C C . ASN B 1 54 ? 141.409 165.709 115.007 1.00 149.09 36 ASN B C 1
ATOM 3163 O O . ASN B 1 54 ? 141.299 165.957 116.210 1.00 149.09 36 ASN B O 1
ATOM 3168 N N . ILE B 1 55 ? 141.422 166.658 114.072 1.00 150.95 37 ILE B N 1
ATOM 3169 C CA . ILE B 1 55 ? 141.335 168.071 114.419 1.00 150.95 37 ILE B CA 1
ATOM 3170 C C . ILE B 1 55 ? 139.911 168.568 114.207 1.00 150.95 37 ILE B C 1
ATOM 3171 O O . ILE B 1 55 ? 139.253 169.017 115.152 1.00 150.95 37 ILE B O 1
ATOM 3176 N N . GLY B 1 56 ? 139.427 168.498 112.969 1.00 156.29 38 GLY B N 1
ATOM 3177 C CA . GLY B 1 56 ? 138.060 168.886 112.683 1.00 156.29 38 GLY B CA 1
ATOM 3178 C C . GLY B 1 56 ? 137.926 170.098 111.784 1.00 156.29 38 GLY B C 1
ATOM 3179 O O . GLY B 1 56 ? 138.693 171.058 111.900 1.00 156.29 38 GLY B O 1
ATOM 3180 N N . LYS B 1 57 ? 136.947 170.061 110.880 1.00 171.49 39 LYS B N 1
ATOM 3181 C CA . LYS B 1 57 ? 136.662 171.168 109.982 1.00 171.49 39 LYS B CA 1
ATOM 3182 C C . LYS B 1 57 ? 135.963 172.308 110.720 1.00 171.49 39 LYS B C 1
ATOM 3183 O O . LYS B 1 57 ? 135.236 172.079 111.691 1.00 171.49 39 LYS B O 1
ATOM 3189 N N . PRO B 1 58 ? 136.166 173.544 110.276 1.00 179.81 40 PRO B N 1
ATOM 3190 C CA . PRO B 1 58 ? 135.449 174.675 110.868 1.00 179.81 40 PRO 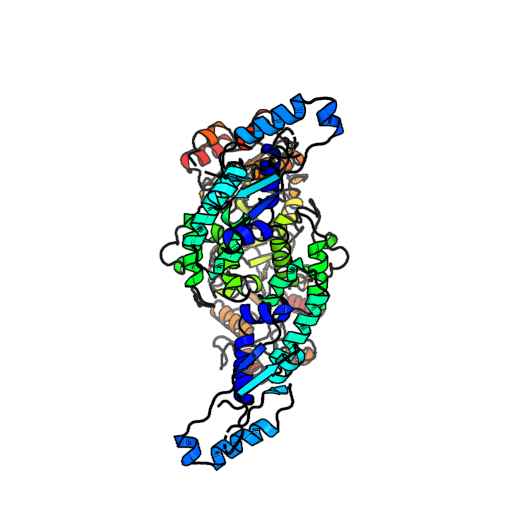B CA 1
ATOM 3191 C C . PRO B 1 58 ? 134.025 174.774 110.340 1.00 179.81 40 PRO B C 1
ATOM 3192 O O . PRO B 1 58 ? 133.639 174.119 109.370 1.00 179.81 40 PRO B O 1
ATOM 3196 N N . SER B 1 59 ? 133.241 175.618 111.006 1.00 185.08 41 SER B N 1
ATOM 3197 C CA . SER B 1 59 ? 131.858 175.837 110.610 1.00 185.08 41 SER B CA 1
ATOM 3198 C C . SER B 1 59 ? 131.787 176.754 109.395 1.00 185.08 41 SER B C 1
ATOM 3199 O O . SER B 1 59 ? 132.480 177.772 109.325 1.00 185.08 41 SER B O 1
ATOM 3202 N N . ALA B 1 60 ? 130.940 176.380 108.433 1.00 184.63 42 ALA B N 1
ATOM 3203 C CA . ALA B 1 60 ? 130.784 177.191 107.230 1.00 184.63 42 ALA B CA 1
ATOM 3204 C C . ALA B 1 60 ? 130.163 178.545 107.548 1.00 184.63 42 ALA B C 1
ATOM 3205 O O . ALA B 1 60 ? 130.576 179.569 106.991 1.00 184.63 42 ALA B O 1
ATOM 3207 N N . ARG B 1 61 ? 129.165 178.569 108.435 1.00 187.10 43 ARG B N 1
ATOM 3208 C CA . ARG B 1 61 ? 128.511 179.828 108.782 1.00 187.10 43 ARG B CA 1
ATOM 3209 C C . ARG B 1 61 ? 129.483 180.793 109.448 1.00 187.10 43 ARG B C 1
ATOM 3210 O O . ARG B 1 61 ? 129.483 181.992 109.147 1.00 187.10 43 ARG B O 1
ATOM 3212 N N . LEU B 1 62 ? 130.318 180.288 110.358 1.00 185.28 44 LEU B N 1
ATOM 3213 C CA . LEU B 1 62 ? 131.308 181.143 111.005 1.00 185.28 44 LEU B CA 1
ATOM 3214 C C . LEU B 1 62 ? 132.357 181.620 110.010 1.00 185.28 44 LEU B C 1
ATOM 3215 O O . LEU B 1 62 ? 132.884 182.731 110.141 1.00 185.28 44 LEU B O 1
ATOM 3217 N N . PHE B 1 63 ? 132.678 180.791 109.014 1.00 185.24 45 PHE B N 1
ATOM 3218 C CA . PHE B 1 63 ? 133.670 181.178 108.016 1.00 185.24 45 PHE B CA 1
ATOM 3219 C C . PHE B 1 63 ? 133.213 182.398 107.226 1.00 185.24 45 PHE B C 1
ATOM 3220 O O . PHE B 1 63 ? 133.995 183.328 106.997 1.00 185.24 45 PHE B O 1
ATOM 3222 N N . THR B 1 64 ? 131.949 182.413 106.801 1.00 184.00 46 THR B N 1
ATOM 3223 C CA . THR B 1 64 ? 131.440 183.558 106.055 1.00 184.00 46 THR B CA 1
ATOM 3224 C C . THR B 1 64 ? 131.232 184.763 106.963 1.00 184.00 46 THR B C 1
ATOM 3225 O O . THR B 1 64 ? 131.541 185.897 106.580 1.00 184.00 46 THR B O 1
ATOM 3227 N N . ASP B 1 65 ? 130.709 184.537 108.170 1.00 191.18 47 ASP B N 1
ATOM 3228 C CA . ASP B 1 65 ? 130.432 185.649 109.074 1.00 191.18 47 ASP B CA 1
ATOM 3229 C C . ASP B 1 65 ? 131.718 186.278 109.596 1.00 191.18 47 ASP B C 1
ATOM 3230 O O . ASP B 1 65 ? 131.860 187.506 109.595 1.00 191.18 47 ASP B O 1
ATOM 3232 N N . ASN B 1 66 ? 132.667 185.455 110.044 1.00 190.62 48 ASN B N 1
ATOM 3233 C CA . ASN B 1 66 ? 133.937 185.926 110.597 1.00 190.62 48 ASN B CA 1
ATOM 3234 C C . ASN B 1 66 ? 135.056 185.105 109.963 1.00 190.62 48 ASN B C 1
ATOM 3235 O O . ASN B 1 66 ? 135.420 184.041 110.469 1.00 190.62 48 ASN B O 1
ATOM 3237 N N . ILE B 1 67 ? 135.597 185.602 108.848 1.00 187.05 49 ILE B N 1
ATOM 3238 C CA . ILE B 1 67 ? 136.692 184.898 108.193 1.00 187.05 49 ILE B CA 1
ATOM 3239 C C . ILE B 1 67 ? 137.945 184.925 109.059 1.00 187.05 49 ILE B C 1
ATOM 3240 O O . ILE B 1 67 ? 138.765 184.003 109.003 1.00 187.05 49 ILE B O 1
ATOM 3245 N N . GLN B 1 68 ? 138.113 185.965 109.880 1.00 183.84 50 GLN B N 1
ATOM 3246 C CA . GLN B 1 68 ? 139.276 186.025 110.759 1.00 183.84 50 GLN B CA 1
ATOM 3247 C C . GLN B 1 68 ? 139.248 184.914 111.801 1.00 183.84 50 GLN B C 1
ATOM 3248 O O . GLN B 1 68 ? 140.296 184.551 112.347 1.00 183.84 50 GLN B O 1
ATOM 3254 N N . ALA B 1 69 ? 138.064 184.371 112.094 1.00 176.51 51 ALA B N 1
ATOM 3255 C CA . ALA B 1 69 ? 137.965 183.281 113.059 1.00 176.51 51 ALA B CA 1
ATOM 3256 C C . ALA B 1 69 ? 138.730 182.052 112.583 1.00 176.51 51 ALA B C 1
ATOM 3257 O O . ALA B 1 69 ? 139.439 181.409 113.365 1.00 176.51 51 ALA B O 1
ATOM 3259 N N . VAL B 1 70 ? 138.584 181.693 111.307 1.00 172.50 52 VAL B N 1
ATOM 3260 C CA . VAL B 1 70 ? 139.360 180.569 110.798 1.00 172.50 52 VAL B CA 1
ATOM 3261 C C . VAL B 1 70 ? 140.798 180.992 110.525 1.00 172.50 52 VAL B C 1
ATOM 3262 O O . VAL B 1 70 ? 141.719 180.172 110.618 1.00 172.50 52 VAL B O 1
ATOM 3266 N N . LEU B 1 71 ? 141.019 182.268 110.188 1.00 173.10 53 LEU B N 1
ATOM 3267 C CA . LEU B 1 71 ? 142.378 182.739 109.932 1.00 173.10 53 LEU B CA 1
ATOM 3268 C C . LEU B 1 71 ? 143.242 182.656 111.183 1.00 173.10 53 LEU B C 1
ATOM 3269 O O . LEU B 1 71 ? 144.397 182.222 111.119 1.00 173.10 53 LEU B O 1
ATOM 3274 N N . ARG B 1 72 ? 142.709 183.080 112.330 1.00 170.07 54 ARG B N 1
ATOM 3275 C CA . ARG B 1 72 ? 143.441 182.890 113.577 1.00 170.07 54 ARG B CA 1
ATOM 3276 C C . ARG B 1 72 ? 143.576 181.408 113.900 1.00 170.07 54 ARG B C 1
ATOM 3277 O O . ARG B 1 72 ? 144.607 180.970 114.422 1.00 170.07 54 ARG B O 1
ATOM 3285 N N . HIS B 1 73 ? 142.541 180.622 113.594 1.00 159.61 55 HIS B N 1
ATOM 3286 C CA . HIS B 1 73 ? 142.585 179.188 113.858 1.00 159.61 55 HIS B CA 1
ATOM 3287 C C . HIS B 1 73 ? 143.678 178.509 113.042 1.00 159.61 55 HIS B C 1
ATOM 3288 O O . HIS B 1 73 ? 144.455 177.706 113.571 1.00 159.61 55 HIS B O 1
ATOM 3295 N N . VAL B 1 74 ? 143.753 178.817 111.746 1.00 163.29 56 VAL B N 1
ATOM 3296 C CA . VAL B 1 74 ? 144.781 178.208 110.909 1.00 163.29 56 VAL B CA 1
ATOM 3297 C C . VAL B 1 74 ? 146.159 178.742 111.284 1.00 163.29 56 VAL B C 1
ATOM 3298 O O . VAL B 1 74 ? 147.151 178.003 111.267 1.00 163.29 56 VAL B O 1
ATOM 3302 N N . GLU B 1 75 ? 146.246 180.029 111.630 1.00 161.92 57 GLU B N 1
ATOM 3303 C CA . GLU B 1 75 ? 147.518 180.583 112.081 1.00 161.92 57 GLU B CA 1
ATOM 3304 C C . GLU B 1 75 ? 147.931 180.008 113.428 1.00 161.92 57 GLU B C 1
ATOM 3305 O O . GLU B 1 75 ? 149.128 179.842 113.688 1.00 161.92 57 GLU B O 1
ATOM 3311 N N . ASN B 1 76 ? 146.964 179.707 114.297 1.00 151.06 58 ASN B N 1
ATOM 3312 C CA . ASN B 1 76 ? 147.300 179.109 115.585 1.00 151.06 58 ASN B CA 1
ATOM 3313 C C . ASN B 1 76 ? 147.932 177.737 115.393 1.00 151.06 58 ASN B C 1
ATOM 3314 O O . ASN B 1 76 ? 148.879 177.375 116.101 1.00 151.06 58 ASN B O 1
ATOM 3319 N N . TRP B 1 77 ? 147.424 176.959 114.435 1.00 144.96 59 TRP B N 1
ATOM 3320 C CA . TRP B 1 77 ? 148.042 175.687 114.090 1.00 144.96 59 TRP B CA 1
ATOM 3321 C C . TRP B 1 77 ? 149.370 175.856 113.368 1.00 144.96 59 TRP B C 1
ATOM 3322 O O . TRP B 1 77 ? 150.123 174.884 113.261 1.00 144.96 59 TRP B O 1
ATOM 3333 N N . ARG B 1 78 ? 149.669 177.049 112.859 1.00 151.15 60 ARG B N 1
ATOM 3334 C CA . ARG B 1 78 ? 150.963 177.293 112.239 1.00 151.15 60 ARG B CA 1
ATOM 3335 C C . ARG B 1 78 ? 152.095 177.349 113.256 1.00 151.15 60 ARG B C 1
ATOM 3336 O O . ARG B 1 78 ? 153.261 177.205 112.871 1.00 151.15 60 ARG B O 1
ATOM 3344 N N . SER B 1 79 ? 151.782 177.540 114.535 1.00 152.35 61 SER B N 1
ATOM 3345 C CA . SER B 1 79 ? 152.788 177.719 115.571 1.00 152.35 61 SER B CA 1
ATOM 3346 C C . SER B 1 79 ? 153.087 176.445 116.352 1.00 152.35 61 SER B C 1
ATOM 3347 O O . SER B 1 79 ? 153.878 176.492 117.298 1.00 152.35 61 SER B O 1
ATOM 3350 N N . VAL B 1 80 ? 152.483 175.317 115.990 1.00 144.23 62 VAL B N 1
ATOM 3351 C CA . VAL B 1 80 ? 152.726 174.074 116.714 1.00 144.23 62 VAL B CA 1
ATOM 3352 C C . VAL B 1 80 ? 153.954 173.388 116.130 1.00 144.23 62 VAL B C 1
ATOM 3353 O O . VAL B 1 80 ? 154.132 173.330 114.907 1.00 144.23 62 VAL B O 1
ATOM 3357 N N . ASN B 1 81 ? 154.827 172.897 117.011 1.00 147.44 63 ASN B N 1
ATOM 3358 C CA . ASN B 1 81 ? 156.032 172.205 116.577 1.00 147.44 63 ASN B CA 1
ATOM 3359 C C . ASN B 1 81 ? 156.357 170.983 117.429 1.00 147.44 63 ASN B C 1
ATOM 3360 O O . ASN B 1 81 ? 157.434 170.397 117.255 1.00 147.44 63 ASN B O 1
ATOM 3365 N N . VAL B 1 82 ? 155.471 170.586 118.345 1.00 140.29 64 VAL B N 1
ATOM 3366 C CA . VAL B 1 82 ? 155.739 169.428 119.194 1.00 140.29 64 VAL B CA 1
ATOM 3367 C C . VAL B 1 82 ? 155.844 168.165 118.351 1.00 140.29 64 VAL B C 1
ATOM 3368 O O . VAL B 1 82 ? 156.765 167.356 118.520 1.00 140.29 64 VAL B O 1
ATOM 3372 N N . GLY B 1 83 ? 154.907 167.978 117.431 1.00 140.88 65 GLY B N 1
ATOM 3373 C CA . GLY B 1 83 ? 154.913 166.846 116.525 1.00 140.88 65 GLY B CA 1
ATOM 3374 C C . GLY B 1 83 ? 154.820 167.324 115.091 1.00 140.88 65 GLY B C 1
ATOM 3375 O O . GLY B 1 83 ? 155.414 168.329 114.703 1.00 140.88 65 GLY B O 1
ATOM 3376 N N . LYS B 1 84 ? 154.057 166.581 114.293 1.00 144.41 66 LYS B N 1
ATOM 3377 C CA . LYS B 1 84 ? 153.778 166.941 112.909 1.00 144.41 66 LYS B CA 1
ATOM 3378 C C . LYS B 1 84 ? 152.272 166.944 112.699 1.00 144.41 66 LYS B C 1
ATOM 3379 O O . LYS B 1 84 ? 151.570 166.051 113.185 1.00 144.41 66 LYS B O 1
ATOM 3385 N N . VAL B 1 85 ? 151.779 167.956 111.996 1.00 146.61 67 VAL B N 1
ATOM 3386 C CA . VAL B 1 85 ? 150.352 168.105 111.739 1.00 146.61 67 VAL B CA 1
ATOM 3387 C C . VAL B 1 85 ? 150.077 167.789 110.276 1.00 146.61 67 VAL B C 1
ATOM 3388 O O . VAL B 1 85 ? 150.809 168.231 109.382 1.00 146.61 67 VAL B O 1
ATOM 3392 N N . ASP B 1 86 ? 149.036 166.998 110.030 1.00 157.39 68 ASP B N 1
ATOM 3393 C CA . ASP B 1 86 ? 148.647 166.661 108.669 1.00 157.39 68 ASP B CA 1
ATOM 3394 C C . ASP B 1 86 ? 148.043 167.882 107.991 1.00 157.39 68 ASP B C 1
ATOM 3395 O O . ASP B 1 86 ? 147.202 168.574 108.572 1.00 157.39 68 ASP B O 1
ATOM 3400 N N . TRP B 1 87 ? 148.474 168.146 106.762 1.00 158.07 69 TRP B N 1
ATOM 3401 C CA . TRP B 1 87 ? 148.051 169.322 106.018 1.00 158.07 69 TRP B CA 1
ATOM 3402 C C . TRP B 1 87 ? 147.373 168.902 104.722 1.00 158.07 69 TRP B C 1
ATOM 3403 O O . TRP B 1 87 ? 147.835 167.984 104.038 1.00 158.07 69 TRP B O 1
ATOM 3414 N N . GLU B 1 88 ? 146.273 169.580 104.389 1.00 177.28 70 GLU B N 1
ATOM 3415 C CA . GLU B 1 88 ? 145.541 169.294 103.168 1.00 177.28 70 GLU B CA 1
ATOM 3416 C C . GLU B 1 88 ? 144.743 170.518 102.734 1.00 177.28 70 GLU B C 1
ATOM 3417 O O . GLU B 1 88 ? 144.130 171.178 103.588 1.00 177.28 70 GLU B O 1
ATOM 3423 N N . PRO B 1 89 ? 144.756 170.859 101.448 1.00 181.55 71 PRO B N 1
ATOM 3424 C CA . PRO B 1 89 ? 144.002 172.030 100.990 1.00 181.55 71 PRO B CA 1
ATOM 3425 C C . PRO B 1 89 ? 142.513 171.741 100.896 1.00 181.55 71 PRO B C 1
ATOM 3426 O O . PRO B 1 89 ? 142.086 170.611 100.645 1.00 181.55 71 PRO B O 1
ATOM 3430 N N . VAL B 1 90 ? 141.720 172.789 101.090 1.00 180.80 72 VAL B N 1
ATOM 3431 C CA . VAL B 1 90 ? 140.270 172.685 100.983 1.00 180.80 72 VAL B CA 1
ATOM 3432 C C . VAL B 1 90 ? 139.747 173.697 99.972 1.00 180.80 72 VAL B C 1
ATOM 3433 O O . VAL B 1 90 ? 139.910 174.905 100.149 1.00 180.80 72 VAL B O 1
ATOM 3437 N N . PRO B 1 98 ? 139.617 179.423 98.759 1.00 179.55 80 PRO B N 1
ATOM 3438 C CA . PRO B 1 98 ? 140.351 178.178 99.006 1.00 179.55 80 PRO B CA 1
ATOM 3439 C C . PRO B 1 98 ? 141.460 178.346 100.040 1.00 179.55 80 PRO B C 1
ATOM 3440 O O . PRO B 1 98 ? 142.520 178.889 99.726 1.00 179.55 80 PRO B O 1
ATOM 3444 N N . ILE B 1 99 ? 141.211 177.883 101.262 1.00 178.55 81 ILE B N 1
ATOM 3445 C CA . ILE B 1 99 ? 142.170 177.970 102.355 1.00 178.55 81 ILE B CA 1
ATOM 3446 C C . ILE B 1 99 ? 142.406 176.567 102.894 1.00 178.55 81 ILE B C 1
ATOM 3447 O O . ILE B 1 99 ? 141.451 175.821 103.133 1.00 178.55 81 ILE B O 1
ATOM 3452 N N . SER B 1 100 ? 143.675 176.207 103.075 1.00 168.57 82 SER B N 1
ATOM 3453 C CA . SER B 1 100 ? 144.031 174.895 103.597 1.00 168.57 82 SER B CA 1
ATOM 3454 C C . SER B 1 100 ? 143.885 174.892 105.114 1.00 168.57 82 SER B C 1
ATOM 3455 O O . SER B 1 100 ? 144.389 175.793 105.793 1.00 168.57 82 SER B O 1
ATOM 3458 N N . LEU B 1 101 ? 143.195 173.884 105.645 1.00 162.09 83 LEU B N 1
ATOM 3459 C CA . LEU B 1 101 ? 142.987 173.766 107.076 1.00 162.09 83 LEU B CA 1
ATOM 3460 C C . LEU B 1 101 ? 143.502 172.424 107.581 1.00 162.09 83 LEU B C 1
ATOM 3461 O O . LEU B 1 101 ? 143.377 171.411 106.884 1.00 162.09 83 LEU B O 1
ATOM 3466 N N . PRO B 1 102 ? 144.083 172.382 108.778 1.00 154.57 84 PRO B N 1
ATOM 3467 C CA . PRO B 1 102 ? 144.566 171.107 109.318 1.00 154.57 84 PRO B CA 1
ATOM 3468 C C . PRO B 1 102 ? 143.411 170.229 109.770 1.00 154.57 84 PRO B C 1
ATOM 3469 O O . PRO B 1 102 ? 142.370 170.719 110.216 1.00 154.57 84 PRO B O 1
ATOM 3473 N N . MET B 1 103 ? 143.599 168.916 109.648 1.00 157.20 85 MET B N 1
ATOM 3474 C CA . MET B 1 103 ? 142.521 167.988 109.970 1.00 157.20 85 MET B CA 1
ATOM 3475 C C . MET B 1 103 ? 142.983 166.796 110.803 1.00 157.20 85 MET B C 1
ATOM 3476 O O . MET B 1 103 ? 142.157 166.111 111.413 1.00 157.20 85 MET B O 1
ATOM 3481 N N . ARG B 1 104 ? 144.286 166.535 110.844 1.00 153.25 86 ARG B N 1
ATOM 3482 C CA . ARG B 1 104 ? 144.833 165.479 111.682 1.00 153.25 86 ARG B CA 1
ATOM 3483 C C . ARG B 1 104 ? 146.127 165.930 112.343 1.00 153.25 86 ARG B C 1
ATOM 3484 O O . ARG B 1 104 ? 146.861 166.766 111.808 1.00 153.25 86 ARG B O 1
ATOM 3492 N N . TRP B 1 105 ? 146.396 165.359 113.514 1.00 143.37 87 TRP B N 1
ATOM 3493 C CA . TRP B 1 105 ? 147.638 165.573 114.248 1.00 143.37 87 TRP B CA 1
ATOM 3494 C C . TRP B 1 105 ? 148.307 164.217 114.413 1.00 143.37 87 TRP B C 1
ATOM 3495 O O . TRP B 1 105 ? 147.688 163.272 114.914 1.00 143.37 87 TRP B O 1
ATOM 3506 N N . HIS B 1 106 ? 149.565 164.120 113.996 1.00 143.19 88 HIS B N 1
ATOM 3507 C CA . HIS B 1 106 ? 150.300 162.860 114.039 1.00 143.19 88 HIS B CA 1
ATOM 3508 C C . HIS B 1 106 ? 151.405 162.975 115.081 1.00 143.19 88 HIS B C 1
ATOM 3509 O O . HIS B 1 106 ? 152.338 163.768 114.932 1.00 143.19 88 HIS B O 1
ATOM 3516 N N . LEU B 1 107 ? 151.299 162.179 116.144 1.00 138.26 89 LEU B N 1
ATOM 3517 C CA . LEU B 1 107 ? 152.303 162.124 117.201 1.00 138.26 89 LEU B CA 1
ATOM 3518 C C . LEU B 1 107 ? 152.909 160.726 117.202 1.00 138.26 89 LEU B C 1
ATOM 3519 O O . LEU B 1 107 ? 152.185 159.730 117.298 1.00 138.26 89 LEU B O 1
ATOM 3524 N N . ARG B 1 108 ? 154.236 160.647 117.094 1.00 140.26 90 ARG B N 1
ATOM 3525 C CA . ARG B 1 108 ? 154.889 159.345 117.011 1.00 140.26 90 ARG B CA 1
ATOM 3526 C C . ARG B 1 108 ? 155.385 158.867 118.373 1.00 140.26 90 ARG B C 1
ATOM 3527 O O . ARG B 1 108 ? 154.980 157.804 118.853 1.00 140.26 90 ARG B O 1
ATOM 3535 N N . SER B 1 109 ? 156.264 159.641 119.000 1.00 133.27 91 SER B N 1
ATOM 3536 C CA . SER B 1 109 ? 156.946 159.221 120.212 1.00 133.27 91 SER B CA 1
ATOM 3537 C C . SER B 1 109 ? 156.193 159.684 121.455 1.00 133.27 91 SER B C 1
ATOM 3538 O O . SER B 1 109 ? 155.466 160.682 121.414 1.00 133.27 91 SER B O 1
ATOM 3541 N N . PRO B 1 110 ? 156.351 158.964 122.568 1.00 127.77 92 PRO B N 1
ATOM 3542 C CA . PRO B 1 110 ? 155.751 159.431 123.827 1.00 127.77 92 PRO B CA 1
ATOM 3543 C C . PRO B 1 110 ? 156.249 160.796 124.256 1.00 127.77 92 PRO B C 1
ATOM 3544 O O . PRO B 1 110 ? 155.501 161.543 124.900 1.00 127.77 92 PRO B O 1
ATOM 3548 N N . SER B 1 111 ? 157.494 161.144 123.925 1.00 133.58 93 SER B N 1
ATOM 3549 C CA . SER B 1 111 ? 157.991 162.482 124.228 1.00 133.58 93 SER B CA 1
ATOM 3550 C C . SER B 1 111 ? 157.161 163.542 123.518 1.00 133.58 93 SER B C 1
ATOM 3551 O O . SER B 1 111 ? 156.885 164.607 124.082 1.00 133.58 93 SER B O 1
ATOM 3554 N N . GLU B 1 112 ? 156.762 163.271 122.273 1.00 135.54 94 GLU B N 1
ATOM 3555 C CA . GLU B 1 112 ? 155.836 164.163 121.586 1.00 135.54 94 GLU B CA 1
ATOM 3556 C C . GLU B 1 112 ? 154.494 164.215 122.302 1.00 135.54 94 GLU B C 1
ATOM 3557 O O . GLU B 1 112 ? 153.906 165.291 122.462 1.00 135.54 94 GLU B O 1
ATOM 3563 N N . TRP B 1 113 ? 153.994 163.058 122.744 1.00 128.34 95 TRP B N 1
ATOM 3564 C CA . TRP B 1 113 ? 152.696 163.011 123.408 1.00 128.34 95 TRP B CA 1
ATOM 3565 C C . TRP B 1 113 ? 152.711 163.804 124.709 1.00 128.34 95 TRP B C 1
ATOM 3566 O O . TRP B 1 113 ? 151.805 164.602 124.974 1.00 128.34 95 TRP B O 1
ATOM 3577 N N . ILE B 1 114 ? 153.735 163.593 125.537 1.00 116.67 96 ILE B N 1
ATOM 3578 C CA . ILE B 1 114 ? 153.820 164.311 126.803 1.00 116.67 96 ILE B CA 1
ATOM 3579 C C . ILE B 1 114 ? 153.968 165.806 126.561 1.00 116.67 96 ILE B C 1
ATOM 3580 O O . ILE B 1 114 ? 153.316 166.623 127.221 1.00 116.67 96 ILE B O 1
ATOM 3585 N N . ALA B 1 115 ? 154.819 166.189 125.607 1.00 121.66 97 ALA B N 1
ATOM 3586 C CA . ALA B 1 115 ? 154.978 167.604 125.295 1.00 121.66 97 ALA B CA 1
ATOM 3587 C C . ALA B 1 115 ? 153.718 168.186 124.669 1.00 121.66 97 ALA B C 1
ATOM 3588 O O . ALA B 1 115 ? 153.539 169.409 124.663 1.00 121.66 97 ALA B O 1
ATOM 3590 N N . ALA B 1 116 ? 152.841 167.336 124.133 1.00 122.72 98 ALA B N 1
ATOM 3591 C CA . ALA B 1 116 ? 151.568 167.815 123.607 1.00 122.72 98 ALA B CA 1
ATOM 3592 C C . ALA B 1 116 ? 150.571 168.123 124.715 1.00 122.72 98 ALA B C 1
ATOM 3593 O O . ALA B 1 116 ? 149.732 169.017 124.556 1.00 122.72 98 ALA B O 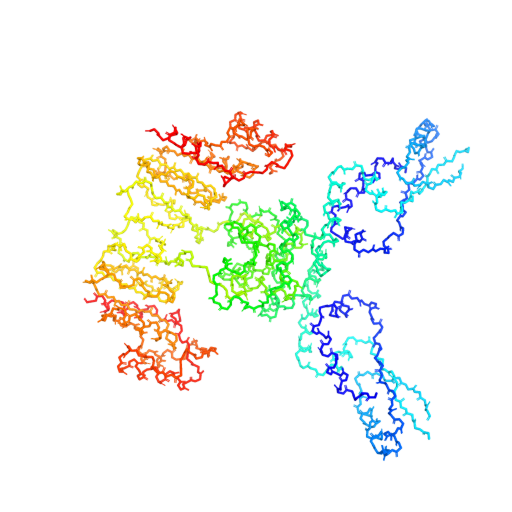1
ATOM 3595 N N . SER B 1 117 ? 150.640 167.396 125.833 1.00 119.90 99 SER B N 1
ATOM 3596 C CA . SER B 1 117 ? 149.695 167.619 126.923 1.00 119.90 99 SER B CA 1
ATOM 3597 C C . SER B 1 117 ? 149.883 168.996 127.545 1.00 119.90 99 SER B C 1
ATOM 3598 O O . SER B 1 117 ? 148.909 169.629 127.970 1.00 119.90 99 SER B O 1
ATOM 3601 N N . ASP B 1 118 ? 151.127 169.473 127.609 1.00 126.81 100 ASP B N 1
ATOM 3602 C CA . ASP B 1 118 ? 151.454 170.782 128.179 1.00 126.81 100 ASP B CA 1
ATOM 3603 C C . ASP B 1 118 ? 150.958 170.900 129.620 1.00 126.81 100 ASP B C 1
ATOM 3604 O O . ASP B 1 118 ? 150.387 171.914 130.027 1.00 126.81 100 ASP B O 1
ATOM 3609 N N . ASP B 1 119 ? 151.181 169.845 130.397 1.00 116.26 101 ASP B N 1
ATOM 3610 C CA . ASP B 1 119 ? 150.808 169.848 131.804 1.00 116.26 101 ASP B CA 1
ATOM 3611 C C . ASP B 1 119 ? 151.980 169.363 132.647 1.00 116.26 101 ASP B C 1
ATOM 3612 O O . ASP B 1 119 ? 152.454 168.235 132.460 1.00 116.26 101 ASP B O 1
ATOM 3617 N N . PRO B 1 120 ? 152.481 170.188 133.569 1.00 112.30 102 PRO B N 1
ATOM 3618 C CA . PRO B 1 120 ? 153.633 169.758 134.382 1.00 112.30 102 PRO B CA 1
ATOM 3619 C C . PRO B 1 120 ? 153.370 168.502 135.193 1.00 112.30 102 PRO B C 1
ATOM 3620 O O . PRO B 1 120 ? 154.282 167.685 135.369 1.00 112.30 102 PRO B O 1
ATOM 3624 N N . ARG B 1 121 ? 152.146 168.326 135.696 1.00 108.61 103 ARG B N 1
ATOM 3625 C CA . ARG B 1 121 ? 151.834 167.128 136.469 1.00 108.61 103 ARG B CA 1
ATOM 3626 C C . ARG B 1 121 ? 151.945 165.874 135.613 1.00 108.61 103 ARG B C 1
ATOM 3627 O O . ARG B 1 121 ? 152.467 164.848 136.064 1.00 108.61 103 ARG B O 1
ATOM 3635 N N . VAL B 1 122 ? 151.455 165.935 134.374 1.00 103.04 104 VAL B N 1
ATOM 3636 C CA . VAL B 1 122 ? 151.586 164.798 133.468 1.00 103.04 104 VAL B CA 1
ATOM 3637 C C . VAL B 1 122 ? 153.050 164.554 133.129 1.00 103.04 104 VAL B C 1
ATOM 3638 O O . VAL B 1 122 ? 153.512 163.407 133.092 1.00 103.04 104 VAL B O 1
ATOM 3642 N N . SER B 1 123 ? 153.802 165.626 132.875 1.00 107.01 105 SER B N 1
ATOM 3643 C CA . SER B 1 123 ? 155.197 165.480 132.472 1.00 107.01 105 SER B CA 1
ATOM 3644 C C . SER B 1 123 ? 156.031 164.837 133.574 1.00 107.01 105 SER B C 1
ATOM 3645 O O . SER B 1 123 ? 156.869 163.968 133.307 1.00 107.01 105 SER B O 1
ATOM 3648 N N . GLN B 1 124 ? 155.819 165.253 134.824 1.00 105.13 106 GLN B N 1
ATOM 3649 C CA . GLN B 1 124 ? 156.614 164.702 135.917 1.00 105.13 106 GLN B CA 1
ATOM 3650 C C . GLN B 1 124 ? 156.177 163.282 136.260 1.00 105.13 106 GLN B C 1
ATOM 3651 O O . GLN B 1 124 ? 157.002 162.459 136.673 1.00 105.13 106 GLN B O 1
ATOM 3657 N N . GLU B 1 125 ? 154.887 162.978 136.103 1.00 101.12 107 GLU B N 1
ATOM 3658 C CA . GLU B 1 125 ? 154.413 161.625 136.378 1.00 101.12 107 GLU B CA 1
ATOM 3659 C C . GLU B 1 125 ? 155.003 160.625 135.395 1.00 101.12 107 GLU B C 1
ATOM 3660 O O . GLU B 1 125 ? 155.354 159.503 135.775 1.00 101.12 107 GLU B O 1
ATOM 3666 N N . TYR B 1 126 ? 155.111 161.011 134.122 1.00 92.01 108 TYR B N 1
ATOM 3667 C CA . TYR B 1 126 ? 155.742 160.135 133.142 1.00 92.01 108 TYR B CA 1
ATOM 3668 C C . TYR B 1 126 ? 157.206 159.898 133.485 1.00 92.01 108 TYR B C 1
ATOM 3669 O O . TYR B 1 126 ? 157.707 158.775 133.356 1.00 92.01 108 TYR B O 1
ATOM 3678 N N . ALA B 1 127 ? 157.909 160.943 133.925 1.00 90.97 109 ALA B N 1
ATOM 3679 C CA . ALA B 1 127 ? 159.324 160.800 134.253 1.00 90.97 109 ALA B CA 1
ATOM 3680 C C . ALA B 1 127 ? 159.527 159.798 135.383 1.00 90.97 109 ALA B C 1
ATOM 3681 O O . ALA B 1 127 ? 160.440 158.966 135.335 1.00 90.97 109 ALA B O 1
ATOM 3683 N N . GLN B 1 128 ? 158.683 159.865 136.414 1.00 87.20 110 GLN B N 1
ATOM 3684 C CA . GLN B 1 128 ? 158.800 158.921 137.520 1.00 87.20 110 GLN B CA 1
ATOM 3685 C C . GLN B 1 128 ? 158.423 157.511 137.086 1.00 87.20 110 GLN B C 1
ATOM 3686 O O . GLN B 1 128 ? 159.102 156.542 137.443 1.00 87.20 110 GLN B O 1
ATOM 3692 N N . LEU B 1 129 ? 157.340 157.375 136.318 1.00 84.70 111 LEU B N 1
ATOM 3693 C CA . LEU B 1 129 ? 156.914 156.054 135.869 1.00 84.70 111 LEU B CA 1
ATOM 3694 C C . LEU B 1 129 ? 157.932 155.433 134.923 1.00 84.70 111 LEU B C 1
ATOM 3695 O O . LEU B 1 129 ? 158.214 154.232 135.006 1.00 84.70 111 LEU B O 1
ATOM 3700 N N . GLU B 1 130 ? 158.493 156.233 134.014 1.00 87.01 112 GLU B N 1
ATOM 3701 C CA . GLU B 1 130 ? 159.470 155.703 133.068 1.00 87.01 112 GLU B CA 1
ATOM 3702 C C . GLU B 1 130 ? 160.709 155.189 133.788 1.00 87.01 112 GLU B C 1
ATOM 3703 O O . GLU B 1 130 ? 161.278 154.160 133.403 1.00 87.01 112 GLU B O 1
ATOM 3709 N N . TYR B 1 131 ? 161.148 155.897 134.828 1.00 81.29 113 TYR B N 1
ATOM 3710 C CA . TYR B 1 131 ? 162.302 155.451 135.601 1.00 81.29 113 TYR B CA 1
ATOM 3711 C C . TYR B 1 131 ? 162.006 154.131 136.305 1.00 81.29 113 TYR B C 1
ATOM 3712 O O . TYR B 1 131 ? 162.847 153.226 136.330 1.00 81.29 113 TYR B O 1
ATOM 3721 N N . LEU B 1 132 ? 160.810 154.004 136.882 1.00 77.88 114 LEU B N 1
ATOM 3722 C CA . LEU B 1 132 ? 160.483 152.805 137.647 1.00 77.88 114 LEU B CA 1
ATOM 3723 C C . LEU B 1 132 ? 160.349 151.586 136.745 1.00 77.88 114 LEU B C 1
ATOM 3724 O O . LEU B 1 132 ? 160.682 150.467 137.150 1.00 77.88 114 LEU B O 1
ATOM 3729 N N . VAL B 1 133 ? 159.857 151.780 135.520 1.00 78.43 115 VAL B N 1
ATOM 3730 C CA . VAL B 1 133 ? 159.636 150.651 134.620 1.00 78.43 115 VAL B CA 1
ATOM 3731 C C . VAL B 1 133 ? 160.952 149.959 134.288 1.00 78.43 115 VAL B C 1
ATOM 3732 O O . VAL B 1 133 ? 161.037 148.725 134.283 1.00 78.43 115 VAL B O 1
ATOM 3736 N N . GLU B 1 134 ? 162.001 150.737 134.017 1.00 87.31 116 GLU B N 1
ATOM 3737 C CA . GLU B 1 134 ? 163.260 150.139 133.587 1.00 87.31 116 GLU B CA 1
ATOM 3738 C C . GLU B 1 134 ? 164.062 149.600 134.767 1.00 87.31 116 GLU B C 1
ATOM 3739 O O . GLU B 1 134 ? 165.059 148.895 134.575 1.00 87.31 116 GLU B O 1
ATOM 3745 N N . GLN B 1 135 ? 163.648 149.917 135.994 1.00 80.99 117 GLN B N 1
ATOM 3746 C CA . GLN B 1 135 ? 164.323 149.386 137.174 1.00 80.99 117 GLN B CA 1
ATOM 3747 C C . GLN B 1 135 ? 163.553 148.232 137.809 1.00 80.99 117 GLN B C 1
ATOM 3748 O O . GLN B 1 135 ? 164.109 147.150 138.016 1.00 80.99 117 GLN B O 1
ATOM 3754 N N . VAL B 1 136 ? 162.278 148.455 138.129 1.00 84.70 118 VAL B N 1
ATOM 3755 C CA . VAL B 1 136 ? 161.474 147.435 138.788 1.00 84.70 118 VAL B CA 1
ATOM 3756 C C . VAL B 1 136 ? 161.260 146.257 137.842 1.00 84.70 118 VAL B C 1
ATOM 3757 O O . VAL B 1 136 ? 161.194 146.417 136.616 1.00 84.70 118 VAL B O 1
ATOM 3761 N N . ASP B 1 137 ? 161.168 145.059 138.418 1.00 93.77 119 ASP B N 1
ATOM 3762 C CA . ASP B 1 137 ? 161.029 143.832 137.645 1.00 93.77 119 ASP B CA 1
ATOM 3763 C C . ASP B 1 137 ? 159.806 143.894 136.730 1.00 93.77 119 ASP B C 1
ATOM 3764 O O . ASP B 1 137 ? 158.869 144.667 136.944 1.00 93.77 119 ASP B O 1
ATOM 3769 N N . SER B 1 138 ? 159.829 143.052 135.693 1.00 92.30 120 SER B N 1
ATOM 3770 C CA . SER B 1 138 ? 158.784 143.068 134.677 1.00 92.30 120 SER B CA 1
ATOM 3771 C C . SER B 1 138 ? 157.441 142.582 135.202 1.00 92.30 120 SER B C 1
ATOM 3772 O O . SER B 1 138 ? 156.401 143.047 134.723 1.00 92.30 120 SER B O 1
ATOM 3775 N N . ALA B 1 139 ? 157.435 141.659 136.165 1.00 88.37 121 ALA B N 1
ATOM 3776 C CA . ALA B 1 139 ? 156.176 141.163 136.707 1.00 88.37 121 ALA B CA 1
ATOM 3777 C C . ALA B 1 139 ? 155.424 142.227 137.493 1.00 88.37 121 ALA B C 1
ATOM 3778 O O . ALA B 1 139 ? 154.220 142.077 137.721 1.00 88.37 121 ALA B O 1
ATOM 3780 N N . PHE B 1 140 ? 156.103 143.294 137.909 1.00 83.89 122 PHE B N 1
ATOM 3781 C CA . PHE B 1 140 ? 155.502 144.342 138.721 1.00 83.89 122 PHE B CA 1
ATOM 3782 C C . PHE B 1 140 ? 155.079 145.544 137.888 1.00 83.89 122 PHE B C 1
ATOM 3783 O O . PHE B 1 140 ? 154.555 146.516 138.441 1.00 83.89 122 PHE B O 1
ATOM 3791 N N . HIS B 1 141 ? 155.300 145.502 136.572 1.00 84.02 123 HIS B N 1
ATOM 3792 C CA . HIS B 1 141 ? 155.085 146.679 135.736 1.00 84.02 123 HIS B CA 1
ATOM 3793 C C . HIS B 1 141 ? 153.612 147.066 135.685 1.00 84.02 123 HIS B C 1
ATOM 3794 O O . HIS B 1 141 ? 153.267 148.251 135.755 1.00 84.02 123 HIS B O 1
ATOM 3801 N N . THR B 1 142 ? 152.728 146.075 135.553 1.00 84.55 124 THR B N 1
ATOM 3802 C CA . THR B 1 142 ? 151.306 146.367 135.404 1.00 84.55 124 THR B CA 1
ATOM 3803 C C . THR B 1 142 ? 150.736 147.023 136.656 1.00 84.55 124 THR B C 1
ATOM 3804 O O . THR B 1 142 ? 149.948 147.971 136.564 1.00 84.55 124 THR B O 1
ATOM 3808 N N . LEU B 1 143 ? 151.122 146.531 137.834 1.00 87.38 125 LEU B N 1
ATOM 3809 C CA . LEU B 1 143 ? 150.558 147.051 139.076 1.00 87.38 125 LEU B CA 1
ATOM 3810 C C . LEU B 1 143 ? 150.919 148.516 139.282 1.00 87.38 125 LEU B C 1
ATOM 3811 O O . LEU B 1 143 ? 150.057 149.338 139.611 1.00 87.38 125 LEU B O 1
ATOM 3816 N N . LEU B 1 144 ? 152.191 148.865 139.081 1.00 89.48 126 LEU B N 1
ATOM 3817 C CA . LEU B 1 144 ? 152.648 150.215 139.397 1.00 89.48 126 LEU B CA 1
ATOM 3818 C C . LEU B 1 144 ? 151.975 151.256 138.512 1.00 89.48 126 LEU B C 1
ATOM 3819 O O . LEU B 1 144 ? 151.664 152.362 138.969 1.00 89.48 126 LEU B O 1
ATOM 3824 N N . VAL B 1 145 ? 151.749 150.924 137.241 1.00 96.99 127 VAL B N 1
ATOM 3825 C CA . VAL B 1 145 ? 151.147 151.881 136.318 1.00 96.99 127 VAL B CA 1
ATOM 3826 C C . VAL B 1 145 ? 149.712 152.196 136.723 1.00 96.99 127 VAL B C 1
ATOM 3827 O O . VAL B 1 145 ? 149.293 153.359 136.722 1.00 96.99 127 VAL B O 1
ATOM 3831 N N . ALA B 1 146 ? 148.940 151.175 137.085 1.00 94.17 128 ALA B N 1
ATOM 3832 C CA . ALA B 1 146 ? 147.527 151.342 137.396 1.00 94.17 128 ALA B CA 1
ATOM 3833 C C . ALA B 1 146 ? 147.264 151.670 138.860 1.00 94.17 128 ALA B C 1
ATOM 3834 O O . ALA B 1 146 ? 146.104 151.867 139.235 1.00 94.17 128 ALA B O 1
ATOM 3836 N N . GLN B 1 147 ? 148.298 151.732 139.693 1.00 93.04 129 GLN B N 1
ATOM 3837 C CA . GLN B 1 147 ? 148.160 151.989 141.123 1.00 93.04 129 GLN B CA 1
ATOM 3838 C C . GLN B 1 147 ? 149.046 153.158 141.532 1.00 93.04 129 GLN B C 1
ATOM 3839 O O . GLN B 1 147 ? 149.837 153.077 142.473 1.00 93.04 129 GLN B O 1
ATOM 3845 N N . ARG B 1 148 ? 148.917 154.266 140.795 1.00 91.93 130 ARG B N 1
ATOM 3846 C CA . ARG B 1 148 ? 149.767 155.439 140.987 1.00 91.93 130 ARG B CA 1
ATOM 3847 C C . ARG B 1 148 ? 149.855 155.885 142.442 1.00 91.93 130 ARG B C 1
ATOM 3848 O O . ARG B 1 148 ? 150.851 156.499 142.840 1.00 91.93 130 ARG B O 1
ATOM 3856 N N . SER B 1 149 ? 148.836 155.589 143.250 1.00 91.70 131 SER B N 1
ATOM 3857 C CA . SER B 1 149 ? 148.848 156.036 144.638 1.00 91.70 131 SER B CA 1
ATOM 3858 C C . SER B 1 149 ? 149.934 155.346 145.454 1.00 91.70 131 SER B C 1
ATOM 3859 O O . SER B 1 149 ? 150.398 155.904 146.454 1.00 91.70 131 SER B O 1
ATOM 3862 N N . LEU B 1 150 ? 150.350 154.144 145.052 1.00 87.61 132 LEU B N 1
ATOM 3863 C CA . LEU B 1 150 ? 151.340 153.405 145.831 1.00 87.61 132 LEU B CA 1
ATOM 3864 C C . LEU B 1 150 ? 152.683 154.124 145.857 1.00 87.61 132 LEU B C 1
ATOM 3865 O O . LEU B 1 150 ? 153.331 154.210 146.906 1.00 87.61 132 LEU B O 1
ATOM 3870 N N . TRP B 1 151 ? 153.121 154.643 144.714 1.00 86.21 133 TRP B N 1
ATOM 3871 C CA . TRP B 1 151 ? 154.442 155.241 144.588 1.00 86.21 133 TRP B CA 1
ATOM 3872 C C . TRP B 1 151 ? 154.421 156.762 144.565 1.00 86.21 133 TRP B C 1
ATOM 3873 O O . TRP B 1 151 ? 155.487 157.377 144.464 1.00 86.21 133 TRP B O 1
ATOM 3884 N N . LEU B 1 152 ? 153.244 157.385 144.645 1.00 81.69 134 LEU B N 1
ATOM 3885 C CA . LEU B 1 152 ? 153.177 158.841 144.571 1.00 81.69 134 LEU B CA 1
ATOM 3886 C C . LEU B 1 152 ? 153.868 159.491 145.763 1.00 81.69 134 LEU B C 1
ATOM 3887 O O . LEU B 1 152 ? 154.539 160.519 145.613 1.00 81.69 134 LEU B O 1
ATOM 3892 N N . THR B 1 153 ? 153.716 158.912 146.950 1.00 85.32 135 THR B N 1
ATOM 3893 C CA . THR B 1 153 ? 154.315 159.461 148.158 1.00 85.32 135 THR B CA 1
ATOM 3894 C C . THR B 1 153 ? 155.734 158.960 148.400 1.00 85.32 135 THR B C 1
ATOM 3895 O O . THR B 1 153 ? 156.546 159.694 148.973 1.00 85.32 135 THR B O 1
ATOM 3899 N N . ARG B 1 154 ? 156.060 157.753 147.952 1.00 92.19 136 ARG B N 1
ATOM 3900 C CA . ARG B 1 154 ? 157.345 157.130 148.229 1.00 92.19 136 ARG B CA 1
ATOM 3901 C C . ARG B 1 154 ? 158.384 157.570 147.207 1.00 92.19 136 ARG B C 1
ATOM 3902 O O . ARG B 1 154 ? 158.075 157.738 146.023 1.00 92.19 136 ARG B O 1
ATOM 3910 N N . THR B 1 155 ? 159.615 157.755 147.672 1.00 91.72 137 THR B N 1
ATOM 3911 C CA . THR B 1 155 ? 160.699 158.141 146.787 1.00 91.72 137 THR B CA 1
ATOM 3912 C C . THR B 1 155 ? 161.028 157.001 145.824 1.00 91.72 137 THR B C 1
ATOM 3913 O O . THR B 1 155 ? 160.807 155.829 146.141 1.00 91.72 137 THR B O 1
ATOM 3917 N N . PRO B 1 156 ? 161.544 157.321 144.634 1.00 93.97 138 PRO B N 1
ATOM 3918 C CA . PRO B 1 156 ? 161.882 156.250 143.680 1.00 93.97 138 PRO B CA 1
ATOM 3919 C C . PRO B 1 156 ? 162.897 155.259 144.217 1.00 93.97 138 PRO B C 1
ATOM 3920 O O . PRO B 1 156 ? 162.845 154.075 143.862 1.00 93.97 138 PRO B O 1
ATOM 3924 N N . GLU B 1 157 ? 163.829 155.710 145.059 1.00 96.27 139 GLU B N 1
ATOM 3925 C CA . GLU B 1 157 ? 164.817 154.797 145.624 1.00 96.27 139 GLU B CA 1
ATOM 3926 C C . GLU B 1 157 ? 164.157 153.738 146.498 1.00 96.27 139 GLU B C 1
ATOM 3927 O O . GLU B 1 157 ? 164.525 152.559 146.443 1.00 96.27 139 GLU B O 1
ATOM 3933 N N . GLU B 1 158 ? 163.183 154.141 147.317 1.00 90.28 140 GLU B N 1
ATOM 3934 C CA . GLU B 1 158 ? 162.511 153.186 148.192 1.00 90.28 140 GLU B CA 1
ATOM 3935 C C . GLU B 1 158 ? 161.727 152.154 147.393 1.00 90.28 140 GLU B C 1
ATOM 3936 O O . GLU B 1 158 ? 161.734 150.964 147.729 1.00 90.28 140 GLU B O 1
ATOM 3942 N N . VAL B 1 159 ? 161.038 152.590 146.338 1.00 82.00 141 VAL B N 1
ATOM 3943 C CA . VAL B 1 159 ? 160.242 151.663 145.538 1.00 82.00 141 VAL B CA 1
ATOM 3944 C C . VAL B 1 159 ? 161.139 150.643 144.849 1.00 82.00 141 VAL B C 1
ATOM 3945 O O . VAL B 1 159 ? 160.825 149.447 144.804 1.00 82.00 141 VAL B O 1
ATOM 3949 N N . VAL B 1 160 ? 162.266 151.098 144.297 1.00 77.98 142 VAL B N 1
ATOM 3950 C CA . VAL B 1 160 ? 163.192 150.187 143.631 1.00 77.98 142 VAL B CA 1
ATOM 3951 C C . VAL B 1 160 ? 163.768 149.186 144.623 1.00 77.98 142 VAL B C 1
ATOM 3952 O O . VAL B 1 160 ? 163.839 147.983 144.344 1.00 77.98 142 VAL B O 1
ATOM 3956 N N . ALA B 1 161 ? 164.187 149.664 145.798 1.00 79.13 143 ALA B N 1
ATOM 3957 C CA . ALA B 1 161 ? 164.736 148.764 146.808 1.00 79.13 143 ALA B CA 1
ATOM 3958 C C . ALA B 1 161 ? 163.683 147.784 147.307 1.00 79.13 143 ALA B C 1
ATOM 3959 O O . ALA B 1 161 ? 163.977 146.602 147.518 1.00 79.13 143 ALA B O 1
ATOM 3961 N N . THR B 1 162 ? 162.452 148.258 147.510 1.00 80.25 144 THR B N 1
ATOM 3962 C CA . THR B 1 162 ? 161.383 147.372 147.958 1.00 80.25 144 THR B CA 1
ATOM 3963 C C . THR B 1 162 ? 161.068 146.312 146.910 1.00 80.25 144 THR B C 1
ATOM 3964 O O . THR B 1 162 ? 160.869 145.138 147.244 1.00 80.25 144 THR B O 1
ATOM 3968 N N . ALA B 1 163 ? 161.019 146.706 145.636 1.00 79.80 145 ALA B N 1
ATOM 3969 C CA . ALA B 1 163 ? 160.742 145.743 144.575 1.00 79.80 145 ALA B CA 1
ATOM 3970 C C . ALA B 1 163 ? 161.833 144.685 144.496 1.00 79.80 145 ALA B C 1
ATOM 3971 O O . ALA B 1 163 ? 161.553 143.512 144.225 1.00 79.80 145 ALA B O 1
ATOM 3973 N N . GLN B 1 164 ? 163.086 145.084 144.718 1.00 87.86 146 GLN B N 1
ATOM 3974 C CA . GLN B 1 164 ? 164.172 144.113 144.770 1.00 87.86 146 GLN B CA 1
ATOM 3975 C C . GLN B 1 164 ? 163.980 143.134 145.921 1.00 87.86 146 GLN B C 1
ATOM 3976 O O . GLN B 1 164 ? 164.203 141.928 145.765 1.00 87.86 146 GLN B O 1
ATOM 3982 N N . LEU B 1 165 ? 163.562 143.635 147.086 1.00 82.67 147 LEU B N 1
ATOM 3983 C CA . LEU B 1 165 ? 163.363 142.766 148.242 1.00 82.67 147 LEU B CA 1
ATOM 3984 C C . LEU B 1 165 ? 162.232 141.774 148.006 1.00 82.67 147 LEU B C 1
ATOM 3985 O O . LEU B 1 165 ? 162.315 140.615 148.429 1.00 82.67 147 LEU B O 1
ATOM 3990 N N . ALA B 1 166 ? 161.160 142.213 147.342 1.00 83.29 148 ALA B N 1
ATOM 3991 C CA . ALA B 1 166 ? 160.021 141.331 147.109 1.00 83.29 148 ALA B CA 1
ATOM 3992 C C . ALA B 1 166 ? 160.407 140.143 146.237 1.00 83.29 148 ALA B C 1
ATOM 3993 O O . ALA B 1 166 ? 159.940 139.020 146.464 1.00 83.29 148 ALA B O 1
ATOM 3995 N N . THR B 1 167 ? 161.255 140.370 145.233 1.00 85.30 149 THR B N 1
ATOM 3996 C CA . THR B 1 167 ? 161.645 139.298 144.326 1.00 85.30 149 THR B CA 1
ATOM 3997 C C . THR B 1 167 ? 162.464 138.214 145.013 1.00 85.30 149 THR B C 1
ATOM 3998 O O . THR B 1 167 ? 162.473 137.073 144.542 1.00 85.30 149 THR B O 1
ATOM 4002 N N . GLN B 1 168 ? 163.148 138.538 146.108 1.00 95.46 150 GLN B N 1
ATOM 4003 C CA . GLN B 1 168 ? 164.005 137.584 146.798 1.00 95.46 150 GLN B CA 1
ATOM 4004 C C . GLN B 1 168 ? 163.394 137.071 148.097 1.00 95.46 150 GLN B C 1
ATOM 4005 O O . GLN B 1 168 ? 164.133 136.648 148.991 1.00 95.46 150 GLN B O 1
ATOM 4011 N N . LEU B 1 169 ? 162.072 137.097 148.222 1.00 90.50 151 LEU B N 1
ATOM 4012 C CA . LEU B 1 169 ? 161.385 136.594 149.401 1.00 90.50 151 LEU B CA 1
ATOM 4013 C C . LEU B 1 169 ? 160.462 135.441 149.026 1.00 90.50 151 LEU B C 1
ATOM 4014 O O . LEU B 1 169 ? 159.909 135.386 147.925 1.00 90.50 151 LEU B O 1
ATOM 4019 N N . ALA B 1 170 ? 160.304 134.519 149.965 1.00 97.68 152 ALA B N 1
ATOM 4020 C CA . ALA B 1 170 ? 159.528 133.304 149.781 1.00 97.68 152 ALA B CA 1
ATOM 4021 C C . ALA B 1 170 ? 158.632 133.112 150.993 1.00 97.68 152 ALA B C 1
ATOM 4022 O O . ALA B 1 170 ? 158.912 133.653 152.068 1.00 97.68 152 ALA B O 1
ATOM 4024 N N . PRO B 1 171 ? 157.535 132.364 150.848 1.00 96.33 153 PRO B N 1
ATOM 4025 C CA . PRO B 1 171 ? 156.653 132.135 151.999 1.00 96.33 153 PRO B CA 1
ATOM 4026 C C . PRO B 1 171 ? 157.389 131.436 153.131 1.00 96.33 153 PRO B C 1
ATOM 4027 O O . PRO B 1 171 ? 158.169 130.508 152.912 1.00 96.33 153 PRO B O 1
ATOM 4031 N N . GLY B 1 172 ? 157.123 131.889 154.354 1.00 106.16 154 GLY B N 1
ATOM 4032 C CA . GLY B 1 172 ? 157.784 131.327 155.518 1.00 106.16 154 GLY B CA 1
ATOM 4033 C C . GLY B 1 172 ? 159.288 131.478 155.508 1.00 106.16 154 GLY B C 1
ATOM 4034 O O . GLY B 1 172 ? 159.992 130.646 156.088 1.00 106.16 154 GLY B O 1
ATOM 4035 N N . CYS B 1 173 ? 159.803 132.522 154.854 1.00 116.96 155 CYS B N 1
ATOM 4036 C CA . CYS B 1 173 ? 161.248 132.718 154.799 1.00 116.96 155 CYS B CA 1
ATOM 4037 C C . CYS B 1 173 ? 161.822 133.000 156.180 1.00 116.96 155 CYS B C 1
ATOM 4038 O O . CYS B 1 173 ? 162.907 132.513 156.519 1.00 116.96 155 CYS B O 1
ATOM 4041 N N . ALA B 1 174 ? 161.112 133.789 156.989 1.00 119.25 156 ALA B N 1
ATOM 4042 C CA . ALA B 1 174 ? 161.595 134.100 158.329 1.00 119.25 156 ALA B CA 1
ATOM 4043 C C . ALA B 1 174 ? 161.671 132.851 159.196 1.00 119.25 156 ALA B C 1
ATOM 4044 O O . ALA B 1 174 ? 162.631 132.674 159.953 1.00 119.25 156 ALA B O 1
ATOM 4046 N N . GLN B 1 175 ? 160.676 131.973 159.084 1.00 120.80 157 GLN B N 1
ATOM 4047 C CA . GLN B 1 175 ? 160.533 130.757 159.891 1.00 120.80 157 GLN B CA 1
ATOM 4048 C C . GLN B 1 175 ? 160.927 131.002 161.350 1.00 120.80 157 GLN B C 1
ATOM 4049 O O . GLN B 1 175 ? 161.821 130.366 161.907 1.00 120.80 157 GLN B O 1
ATOM 4055 N N . GLY B 1 176 ? 160.225 131.950 161.965 1.00 126.53 158 GLY B N 1
ATOM 4056 C CA . GLY B 1 176 ? 160.428 132.252 163.366 1.00 126.53 158 GLY B CA 1
ATOM 4057 C C . GLY B 1 176 ? 161.538 133.229 163.673 1.00 126.53 158 GLY B C 1
ATOM 4058 O O . GLY B 1 176 ? 162.184 133.096 164.718 1.00 126.53 158 GLY B O 1
ATOM 4059 N N . ARG B 1 177 ? 161.789 134.200 162.800 1.00 130.01 159 ARG B N 1
ATOM 4060 C CA . ARG B 1 177 ? 162.818 135.196 163.042 1.00 130.01 159 ARG B CA 1
ATOM 4061 C C . ARG B 1 177 ? 162.220 136.600 163.064 1.00 130.01 159 ARG B C 1
ATOM 4062 O O . ARG B 1 177 ? 161.260 136.883 162.341 1.00 130.01 159 ARG B O 1
ATOM 4070 N N . PRO B 1 178 ? 162.758 137.495 163.890 1.00 129.73 160 PRO B N 1
ATOM 4071 C CA . PRO B 1 178 ? 162.213 138.854 163.966 1.00 129.73 160 PRO B CA 1
ATOM 4072 C C . PRO B 1 178 ? 162.362 139.594 162.647 1.00 129.73 160 PRO B C 1
ATOM 4073 O O . PRO B 1 178 ? 163.351 139.451 161.926 1.00 129.73 160 PRO B O 1
ATOM 4077 N N . LEU B 1 179 ? 161.358 140.425 162.356 1.00 131.39 161 LEU B N 1
ATOM 4078 C CA . LEU B 1 179 ? 161.263 141.088 161.060 1.00 131.39 161 LEU B CA 1
ATOM 4079 C C . LEU B 1 179 ? 162.440 142.016 160.783 1.00 131.39 161 LEU B C 1
ATOM 4080 O O . LEU B 1 179 ? 162.735 142.287 159.614 1.00 131.39 161 LEU B O 1
ATOM 4085 N N . ARG B 1 180 ? 163.117 142.503 161.824 1.00 139.09 162 ARG B N 1
ATOM 4086 C CA . ARG B 1 180 ? 164.263 143.384 161.619 1.00 139.09 162 ARG B CA 1
ATOM 4087 C C . ARG B 1 180 ? 165.372 142.675 160.852 1.00 139.09 162 ARG B C 1
ATOM 4088 O O . ARG B 1 180 ? 165.981 143.249 159.942 1.00 139.09 162 ARG B O 1
ATOM 4096 N N . LEU B 1 181 ? 165.646 141.420 161.204 1.00 138.39 163 LEU B N 1
ATOM 4097 C CA . LEU B 1 181 ? 166.761 140.691 160.616 1.00 138.39 163 LEU B CA 1
ATOM 4098 C C . LEU B 1 181 ? 166.468 140.160 159.219 1.00 138.39 163 LEU B C 1
ATOM 4099 O O . LEU B 1 181 ? 167.402 139.727 158.536 1.00 138.39 163 LEU B O 1
ATOM 4104 N N . LEU B 1 182 ? 165.208 140.176 158.777 1.00 139.29 164 LEU B N 1
ATOM 4105 C CA . LEU B 1 182 ? 164.897 139.703 157.430 1.00 139.29 164 LEU B CA 1
ATOM 4106 C C . LEU B 1 182 ? 165.519 140.597 156.368 1.00 139.29 164 LEU B C 1
ATOM 4107 O O . LEU B 1 182 ? 166.000 140.107 155.340 1.00 139.29 164 LEU B O 1
ATOM 4112 N N . ALA B 1 183 ? 165.507 141.909 156.589 1.00 148.33 165 ALA B N 1
ATOM 4113 C CA . ALA B 1 183 ? 166.113 142.825 155.633 1.00 148.33 165 ALA B CA 1
ATOM 4114 C C . ALA B 1 183 ? 167.607 142.554 155.516 1.00 148.33 165 ALA B C 1
ATOM 4115 O O . ALA B 1 183 ? 168.313 142.423 156.520 1.00 148.33 165 ALA B O 1
ATOM 4117 N N . GLU B 1 184 ? 168.088 142.468 154.276 1.00 150.70 166 GLU B N 1
ATOM 4118 C CA . GLU B 1 184 ? 169.497 142.175 154.045 1.00 150.70 166 GLU B CA 1
ATOM 4119 C C . GLU B 1 184 ? 170.374 143.353 154.449 1.00 150.70 166 GLU B C 1
ATOM 4120 O O . GLU B 1 184 ? 171.258 143.217 155.303 1.00 150.70 166 GLU B O 1
ATOM 4126 N N . HIS B 1 185 ? 170.141 144.517 153.846 1.00 161.98 167 HIS B N 1
ATOM 4127 C CA . HIS B 1 185 ? 170.866 145.729 154.201 1.00 161.98 167 HIS B CA 1
ATOM 4128 C C . HIS B 1 185 ? 169.891 146.868 154.463 1.00 161.98 167 HIS B C 1
ATOM 4129 O O . HIS B 1 185 ? 170.163 147.754 155.280 1.00 161.98 167 HIS B O 1
ATOM 4136 N N . GLY B 1 186 ? 168.751 146.847 153.779 1.00 153.18 168 GLY B N 1
ATOM 4137 C CA . GLY B 1 186 ? 167.758 147.892 153.928 1.00 153.18 168 GLY B CA 1
ATOM 4138 C C . GLY B 1 186 ? 166.892 147.723 155.158 1.00 153.18 168 GLY B C 1
ATOM 4139 O O . GLY B 1 186 ? 165.665 147.631 155.054 1.00 153.18 168 GLY B O 1
ATOM 4140 N N . VAL B 1 187 ? 167.519 147.680 156.329 1.00 153.27 169 VAL B N 1
ATOM 4141 C CA . VAL B 1 187 ? 166.785 147.542 157.582 1.00 153.27 169 VAL B CA 1
ATOM 4142 C C . VAL B 1 187 ? 166.430 148.901 158.165 1.00 153.27 169 VAL B C 1
ATOM 4143 O O . VAL B 1 187 ? 165.269 149.158 158.497 1.00 153.27 169 VAL B O 1
ATOM 4145 N N . ASP B 1 188 ? 167.424 149.784 158.284 1.00 149.86 170 ASP B N 1
ATOM 4146 C CA . ASP B 1 188 ? 167.243 151.120 158.843 1.00 149.86 170 ASP B CA 1
ATOM 4147 C C . ASP B 1 188 ? 166.544 151.060 160.195 1.00 149.86 170 ASP B C 1
ATOM 4148 O O . ASP B 1 188 ? 166.889 150.232 161.043 1.00 149.86 170 ASP B O 1
ATOM 4150 N N . THR B 1 189 ? 165.565 151.933 160.404 1.00 142.20 171 THR B N 1
ATOM 4151 C CA . THR B 1 189 ? 164.795 151.957 161.642 1.00 142.20 171 THR B CA 1
ATOM 4152 C C . THR B 1 189 ? 163.298 152.092 161.421 1.00 142.20 171 THR B C 1
ATOM 4153 O O . THR B 1 189 ? 162.518 151.784 162.326 1.00 142.20 171 THR B O 1
ATOM 4157 N N . LYS B 1 190 ? 162.872 152.546 160.242 1.00 126.07 172 LYS B N 1
ATOM 4158 C CA . LYS B 1 190 ? 161.474 152.872 159.990 1.00 126.07 172 LYS B CA 1
ATOM 4159 C C . LYS B 1 190 ? 161.074 152.408 158.591 1.00 126.07 172 LYS B C 1
ATOM 4160 O O . LYS B 1 190 ? 159.963 152.667 158.126 1.00 126.07 172 LYS B O 1
ATOM 4166 N N . PHE B 1 191 ? 161.963 151.652 157.943 1.00 114.43 173 PHE B N 1
ATOM 4167 C CA . PHE B 1 191 ? 161.763 151.261 156.550 1.00 114.43 173 PHE B CA 1
ATOM 4168 C C . PHE B 1 191 ? 160.481 150.459 156.362 1.00 114.43 173 PHE B C 1
ATOM 4169 O O . PHE B 1 191 ? 159.699 150.725 155.442 1.00 114.43 173 PHE B O 1
ATOM 4177 N N . PHE B 1 192 ? 160.247 149.467 157.223 1.00 113.04 174 PHE B N 1
ATOM 4178 C CA . PHE B 1 192 ? 159.185 148.504 156.949 1.00 113.04 174 PHE B CA 1
ATOM 4179 C C . PHE B 1 192 ? 157.794 149.092 157.146 1.00 113.04 174 PHE B C 1
ATOM 4180 O O . PHE B 1 192 ? 156.917 148.883 156.300 1.00 113.04 174 PHE B O 1
ATOM 4188 N N . GLU B 1 193 ? 157.562 149.822 158.240 1.00 119.05 175 GLU B N 1
ATOM 4189 C CA . GLU B 1 193 ? 156.209 150.304 158.504 1.00 119.05 175 GLU B CA 1
ATOM 4190 C C . GLU B 1 193 ? 155.768 151.353 157.492 1.00 119.05 175 GLU B C 1
ATOM 4191 O O . GLU B 1 193 ? 154.568 151.623 157.370 1.00 119.05 175 GLU B O 1
ATOM 4197 N N . ARG B 1 194 ? 156.704 151.951 156.760 1.00 111.24 176 ARG B N 1
ATOM 4198 C CA . ARG B 1 194 ? 156.351 152.816 155.644 1.00 111.24 176 ARG B CA 1
ATOM 4199 C C . ARG B 1 194 ? 156.435 152.106 154.301 1.00 111.24 176 ARG B C 1
ATOM 4200 O O . ARG B 1 194 ? 156.247 152.749 153.264 1.00 111.24 176 ARG B O 1
ATOM 4208 N N . ASN B 1 195 ? 156.709 150.799 154.294 1.00 102.49 177 ASN B N 1
ATOM 4209 C CA . ASN B 1 195 ? 156.771 150.025 153.059 1.00 102.49 177 ASN B CA 1
ATOM 4210 C C . ASN B 1 195 ? 156.046 148.691 153.187 1.00 102.49 177 ASN B C 1
ATOM 4211 O O . ASN B 1 195 ? 156.084 147.882 152.256 1.00 102.49 177 ASN B O 1
ATOM 4216 N N . ALA B 1 196 ? 155.389 148.444 154.322 1.00 97.28 178 ALA B N 1
ATOM 4217 C CA . ALA B 1 196 ? 154.664 147.191 154.494 1.00 97.28 178 ALA B CA 1
ATOM 4218 C C . ALA B 1 196 ? 153.509 147.078 153.508 1.00 97.28 178 ALA B C 1
ATOM 4219 O O . ALA B 1 196 ? 153.262 146.000 152.955 1.00 97.28 178 ALA B O 1
ATOM 4221 N N . THR B 1 197 ? 152.788 148.177 153.280 1.00 93.35 179 THR B N 1
ATOM 4222 C CA . THR B 1 197 ? 151.664 148.146 152.350 1.00 93.35 179 THR B CA 1
ATOM 4223 C C . THR B 1 197 ? 152.130 147.856 150.929 1.00 93.35 179 THR B C 1
ATOM 4224 O O . THR B 1 197 ? 151.530 147.038 150.223 1.00 93.35 179 THR B O 1
ATOM 4228 N N . LEU B 1 198 ? 153.199 148.524 150.489 1.00 89.83 180 LEU B N 1
ATOM 4229 C CA . LEU B 1 198 ? 153.732 148.264 149.156 1.00 89.83 180 LEU B CA 1
ATOM 4230 C C . LEU B 1 198 ? 154.282 146.849 149.046 1.00 89.83 180 LEU B C 1
ATOM 4231 O O . LEU B 1 198 ? 154.063 146.166 148.039 1.00 89.83 180 LEU B O 1
ATOM 4236 N N . LEU B 1 199 ? 155.000 146.392 150.074 1.00 92.54 181 LEU B N 1
ATOM 4237 C CA . LEU B 1 199 ? 155.593 145.061 150.027 1.00 92.54 181 LEU B CA 1
ATOM 4238 C C . LEU B 1 199 ? 154.521 143.982 149.979 1.00 92.54 181 LEU B C 1
ATOM 4239 O O . LEU B 1 199 ? 154.686 142.961 149.301 1.00 92.54 181 LEU B O 1
ATOM 4244 N N . THR B 1 200 ? 153.416 144.185 150.699 1.00 92.08 182 THR B N 1
ATOM 4245 C CA . THR B 1 200 ? 152.322 143.221 150.667 1.00 92.08 182 THR B CA 1
ATOM 4246 C C . THR B 1 200 ? 151.717 143.125 149.272 1.00 92.08 182 THR B C 1
ATOM 4247 O O . THR B 1 200 ? 151.473 142.026 148.762 1.00 92.08 182 THR B O 1
ATOM 4251 N N . LYS B 1 201 ? 151.475 144.273 148.634 1.00 88.73 183 LYS B N 1
ATOM 4252 C CA . LYS B 1 201 ? 150.845 144.267 147.318 1.00 88.73 183 LYS B CA 1
ATOM 4253 C C . LYS B 1 201 ? 151.758 143.654 146.265 1.00 88.73 183 LYS B C 1
ATOM 4254 O O . LYS B 1 201 ? 151.293 142.912 145.391 1.00 88.73 183 LYS B O 1
ATOM 4260 N N . LEU B 1 202 ? 153.056 143.959 146.322 1.00 87.30 184 LEU B N 1
ATOM 4261 C CA . LEU B 1 202 ? 153.991 143.373 145.367 1.00 87.30 184 LEU B CA 1
ATOM 4262 C C . LEU B 1 202 ? 154.057 141.860 145.520 1.00 87.30 184 LEU B C 1
ATOM 4263 O O . LEU B 1 202 ? 154.082 141.128 144.524 1.00 87.30 184 LEU B O 1
ATOM 4268 N N . LEU B 1 203 ? 154.086 141.372 146.761 1.00 87.44 185 LEU B N 1
ATOM 4269 C CA . LEU B 1 203 ? 154.131 139.932 146.986 1.00 87.44 185 LEU B CA 1
ATOM 4270 C C . LEU B 1 203 ? 152.840 139.255 146.551 1.00 87.44 185 LEU B C 1
ATOM 4271 O O . LEU B 1 203 ? 152.848 138.066 146.212 1.00 87.44 185 LEU B O 1
ATOM 4276 N N . ASP B 1 204 ? 151.724 139.987 146.560 1.00 99.82 186 ASP B N 1
ATOM 4277 C CA . ASP B 1 204 ? 150.439 139.388 146.216 1.00 99.82 186 ASP B CA 1
ATOM 4278 C C . ASP B 1 204 ? 150.424 138.902 144.773 1.00 99.82 186 ASP B C 1
ATOM 4279 O O . ASP B 1 204 ? 149.954 137.796 144.482 1.00 99.82 186 ASP B O 1
ATOM 4284 N N . GLU B 1 205 ? 150.939 139.715 143.850 1.00 95.54 187 GLU B N 1
ATOM 4285 C CA . GLU B 1 205 ? 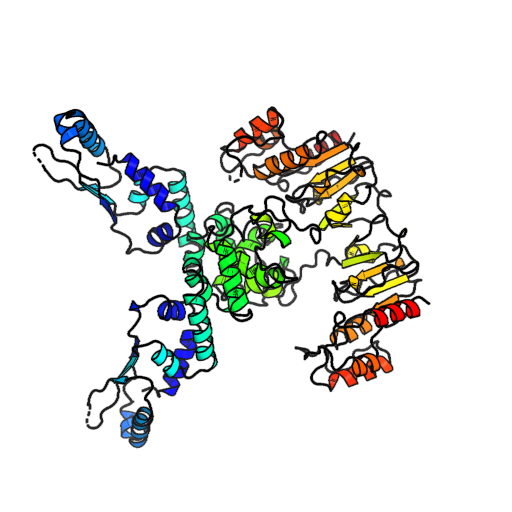150.926 139.337 142.444 1.00 95.54 187 GLU B CA 1
ATOM 4286 C C . GLU B 1 205 ? 152.033 138.355 142.086 1.00 95.54 187 GLU B C 1
ATOM 4287 O O . GLU B 1 205 ? 152.001 137.781 140.993 1.00 95.54 187 GLU B O 1
ATOM 4293 N N . ARG B 1 206 ? 153.006 138.148 142.974 1.00 86.67 188 ARG B N 1
ATOM 4294 C CA . ARG B 1 206 ? 153.987 137.094 142.753 1.00 86.67 188 ARG B CA 1
ATOM 4295 C C . ARG B 1 206 ? 153.523 135.760 143.319 1.00 86.67 188 ARG B C 1
ATOM 4296 O O . ARG B 1 206 ? 153.953 134.706 142.839 1.00 86.67 188 ARG B O 1
ATOM 4304 N N . PHE B 1 207 ? 152.654 135.782 144.329 1.00 90.25 189 PHE B N 1
ATOM 4305 C CA . PHE B 1 207 ? 152.186 134.570 144.989 1.00 90.25 189 PHE B CA 1
ATOM 4306 C C . PHE B 1 207 ? 150.667 134.442 144.921 1.00 90.25 189 PHE B C 1
ATOM 4307 O O . PHE B 1 207 ? 150.051 133.821 145.789 1.00 90.25 189 PHE B O 1
ATOM 4315 N N . GLU B 1 208 ? 150.058 135.035 143.892 1.00 101.36 190 GLU B N 1
ATOM 4316 C CA . GLU B 1 208 ? 148.624 134.903 143.628 1.00 101.36 190 GLU B CA 1
ATOM 4317 C C . GLU B 1 208 ? 147.785 135.385 144.811 1.00 101.36 190 GLU B C 1
ATOM 4318 O O . GLU B 1 208 ? 146.897 134.685 145.299 1.00 101.36 190 GLU B O 1
ATOM 4324 N N . GLY B 1 209 ? 148.075 136.599 145.267 1.00 105.39 191 GLY B N 1
ATOM 4325 C CA . GLY B 1 209 ? 147.272 137.226 146.306 1.00 105.39 191 GLY B CA 1
ATOM 4326 C C . GLY B 1 209 ? 147.261 136.489 147.626 1.00 105.39 191 GLY B C 1
ATOM 4327 O O . GLY B 1 209 ? 146.234 136.471 148.315 1.00 105.39 191 GLY B O 1
ATOM 4328 N N . ALA B 1 210 ? 148.383 135.880 147.999 1.00 102.74 192 ALA B N 1
ATOM 4329 C CA . ALA B 1 210 ? 148.465 135.176 149.272 1.00 102.74 192 ALA B CA 1
ATOM 4330 C C . ALA B 1 210 ? 148.860 136.100 150.416 1.00 102.74 192 ALA B C 1
ATOM 4331 O O . ALA B 1 210 ? 148.443 135.882 151.558 1.00 102.74 192 ALA B O 1
ATOM 4333 N N . ALA B 1 211 ? 149.664 137.127 150.130 1.00 104.40 193 ALA B N 1
ATOM 4334 C CA . ALA B 1 211 ? 150.109 138.034 151.182 1.00 104.40 193 ALA B CA 1
ATOM 4335 C C . ALA B 1 211 ? 148.943 138.807 151.784 1.00 104.40 193 ALA B C 1
ATOM 4336 O O . ALA B 1 211 ? 148.847 138.945 153.008 1.00 104.40 193 ALA B O 1
ATOM 4338 N N . SER B 1 212 ? 148.047 139.324 150.939 1.00 107.27 194 SER B N 1
ATOM 4339 C CA . SER B 1 212 ? 146.909 140.083 151.448 1.00 107.27 194 SER B CA 1
ATOM 4340 C C . SER B 1 212 ? 145.970 139.200 152.258 1.00 107.27 194 SER B C 1
ATOM 4341 O O . SER B 1 212 ? 145.437 139.629 153.288 1.00 107.27 194 SER B O 1
ATOM 4344 N N . GLU B 1 213 ? 145.750 137.965 151.806 1.00 115.01 195 GLU B N 1
ATOM 4345 C CA . GLU B 1 213 ? 144.821 137.075 152.496 1.00 115.01 195 GLU B CA 1
ATOM 4346 C C . GLU B 1 213 ? 145.322 136.722 153.891 1.00 115.01 195 GLU B C 1
ATOM 4347 O O . GLU B 1 213 ? 144.582 136.836 154.875 1.00 115.01 195 GLU B O 1
ATOM 4353 N N . GLN B 1 214 ? 146.581 136.296 153.998 1.00 108.41 196 GLN B N 1
ATOM 4354 C CA . GLN B 1 214 ? 147.102 135.847 155.284 1.00 108.41 196 GLN B CA 1
ATOM 4355 C C . GLN B 1 214 ? 147.681 136.988 156.107 1.00 108.41 196 GLN B C 1
ATOM 4356 O O . GLN B 1 214 ? 147.680 136.917 157.341 1.00 108.41 196 GLN B O 1
ATOM 4362 N N . GLY B 1 215 ? 148.173 138.037 155.457 1.00 106.20 197 GLY B N 1
ATOM 4363 C CA . GLY B 1 215 ? 148.859 139.101 156.161 1.00 106.20 197 GLY B CA 1
ATOM 4364 C C . GLY B 1 215 ? 150.361 138.949 156.047 1.00 106.20 197 GLY B C 1
ATOM 4365 O O . GLY B 1 215 ? 150.876 137.829 156.104 1.00 106.20 197 GLY B O 1
ATOM 4366 N N . LEU B 1 216 ? 151.074 140.066 155.891 1.00 93.51 198 LEU B N 1
ATOM 4367 C CA . LEU B 1 216 ? 152.517 140.000 155.682 1.00 93.51 198 LEU B CA 1
ATOM 4368 C C . LEU B 1 216 ? 153.222 139.363 156.872 1.00 93.51 198 LEU B C 1
ATOM 4369 O O . LEU B 1 216 ? 154.180 138.600 156.700 1.00 93.51 198 LEU B O 1
ATOM 4374 N N . THR B 1 217 ? 152.766 139.671 158.086 1.00 99.24 199 THR B N 1
ATOM 4375 C CA . THR B 1 217 ? 153.381 139.104 159.281 1.00 99.24 199 THR B CA 1
ATOM 4376 C C . THR B 1 217 ? 153.266 137.583 159.291 1.00 99.24 199 THR B C 1
ATOM 4377 O O . THR B 1 217 ? 154.245 136.875 159.555 1.00 99.24 199 THR B O 1
ATOM 4381 N N . THR B 1 218 ? 152.074 137.063 158.994 1.00 99.10 200 THR B N 1
ATOM 4382 C CA . THR B 1 218 ? 151.872 135.617 159.014 1.00 99.10 200 THR B CA 1
ATOM 4383 C C . THR B 1 218 ? 152.451 134.954 157.770 1.00 99.10 200 THR B C 1
ATOM 4384 O O . THR B 1 218 ? 152.977 133.837 157.845 1.00 99.10 200 THR B O 1
ATOM 4388 N N . PHE B 1 219 ? 152.364 135.624 156.618 1.00 98.44 201 PHE B N 1
ATOM 4389 C CA . PHE B 1 219 ? 152.785 135.006 155.364 1.00 98.44 201 PHE B CA 1
ATOM 4390 C C . PHE B 1 219 ? 154.270 134.668 155.379 1.00 98.44 201 PHE B C 1
ATOM 4391 O O . PHE B 1 219 ? 154.675 133.593 154.924 1.00 98.44 201 PHE B O 1
ATOM 4399 N N . LEU B 1 220 ? 155.095 135.571 155.899 1.00 104.26 202 LEU B N 1
ATOM 4400 C CA . LEU B 1 220 ? 156.527 135.334 155.993 1.00 104.26 202 LEU B CA 1
ATOM 4401 C C . LEU B 1 220 ? 156.913 134.512 157.215 1.00 104.26 202 LEU B C 1
ATOM 4402 O O . LEU B 1 220 ? 158.089 134.164 157.358 1.00 104.26 202 LEU B O 1
ATOM 4407 N N . ASP B 1 221 ? 155.953 134.197 158.086 1.00 116.12 203 ASP B N 1
ATOM 4408 C CA . ASP B 1 221 ? 156.199 133.471 159.332 1.00 116.12 203 ASP B CA 1
ATOM 4409 C C . ASP B 1 221 ? 157.233 134.205 160.187 1.00 116.12 203 ASP B C 1
ATOM 4410 O O . ASP B 1 221 ? 158.250 133.650 160.608 1.00 116.12 203 ASP B O 1
ATOM 4415 N N . ALA B 1 222 ? 156.951 135.481 160.432 1.00 117.93 204 ALA B N 1
ATOM 4416 C CA . ALA B 1 222 ? 157.784 136.335 161.265 1.00 117.93 204 ALA B CA 1
ATOM 4417 C C . ALA B 1 222 ? 156.936 136.880 162.402 1.00 117.93 204 ALA B C 1
ATOM 4418 O O . ALA B 1 222 ? 155.778 137.250 162.191 1.00 117.93 204 ALA B O 1
ATOM 4420 N N . PHE B 1 223 ? 157.504 136.920 163.601 1.00 129.50 205 PHE B N 1
ATOM 4421 C CA . PHE B 1 223 ? 156.798 137.416 164.772 1.00 129.50 205 PHE B CA 1
ATOM 4422 C C . PHE B 1 223 ? 157.377 138.758 165.196 1.00 129.50 205 PHE B C 1
ATOM 4423 O O . PHE B 1 223 ? 158.596 138.949 165.202 1.00 129.50 205 PHE B O 1
ATOM 4431 N N . GLU B 1 224 ? 156.493 139.691 165.532 1.00 140.01 206 GLU B N 1
ATOM 4432 C CA . GLU B 1 224 ? 156.892 140.994 166.038 1.00 140.01 206 GLU B CA 1
ATOM 4433 C C . GLU B 1 224 ? 156.864 140.974 167.559 1.00 140.01 206 GLU B C 1
ATOM 4434 O O . GLU B 1 224 ? 155.794 140.907 168.170 1.00 140.01 206 GLU B O 1
ATOM 4436 N N . GLU B 1 225 ? 158.046 141.050 168.163 1.00 147.21 207 GLU B N 1
ATOM 4437 C CA . GLU B 1 225 ? 158.193 140.943 169.608 1.00 147.21 207 GLU B CA 1
ATOM 4438 C C . GLU B 1 225 ? 158.045 142.280 170.317 1.00 147.21 207 GLU B C 1
ATOM 4439 O O . GLU B 1 225 ? 158.634 142.462 171.388 1.00 147.21 207 GLU B O 1
ATOM 4441 N N . SER B 1 226 ? 157.289 143.217 169.740 1.00 148.53 208 SER B N 1
ATOM 4442 C CA . SER B 1 226 ? 157.152 144.546 170.322 1.00 148.53 208 SER B CA 1
ATOM 4443 C C . SER B 1 226 ? 156.582 144.490 171.735 1.00 148.53 208 SER B C 1
ATOM 4444 O O . SER B 1 226 ? 157.271 144.812 172.709 1.00 148.53 208 SER B O 1
ATOM 4447 N N . SER B 1 227 ? 155.321 144.080 171.869 1.00 139.74 209 SER B N 1
ATOM 4448 C CA . SER B 1 227 ? 154.737 143.980 173.200 1.00 139.74 209 SER B CA 1
ATOM 4449 C C . SER B 1 227 ? 153.883 142.733 173.394 1.00 139.74 209 SER B C 1
ATOM 4450 O O . SER B 1 227 ? 153.641 142.326 174.535 1.00 139.74 209 SER B O 1
ATOM 4453 N N . HIS B 1 228 ? 153.457 142.103 172.298 1.00 134.44 210 HIS B N 1
ATOM 4454 C CA . HIS B 1 228 ? 152.463 141.027 172.345 1.00 134.44 210 HIS B CA 1
ATOM 4455 C C . HIS B 1 228 ? 151.328 141.381 173.304 1.00 134.44 210 HIS B C 1
ATOM 4456 O O . HIS B 1 228 ? 151.105 140.714 174.317 1.00 134.44 210 HIS B O 1
ATOM 4463 N N . TRP B 1 229 ? 150.614 142.459 172.977 1.00 122.44 211 TRP B N 1
ATOM 4464 C CA . TRP B 1 229 ? 149.619 143.044 173.869 1.00 122.44 211 TRP B CA 1
ATOM 4465 C C . TRP B 1 229 ? 148.563 142.036 174.304 1.00 122.44 211 TRP B C 1
ATOM 4466 O O . TRP B 1 229 ? 148.048 141.268 173.485 1.00 122.44 211 TRP B O 1
ATOM 4477 N N . VAL B 1 230 ? 148.238 142.038 175.597 1.00 117.35 212 VAL B N 1
ATOM 4478 C CA . VAL B 1 230 ? 147.253 141.135 176.172 1.00 117.35 212 VAL B CA 1
ATOM 4479 C C . VAL B 1 230 ? 146.142 141.973 176.786 1.00 117.35 212 VAL B C 1
ATOM 4480 O O . VAL B 1 230 ? 146.320 143.151 177.100 1.00 117.35 212 VAL B O 1
ATOM 4484 N N . LEU B 1 231 ? 144.980 141.348 176.957 1.00 110.10 213 LEU B N 1
ATOM 4485 C CA . LEU B 1 231 ? 143.816 142.042 177.491 1.00 110.10 213 LEU B CA 1
ATOM 4486 C C . LEU B 1 231 ? 143.745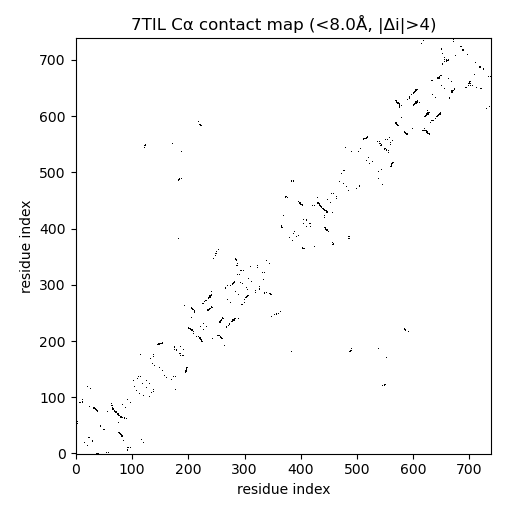 141.846 178.999 1.00 110.10 213 LEU B C 1
ATOM 4487 O O . LEU B 1 231 ? 143.857 140.720 179.489 1.00 110.10 213 LEU B O 1
ATOM 4492 N N . VAL B 1 232 ? 143.563 142.941 179.730 1.00 102.97 214 VAL B N 1
ATOM 4493 C CA . VAL B 1 232 ? 143.452 142.911 181.183 1.00 102.97 214 VAL B CA 1
ATOM 4494 C C . VAL B 1 232 ? 142.061 143.399 181.554 1.00 102.97 214 VAL B C 1
ATOM 4495 O O . VAL B 1 232 ? 141.673 144.516 181.189 1.00 102.97 214 VAL B O 1
ATOM 4499 N N . VAL B 1 233 ? 141.312 142.567 182.279 1.00 104.67 215 VAL B N 1
ATOM 4500 C CA . VAL B 1 233 ? 139.934 142.860 182.638 1.00 104.67 215 VAL B CA 1
ATOM 4501 C C . VAL B 1 233 ? 139.770 142.725 184.147 1.00 104.67 215 VAL B C 1
ATOM 4502 O O . VAL B 1 233 ? 139.995 141.643 184.697 1.00 104.67 215 VAL B O 1
ATOM 4506 N N . PRO B 1 234 ? 139.400 143.786 184.862 1.00 108.03 216 PRO B N 1
ATOM 4507 C CA . PRO B 1 234 ? 139.036 143.634 186.276 1.00 108.03 216 PRO B CA 1
ATOM 4508 C C . PRO B 1 234 ? 137.632 143.060 186.399 1.00 108.03 216 PRO B C 1
ATOM 4509 O O . PRO B 1 234 ? 136.683 143.574 185.802 1.00 108.03 216 PRO B O 1
ATOM 4513 N N . LEU B 1 235 ? 137.502 141.990 187.177 1.00 113.72 217 LEU B N 1
ATOM 4514 C CA . LEU B 1 235 ? 136.214 141.347 187.389 1.00 113.72 217 LEU B CA 1
ATOM 4515 C C . LEU B 1 235 ? 135.465 141.905 188.589 1.00 113.72 217 LEU B C 1
ATOM 4516 O O . LEU B 1 235 ? 134.378 141.412 188.906 1.00 113.72 217 LEU B O 1
ATOM 4521 N N . GLN B 1 236 ? 136.017 142.913 189.265 1.00 124.71 218 GLN B N 1
ATOM 4522 C CA . GLN B 1 236 ? 135.355 143.548 190.390 1.00 124.71 218 GLN B CA 1
ATOM 4523 C C . GLN B 1 236 ? 135.543 145.054 190.257 1.00 124.71 218 GLN B C 1
ATOM 4524 O O . GLN B 1 236 ? 136.690 145.524 190.133 1.00 124.71 218 GLN B O 1
ATOM 4530 N N . PRO B 1 237 ? 134.462 145.829 190.266 1.00 123.36 219 PRO B N 1
ATOM 4531 C CA . PRO B 1 237 ? 134.604 147.288 190.218 1.00 123.36 219 PRO B CA 1
ATOM 4532 C C . PRO B 1 237 ? 135.361 147.805 191.431 1.00 123.36 219 PRO B C 1
ATOM 4533 O O . PRO B 1 237 ? 135.220 147.290 192.542 1.00 123.36 219 PRO B O 1
ATOM 4537 N N . GLY B 1 238 ? 136.173 148.834 191.207 1.00 124.56 220 GLY B N 1
ATOM 4538 C CA . GLY B 1 238 ? 136.969 149.420 192.263 1.00 124.56 220 GLY B CA 1
ATOM 4539 C C . GLY B 1 238 ? 138.378 148.889 192.385 1.00 124.56 220 GLY B C 1
ATOM 4540 O O . GLY B 1 238 ? 139.091 149.285 193.314 1.00 124.56 220 GLY B O 1
ATOM 4541 N N . LEU B 1 239 ? 138.805 148.005 191.485 1.00 120.18 221 LEU B N 1
ATOM 4542 C CA . LEU B 1 239 ? 140.164 147.480 191.518 1.00 120.18 221 LEU B CA 1
ATOM 4543 C C . LEU B 1 239 ? 141.117 148.327 190.682 1.00 120.18 221 LEU B C 1
ATOM 4544 O O . LEU B 1 239 ? 142.254 148.577 191.094 1.00 120.18 221 LEU B O 1
ATOM 4549 N N . LEU B 1 240 ? 140.669 148.774 189.515 1.00 119.94 222 LEU B N 1
ATOM 4550 C CA . LEU B 1 240 ? 141.473 149.584 188.617 1.00 119.94 222 LEU B CA 1
ATOM 4551 C C . LEU B 1 240 ? 140.692 150.821 188.204 1.00 119.94 222 LEU B C 1
ATOM 4552 O O . LEU B 1 240 ? 139.457 150.802 188.187 1.00 119.94 222 LEU B O 1
ATOM 4557 N N . PRO B 1 241 ? 141.385 151.916 187.876 1.00 116.98 223 PRO B N 1
ATOM 4558 C CA . PRO B 1 241 ? 140.667 153.126 187.446 1.00 116.98 223 PRO B CA 1
ATOM 4559 C C . PRO B 1 241 ? 139.830 152.920 186.198 1.00 116.98 223 PRO B C 1
ATOM 4560 O O . PRO B 1 241 ? 138.775 153.552 186.060 1.00 116.98 223 PRO B O 1
ATOM 4564 N N . PHE B 1 242 ? 140.262 152.056 185.286 1.00 119.67 224 PHE B N 1
ATOM 4565 C CA . PHE B 1 242 ? 139.547 151.810 184.047 1.00 119.67 224 PHE B CA 1
ATOM 4566 C C . PHE B 1 242 ? 138.820 150.469 184.118 1.00 119.67 224 PHE B C 1
ATOM 4567 O O . PHE B 1 242 ? 138.833 149.776 185.138 1.00 119.67 224 PHE B O 1
ATOM 4575 N N . LYS B 1 243 ? 138.174 150.103 183.013 1.00 111.43 225 LYS B N 1
ATOM 4576 C CA . LYS B 1 243 ? 137.374 148.888 182.951 1.00 111.43 225 LYS B CA 1
ATOM 4577 C C . LYS B 1 243 ? 137.915 147.846 181.985 1.00 111.43 225 LYS B C 1
ATOM 4578 O O . LYS B 1 243 ? 137.723 146.652 182.219 1.00 111.43 225 LYS B O 1
ATOM 4584 N N . ARG B 1 244 ? 138.588 148.260 180.912 1.00 119.02 226 ARG B N 1
ATOM 4585 C CA . ARG B 1 244 ? 139.189 147.328 179.957 1.00 119.02 226 ARG B CA 1
ATOM 4586 C C . ARG B 1 244 ? 140.574 147.854 179.595 1.00 119.02 226 ARG B C 1
ATOM 4587 O O . ARG B 1 244 ? 140.707 148.723 178.729 1.00 119.02 226 ARG B O 1
ATOM 4595 N N . LEU B 1 245 ? 141.599 147.320 180.252 1.00 111.43 227 LEU B N 1
ATOM 4596 C CA . LEU B 1 245 ? 142.968 147.737 180.007 1.00 111.43 227 LEU B CA 1
ATOM 4597 C C . LEU B 1 245 ? 143.601 146.867 178.924 1.00 111.43 227 LEU B C 1
ATOM 4598 O O . LEU B 1 245 ? 142.993 145.929 178.403 1.00 111.43 227 LEU B O 1
ATOM 4603 N N . ARG B 1 246 ? 144.846 147.187 178.580 1.00 112.77 228 ARG B N 1
ATOM 4604 C CA . ARG B 1 246 ? 145.624 146.369 177.653 1.00 112.77 228 ARG B CA 1
ATOM 4605 C C . ARG B 1 246 ? 147.095 146.641 177.936 1.00 112.77 228 ARG B C 1
ATOM 4606 O O . ARG B 1 246 ? 147.598 147.717 177.601 1.00 112.77 228 ARG B O 1
ATOM 4614 N N . LEU B 1 247 ? 147.771 145.678 178.548 1.00 118.55 229 LEU B N 1
ATOM 4615 C CA . LEU B 1 247 ? 149.150 145.824 178.985 1.00 118.55 229 LEU B CA 1
ATOM 4616 C C . LEU B 1 247 ? 150.083 145.058 178.055 1.00 118.55 229 LEU B C 1
ATOM 4617 O O . LEU B 1 247 ? 149.671 144.498 177.035 1.00 118.55 229 LEU B O 1
ATOM 4622 N N . THR B 1 248 ? 151.360 145.042 178.422 1.00 127.60 230 THR B N 1
ATOM 4623 C CA . THR B 1 248 ? 152.392 144.345 177.673 1.00 127.60 230 THR B CA 1
ATOM 4624 C C . THR B 1 248 ? 153.018 143.273 178.554 1.00 127.60 230 THR B C 1
ATOM 4625 O O . THR B 1 248 ? 153.051 143.400 179.782 1.00 127.60 230 THR B O 1
ATOM 4629 N N . THR B 1 249 ? 153.509 142.210 177.916 1.00 121.26 231 THR B N 1
ATOM 4630 C CA . THR B 1 249 ? 154.161 141.139 178.662 1.00 121.26 231 THR B CA 1
ATOM 4631 C C . THR B 1 249 ? 155.394 141.654 179.395 1.00 121.26 231 THR B C 1
ATOM 4632 O O . THR B 1 249 ? 155.625 141.307 180.561 1.00 121.26 231 THR B O 1
ATOM 4636 N N . SER B 1 250 ? 156.191 142.493 178.730 1.00 129.85 232 SER B N 1
ATOM 4637 C CA . SER B 1 250 ? 157.396 143.025 179.356 1.00 129.85 232 SER B CA 1
ATOM 4638 C C . SER B 1 250 ? 157.062 143.841 180.598 1.00 129.85 232 SER B C 1
ATOM 4639 O O . SER B 1 250 ? 157.717 143.698 181.636 1.00 129.85 232 SER B O 1
ATOM 4642 N N . GLU B 1 251 ? 156.046 144.703 180.513 1.00 129.96 233 GLU B N 1
ATOM 4643 C CA . GLU B 1 251 ? 155.642 145.473 181.686 1.00 129.96 233 GLU B CA 1
ATOM 4644 C C . GLU B 1 251 ? 155.110 144.564 182.785 1.00 129.96 233 GLU B C 1
ATOM 4645 O O . GLU B 1 251 ? 155.448 144.739 183.960 1.00 129.96 233 GLU B O 1
ATOM 4651 N N . LEU B 1 252 ? 154.286 143.579 182.420 1.00 128.71 234 LEU B N 1
ATOM 4652 C CA . LEU B 1 252 ? 153.750 142.648 183.405 1.00 128.71 234 LEU B CA 1
ATOM 4653 C C . LEU B 1 252 ? 154.838 141.813 184.064 1.00 128.71 234 LEU B C 1
ATOM 4654 O O . LEU B 1 252 ? 154.611 141.269 185.149 1.00 128.71 234 LEU B O 1
ATOM 4659 N N . ALA B 1 253 ? 156.007 141.697 183.432 1.00 128.95 235 ALA B N 1
ATOM 4660 C CA . ALA B 1 253 ? 157.078 140.893 184.009 1.00 128.95 235 ALA B CA 1
ATOM 4661 C C . ALA B 1 253 ? 157.585 141.470 185.326 1.00 128.95 235 ALA B C 1
ATOM 4662 O O . ALA B 1 253 ? 158.117 140.725 186.156 1.00 128.95 235 ALA B O 1
ATOM 4664 N N . GLU B 1 254 ? 157.438 142.781 185.542 1.00 135.94 236 GLU B N 1
ATOM 4665 C CA . GLU B 1 254 ? 157.986 143.394 186.747 1.00 135.94 236 GLU B CA 1
ATOM 4666 C C . GLU B 1 254 ? 157.042 144.430 187.351 1.00 135.94 236 GLU B C 1
ATOM 4667 O O . GLU B 1 254 ? 157.492 145.361 188.029 1.00 135.94 236 GLU B O 1
ATOM 4673 N N . THR B 1 255 ? 155.736 144.281 187.144 1.00 134.71 237 THR B N 1
ATOM 4674 C CA . THR B 1 255 ? 154.763 145.236 187.663 1.00 134.71 237 THR B CA 1
ATOM 4675 C C . THR B 1 255 ? 153.876 144.566 188.702 1.00 134.71 237 THR B C 1
ATOM 4676 O O . THR B 1 255 ? 153.302 143.499 188.423 1.00 134.71 237 THR B O 1
ATOM 4680 N N . PRO B 1 256 ? 153.741 145.130 189.902 1.00 127.25 238 PRO B N 1
ATOM 4681 C CA . PRO B 1 256 ? 152.768 144.594 190.859 1.00 127.25 238 PRO B CA 1
ATOM 4682 C C . PRO B 1 256 ? 151.353 144.722 190.317 1.00 127.25 238 PRO B C 1
ATOM 4683 O O . PRO B 1 256 ? 151.022 145.669 189.600 1.00 127.25 238 PRO B O 1
ATOM 4687 N N . LEU B 1 257 ? 150.514 143.751 190.665 1.00 128.94 239 LEU B N 1
ATOM 4688 C CA . LEU B 1 257 ? 149.155 143.701 190.164 1.00 128.94 239 LEU B CA 1
ATOM 4689 C C . LEU B 1 257 ? 148.164 143.773 191.317 1.00 128.94 239 LEU B C 1
ATOM 4690 O O . LEU B 1 257 ? 148.287 143.007 192.283 1.00 128.94 239 LEU B O 1
ATOM 4695 N N . PRO B 1 258 ? 147.184 144.672 191.262 1.00 121.98 240 PRO B N 1
ATOM 4696 C CA . PRO B 1 258 ? 146.185 144.740 192.332 1.00 121.98 240 PRO B CA 1
ATOM 4697 C C . PRO B 1 258 ? 145.325 143.489 192.371 1.00 121.98 240 PRO B C 1
ATOM 4698 O O . PRO B 1 258 ? 145.105 142.823 191.357 1.00 121.98 240 PRO B O 1
ATOM 4702 N N . GLY B 1 259 ? 144.842 143.175 193.560 1.00 127.96 241 GLY B N 1
ATOM 4703 C CA . GLY B 1 259 ? 143.990 142.019 193.744 1.00 127.96 241 GLY B CA 1
ATOM 4704 C C . GLY B 1 259 ? 144.765 140.809 194.228 1.00 127.96 241 GLY B C 1
ATOM 4705 O O . GLY B 1 259 ? 145.939 140.609 193.897 1.00 127.96 241 GLY B O 1
ATOM 4706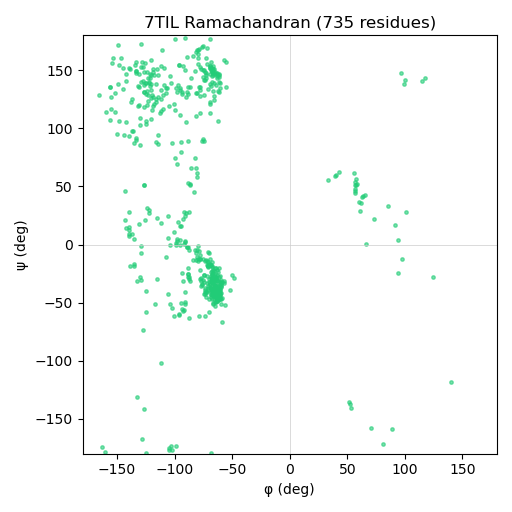 N N . SER B 1 260 ? 144.094 139.978 195.026 1.00 130.88 242 SER B N 1
ATOM 4707 C CA . SER B 1 260 ? 144.693 138.783 195.602 1.00 130.88 242 SER B CA 1
ATOM 4708 C C . SER B 1 260 ? 144.411 137.535 194.774 1.00 130.88 242 SER B C 1
ATOM 4709 O O . SER B 1 260 ? 144.586 136.417 195.270 1.00 130.88 242 SER B O 1
ATOM 4712 N N . ARG B 1 261 ? 143.978 137.703 193.527 1.00 130.23 243 ARG B N 1
ATOM 4713 C CA . ARG B 1 261 ? 143.667 136.574 192.665 1.00 130.23 243 ARG B CA 1
ATOM 4714 C C . ARG B 1 261 ? 144.018 136.940 191.231 1.00 130.23 243 ARG B C 1
ATOM 4715 O O . ARG B 1 261 ? 144.145 138.117 190.884 1.00 130.23 243 ARG B O 1
ATOM 4723 N N . LEU B 1 262 ? 144.176 135.914 190.400 1.00 117.06 244 LEU B N 1
ATOM 4724 C CA . LEU B 1 262 ? 144.526 136.119 189.003 1.00 117.06 244 LEU B CA 1
ATOM 4725 C C . LEU B 1 262 ? 144.071 134.910 188.200 1.00 117.06 244 LEU B C 1
ATOM 4726 O O . LEU B 1 262 ? 144.273 133.769 188.621 1.00 117.06 244 LEU B O 1
ATOM 4731 N N . LEU B 1 263 ? 143.460 135.171 187.048 1.00 109.48 245 LEU B N 1
ATOM 4732 C CA . LEU B 1 263 ? 142.963 134.129 186.159 1.00 109.48 245 LEU B CA 1
ATOM 4733 C C . LEU B 1 263 ? 143.527 134.348 184.764 1.00 109.48 245 LEU B C 1
ATOM 4734 O O . LEU B 1 263 ? 143.473 135.464 184.237 1.00 109.48 245 LEU B O 1
ATOM 4739 N N . VAL B 1 264 ? 144.064 133.286 184.171 1.00 113.44 246 VAL B N 1
ATOM 4740 C CA . VAL B 1 264 ? 144.662 133.334 182.842 1.00 113.44 246 VAL B CA 1
ATOM 4741 C C . VAL B 1 264 ? 143.737 132.618 181.871 1.00 113.44 246 VAL B C 1
ATOM 4742 O O . VAL B 1 264 ? 143.301 131.490 182.135 1.00 113.44 246 VAL B O 1
ATOM 4746 N N . VAL B 1 265 ? 143.437 133.270 180.752 1.00 119.77 247 VAL B N 1
ATOM 4747 C CA . VAL B 1 265 ? 142.584 132.712 179.712 1.00 119.77 247 VAL B CA 1
ATOM 4748 C C . VAL B 1 265 ? 143.367 132.699 178.409 1.00 119.77 247 VAL B C 1
ATOM 4749 O O . VAL B 1 265 ? 143.938 133.721 178.011 1.00 119.77 247 VAL B O 1
ATOM 4753 N N . GLU B 1 266 ? 143.397 131.541 177.748 1.00 132.93 248 GLU B N 1
ATOM 4754 C CA . GLU B 1 266 ? 144.167 131.401 176.516 1.00 132.93 248 GLU B CA 1
ATOM 4755 C C . GLU B 1 266 ? 143.571 132.239 175.391 1.00 132.93 248 GLU B C 1
ATOM 4756 O O . GLU B 1 266 ? 144.290 132.950 174.681 1.00 132.93 248 GLU B O 1
ATOM 4762 N N . ASN B 1 267 ? 142.256 132.168 175.215 1.00 135.97 249 ASN B N 1
ATOM 4763 C CA . ASN B 1 267 ? 141.601 132.824 174.096 1.00 135.97 249 ASN B CA 1
ATOM 4764 C C . ASN B 1 267 ? 141.425 134.317 174.378 1.00 135.97 249 ASN B C 1
ATOM 4765 O O . ASN B 1 267 ? 141.531 134.784 175.514 1.00 135.97 249 ASN B O 1
ATOM 4770 N N . GLU B 1 268 ? 141.152 135.070 173.311 1.00 138.53 250 GLU B N 1
ATOM 4771 C CA . GLU B 1 268 ? 141.018 136.523 173.374 1.00 138.53 250 GLU B CA 1
ATOM 4772 C C . GLU B 1 268 ? 139.572 136.971 173.563 1.00 138.53 250 GLU B C 1
ATOM 4773 O O . GLU B 1 268 ? 139.261 137.697 174.511 1.00 138.53 250 GLU B O 1
ATOM 4779 N N . GLN B 1 269 ? 138.677 136.545 172.673 1.00 140.09 251 GLN B N 1
ATOM 4780 C CA . GLN B 1 269 ? 137.341 137.118 172.569 1.00 140.09 251 GLN B CA 1
ATOM 4781 C C . GLN B 1 269 ? 136.286 136.358 173.366 1.00 140.09 251 GLN B C 1
ATOM 4782 O O . GLN B 1 269 ? 135.090 136.560 173.124 1.00 140.09 251 GLN B O 1
ATOM 4788 N N . CYS B 1 270 ? 136.680 135.494 174.302 1.00 135.16 252 CYS B N 1
ATOM 4789 C CA . CYS B 1 270 ? 135.726 134.815 175.171 1.00 135.16 252 CYS B CA 1
ATOM 4790 C C . CYS B 1 270 ? 135.467 135.582 176.461 1.00 135.16 252 CYS B C 1
ATOM 4791 O O . CYS B 1 270 ? 135.074 134.979 177.469 1.00 135.16 252 CYS B O 1
ATOM 4794 N N . VAL B 1 271 ? 135.680 136.900 176.456 1.00 124.88 253 VAL B N 1
ATOM 4795 C CA . VAL B 1 271 ? 135.492 137.695 177.665 1.00 124.88 253 VAL B CA 1
ATOM 4796 C C . VAL B 1 271 ? 134.032 137.692 178.099 1.00 124.88 253 VAL B C 1
ATOM 4797 O O . VAL B 1 271 ? 133.736 137.707 179.300 1.00 124.88 253 VAL B O 1
ATOM 4801 N N . HIS B 1 272 ? 133.100 137.665 177.143 1.00 126.70 254 HIS B N 1
ATOM 4802 C CA . HIS B 1 272 ? 131.683 137.671 177.487 1.00 126.70 254 HIS B CA 1
ATOM 4803 C C . HIS B 1 272 ? 131.298 136.453 178.317 1.00 126.70 254 HIS B C 1
ATOM 4804 O O . HIS B 1 272 ? 130.356 136.520 179.114 1.00 126.70 254 HIS B O 1
ATOM 4811 N N . LEU B 1 273 ? 132.011 135.338 178.149 1.00 121.06 255 LEU B N 1
ATOM 4812 C CA . LEU B 1 273 ? 131.715 134.145 178.932 1.00 121.06 255 LEU B CA 1
ATOM 4813 C C . LEU B 1 273 ? 132.120 134.293 180.391 1.00 121.06 255 LEU B C 1
ATOM 4814 O O . LEU B 1 273 ? 131.625 133.541 181.237 1.00 121.06 255 LEU B O 1
ATOM 4819 N N . LEU B 1 274 ? 133.005 135.234 180.703 1.00 120.26 256 LEU B N 1
ATOM 4820 C CA . LEU B 1 274 ? 133.414 135.438 182.081 1.00 120.26 256 LEU B CA 1
ATOM 4821 C C . LEU B 1 274 ? 132.262 136.024 182.896 1.00 120.26 256 LEU B C 1
ATOM 4822 O O . LEU B 1 274 ? 131.393 136.710 182.353 1.00 120.26 256 LEU B O 1
ATOM 4827 N N . PRO B 1 275 ? 132.228 135.755 184.200 1.00 121.36 257 PRO B N 1
ATOM 4828 C CA . PRO B 1 275 ? 131.191 136.352 185.048 1.00 121.36 257 PRO B CA 1
ATOM 4829 C C . PRO B 1 275 ? 131.274 137.870 185.046 1.00 121.36 257 PRO B C 1
ATOM 4830 O O . PRO B 1 275 ? 132.355 138.456 184.957 1.00 121.36 257 PRO B O 1
ATOM 4834 N N . GLU B 1 276 ? 130.106 138.507 185.149 1.00 135.08 258 GLU B N 1
ATOM 4835 C CA . GLU B 1 276 ? 130.068 139.965 185.171 1.00 135.08 258 GLU B CA 1
ATOM 4836 C C . GLU B 1 276 ? 130.651 140.524 186.463 1.00 135.08 258 GLU B C 1
ATOM 4837 O O . GLU B 1 276 ? 131.000 141.709 186.521 1.00 135.08 258 GLU B O 1
ATOM 4843 N N . THR B 1 277 ? 130.762 139.701 187.504 1.00 127.30 259 THR B N 1
ATOM 4844 C CA . THR B 1 277 ? 131.406 140.110 188.743 1.00 127.30 259 THR B CA 1
ATOM 4845 C C . THR B 1 277 ? 132.149 138.929 189.349 1.00 127.30 259 THR B C 1
ATOM 4846 O O . THR B 1 277 ? 131.781 137.769 189.142 1.00 127.30 259 THR B O 1
ATOM 4850 N N . LEU B 1 278 ? 133.204 139.241 190.097 1.00 122.83 260 LEU B N 1
ATOM 4851 C CA . LEU B 1 278 ? 133.983 138.263 190.847 1.00 122.83 260 LEU B CA 1
ATOM 4852 C C . LEU B 1 278 ? 134.864 139.001 191.846 1.00 122.83 260 LEU B C 1
ATOM 4853 O O . LEU B 1 278 ? 135.582 139.933 191.463 1.00 122.83 260 LEU B O 1
ATOM 4858 N N . PRO B 1 279 ? 134.838 138.624 193.123 1.00 124.04 261 PRO B N 1
ATOM 4859 C CA . PRO B 1 279 ? 135.605 139.372 194.126 1.00 124.04 261 PRO B CA 1
ATOM 4860 C C . PRO B 1 279 ? 137.099 139.338 193.841 1.00 124.04 261 PRO B C 1
ATOM 4861 O O . PRO B 1 279 ? 137.637 138.324 193.390 1.00 124.04 261 PRO B O 1
ATOM 4865 N N . ASP B 1 280 ? 137.745 140.489 194.057 1.00 134.54 262 ASP B N 1
ATOM 4866 C CA . ASP B 1 280 ? 139.195 140.696 194.081 1.00 134.54 262 ASP B CA 1
ATOM 4867 C C . ASP B 1 280 ? 139.969 139.796 193.121 1.00 134.54 262 ASP B C 1
ATOM 4868 O O . ASP B 1 280 ? 140.895 139.087 193.528 1.00 134.54 262 ASP B O 1
ATOM 4873 N N . THR B 1 281 ? 139.619 139.841 191.837 1.00 126.47 263 THR B N 1
ATOM 4874 C CA . THR B 1 281 ? 140.251 138.992 190.839 1.00 126.47 263 THR B CA 1
ATOM 4875 C C . THR B 1 281 ? 140.414 139.765 189.539 1.00 126.47 263 THR B C 1
ATOM 4876 O O . THR B 1 281 ? 139.526 140.527 189.145 1.00 126.47 263 THR B O 1
ATOM 4880 N N . LEU B 1 282 ? 141.551 139.564 188.879 1.00 112.25 264 LEU B N 1
ATOM 4881 C CA . LEU B 1 282 ? 141.827 140.134 187.570 1.00 112.25 264 LEU B CA 1
ATOM 4882 C C . LEU B 1 282 ? 141.965 139.010 186.554 1.00 112.25 264 LEU B C 1
ATOM 4883 O O . LEU B 1 282 ? 142.375 137.897 186.892 1.00 112.25 264 LEU B O 1
ATOM 4888 N N . ALA B 1 283 ? 141.622 139.304 185.302 1.00 107.80 265 ALA B N 1
ATOM 4889 C CA . ALA B 1 283 ? 141.686 138.324 184.228 1.00 107.80 265 ALA B CA 1
ATOM 4890 C C . ALA B 1 283 ? 142.634 138.819 183.148 1.00 107.80 265 ALA B C 1
ATOM 4891 O O . ALA B 1 283 ? 142.558 139.981 182.733 1.00 107.80 265 ALA B O 1
ATOM 4893 N N . VAL B 1 284 ? 143.521 137.939 182.699 1.00 101.01 266 VAL B N 1
ATOM 4894 C CA . VAL B 1 284 ? 144.482 138.245 181.648 1.00 101.01 266 VAL B CA 1
ATOM 4895 C C . VAL B 1 284 ? 144.133 137.362 180.458 1.00 101.01 266 VAL B C 1
ATOM 4896 O O . VAL B 1 284 ? 144.579 136.213 180.365 1.00 101.01 266 VAL B O 1
ATOM 4900 N N . LEU B 1 285 ? 143.337 137.898 179.541 1.00 118.93 267 LEU B N 1
ATOM 4901 C CA . LEU B 1 285 ? 142.898 137.174 178.361 1.00 118.93 267 LEU B CA 1
ATOM 4902 C C . LEU B 1 285 ? 143.860 137.401 177.203 1.00 118.93 267 LEU B C 1
ATOM 4903 O O . LEU B 1 285 ? 144.492 138.456 177.088 1.00 118.93 267 LEU B O 1
ATOM 4908 N N . GLY B 1 286 ? 143.948 136.398 176.334 1.00 132.15 268 GLY B N 1
ATOM 4909 C CA . GLY B 1 286 ? 144.838 136.468 175.188 1.00 132.15 268 GLY B CA 1
ATOM 4910 C C . GLY B 1 286 ? 146.302 136.517 175.560 1.00 132.15 268 GLY B C 1
ATOM 4911 O O . GLY B 1 286 ? 147.067 137.283 174.963 1.00 132.15 268 GLY B O 1
ATOM 4912 N N . ALA B 1 287 ? 146.711 135.707 176.539 1.00 132.97 269 ALA B N 1
ATOM 4913 C CA . ALA B 1 287 ? 148.101 135.721 176.980 1.00 132.97 269 ALA B CA 1
ATOM 4914 C C . ALA B 1 287 ? 149.041 135.297 175.860 1.00 132.97 269 ALA B C 1
ATOM 4915 O O . ALA B 1 287 ? 150.137 135.852 175.716 1.00 132.97 269 ALA B O 1
ATOM 4917 N N . GLY B 1 288 ? 148.632 134.322 175.056 1.00 129.39 270 GLY B N 1
ATOM 4918 C CA . GLY B 1 288 ? 149.497 133.813 174.015 1.00 129.39 270 GLY B CA 1
ATOM 4919 C C . GLY B 1 288 ? 150.369 132.679 174.524 1.00 129.39 270 GLY B C 1
ATOM 4920 O O . GLY B 1 288 ? 150.072 132.028 175.529 1.00 129.39 270 GLY B O 1
ATOM 4921 N N . LEU B 1 289 ? 151.468 132.447 173.811 1.00 132.30 271 LEU B N 1
ATOM 4922 C CA . LEU B 1 289 ? 152.395 131.378 174.155 1.00 132.30 271 LEU B CA 1
ATOM 4923 C C . LEU B 1 289 ? 153.474 131.815 175.139 1.00 132.30 271 LEU B C 1
ATOM 4924 O O . LEU B 1 289 ? 154.065 130.960 175.807 1.00 132.30 271 LEU B O 1
ATOM 4929 N N . ASP B 1 290 ? 153.726 133.117 175.265 1.00 131.45 272 ASP B N 1
ATOM 4930 C CA . ASP B 1 290 ? 154.803 133.622 176.116 1.00 131.45 272 ASP B CA 1
ATOM 4931 C C . ASP B 1 290 ? 154.362 133.692 177.581 1.00 131.45 272 ASP B C 1
ATOM 4932 O O . ASP B 1 290 ? 154.105 134.754 178.145 1.00 131.45 272 ASP B O 1
ATOM 4937 N N . LEU B 1 291 ? 154.284 132.514 178.201 1.00 127.32 273 LEU B N 1
ATOM 4938 C CA . LEU B 1 291 ? 153.980 132.405 179.628 1.00 127.32 273 LEU B CA 1
ATOM 4939 C C . LEU B 1 291 ? 155.268 132.478 180.450 1.00 127.32 273 LEU B C 1
ATOM 4940 O O . LEU B 1 291 ? 155.570 131.620 181.279 1.00 127.32 273 LEU B O 1
ATOM 4945 N N . HIS B 1 292 ? 156.038 133.536 180.203 1.00 128.15 274 HIS B N 1
ATOM 4946 C CA . HIS B 1 292 ? 157.300 133.743 180.894 1.00 128.15 274 HIS B CA 1
ATOM 4947 C C . HIS B 1 292 ? 157.255 134.870 181.913 1.00 128.15 274 HIS B C 1
ATOM 4948 O O . HIS B 1 292 ? 158.201 135.013 182.694 1.00 128.15 274 HIS B O 1
ATOM 4955 N N . TRP B 1 293 ? 156.191 135.672 181.928 1.00 119.78 275 TRP B N 1
ATOM 4956 C CA . TRP B 1 293 ? 156.054 136.731 182.917 1.00 119.78 275 TRP B CA 1
ATOM 4957 C C . TRP B 1 293 ? 155.536 136.226 184.255 1.00 119.78 275 TRP B C 1
ATOM 4958 O O . TRP B 1 293 ? 155.503 136.999 185.218 1.00 119.78 275 TRP B O 1
ATOM 4969 N N . LEU B 1 294 ? 155.129 134.958 184.336 1.00 116.19 276 LEU B N 1
ATOM 4970 C CA . LEU B 1 294 ? 154.617 134.423 185.593 1.00 116.19 276 LEU B CA 1
ATOM 4971 C C . LEU B 1 294 ? 155.698 134.391 186.665 1.00 116.19 276 LEU B C 1
ATOM 4972 O O . LEU B 1 294 ? 155.424 134.668 187.838 1.00 116.19 276 LEU B O 1
ATOM 4977 N N . ALA B 1 295 ? 156.930 134.060 186.285 1.00 116.11 277 ALA B N 1
ATOM 4978 C CA . ALA B 1 295 ? 158.012 133.959 187.255 1.00 116.11 277 ALA B CA 1
ATOM 4979 C C . ALA B 1 295 ? 158.460 135.342 187.706 1.00 116.11 277 ALA B C 1
ATOM 4980 O O . ALA B 1 295 ? 159.368 135.933 187.113 1.00 116.11 277 ALA B O 1
ATOM 4982 N N . SER B 1 296 ? 157.823 135.865 188.751 1.00 125.45 278 SER B N 1
ATOM 4983 C CA . SER B 1 296 ? 158.180 137.166 189.294 1.00 125.45 278 SER B CA 1
ATOM 4984 C C . SER B 1 296 ? 157.807 137.204 190.768 1.00 125.45 278 SER B C 1
ATOM 4985 O O . SER B 1 296 ? 156.994 136.408 191.244 1.00 125.45 278 SER B O 1
ATOM 4988 N N . ALA B 1 297 ? 158.419 138.146 191.488 1.00 127.28 279 ALA B N 1
ATOM 4989 C CA . ALA B 1 297 ? 158.140 138.283 192.914 1.00 127.28 279 ALA B CA 1
ATOM 4990 C C . ALA B 1 297 ? 156.705 138.730 193.160 1.00 127.28 279 ALA B C 1
ATOM 4991 O O . ALA B 1 297 ? 156.059 138.267 194.107 1.00 127.28 279 ALA B O 1
ATOM 4993 N N . HIS B 1 298 ? 156.193 139.636 192.324 1.00 125.79 280 HIS B N 1
ATOM 4994 C CA . HIS B 1 298 ? 154.844 140.154 192.528 1.00 125.79 280 HIS B CA 1
ATOM 4995 C C . HIS B 1 298 ? 153.795 139.061 192.365 1.00 125.79 280 HIS B C 1
ATOM 4996 O O . HIS B 1 298 ? 152.837 138.991 193.143 1.00 125.79 280 HIS B O 1
ATOM 5003 N N . LEU B 1 299 ? 153.957 138.201 191.356 1.00 131.17 281 LEU B N 1
ATOM 5004 C CA . LEU B 1 299 ? 152.956 137.173 191.091 1.00 131.17 281 LEU B CA 1
ATOM 5005 C C . LEU B 1 299 ? 152.838 136.179 192.239 1.00 131.17 281 LEU B C 1
ATOM 5006 O O . LEU B 1 299 ? 151.724 135.776 192.592 1.00 131.17 281 LEU B O 1
ATOM 5011 N N . ALA B 1 300 ? 153.960 135.770 192.825 1.00 127.17 282 ALA B N 1
ATOM 5012 C CA . ALA B 1 300 ? 153.921 134.819 193.928 1.00 127.17 282 ALA B CA 1
ATOM 5013 C C . ALA B 1 300 ? 153.198 135.421 195.125 1.00 127.17 282 ALA B C 1
ATOM 5014 O O . ALA B 1 300 ? 153.401 136.589 195.468 1.00 127.17 282 ALA B O 1
ATOM 5016 N N . GLY B 1 301 ? 152.344 134.615 195.761 1.00 133.70 283 GLY B N 1
ATOM 5017 C CA . GLY B 1 301 ? 151.567 135.028 196.917 1.00 133.70 283 GLY B CA 1
ATOM 5018 C C . GLY B 1 301 ? 150.073 134.829 196.747 1.00 133.70 283 GLY B C 1
ATOM 5019 O O . GLY B 1 301 ? 149.361 134.641 197.739 1.00 133.70 283 GLY B O 1
ATOM 5020 N N . LYS B 1 302 ? 149.588 134.866 195.511 1.00 136.09 284 LYS B N 1
ATOM 5021 C CA . LYS B 1 302 ? 148.179 134.678 195.205 1.00 136.09 284 LYS B CA 1
ATOM 5022 C C . LYS B 1 302 ? 147.977 133.360 194.469 1.00 136.09 284 LYS B C 1
ATOM 5023 O O . LYS B 1 302 ? 148.928 132.724 194.007 1.00 136.09 284 LYS B O 1
ATOM 5029 N N . GLN B 1 303 ? 146.716 132.951 194.366 1.00 123.74 285 GLN B N 1
ATOM 5030 C CA . GLN B 1 303 ? 146.358 131.743 193.637 1.00 123.74 285 GLN B CA 1
ATOM 5031 C C . GLN B 1 303 ? 146.131 132.090 192.172 1.00 123.74 285 GLN B C 1
ATOM 5032 O O . GLN B 1 303 ? 145.487 133.095 191.856 1.00 123.74 285 GLN B O 1
ATOM 5038 N N . ILE B 1 304 ? 146.674 131.265 191.282 1.00 115.96 286 ILE B N 1
ATOM 5039 C CA . ILE B 1 304 ? 146.580 131.479 189.844 1.00 115.96 286 ILE B CA 1
ATOM 5040 C C . ILE B 1 304 ? 145.854 130.294 189.230 1.00 115.96 286 ILE B C 1
ATOM 5041 O O . ILE B 1 304 ? 146.241 129.140 189.447 1.00 115.96 286 ILE B O 1
ATOM 5046 N N . GLY B 1 305 ? 144.808 130.578 188.471 1.00 113.21 287 GLY B N 1
ATOM 5047 C CA . GLY B 1 305 ? 144.062 129.551 187.760 1.00 113.21 287 GLY B CA 1
ATOM 5048 C C . GLY B 1 305 ? 144.206 129.739 186.264 1.00 113.21 287 GLY B C 1
ATOM 5049 O O . GLY B 1 305 ? 144.298 130.869 185.781 1.00 113.21 287 GLY B O 1
ATOM 5050 N N . TYR B 1 306 ? 144.231 128.629 185.537 1.00 121.38 288 TYR B N 1
ATOM 5051 C CA . TYR B 1 306 ? 144.364 128.647 184.089 1.00 121.38 288 TYR B CA 1
ATOM 5052 C C . TYR B 1 306 ? 143.108 128.059 183.463 1.00 121.38 288 TYR B C 1
ATOM 5053 O O . TYR B 1 306 ? 142.575 127.054 183.941 1.00 121.38 288 TYR B O 1
ATOM 5062 N N . TRP B 1 307 ? 142.639 128.697 182.393 1.00 126.36 289 TRP B N 1
ATOM 5063 C CA . TRP B 1 307 ? 141.412 128.279 181.721 1.00 126.36 289 TRP B CA 1
ATOM 5064 C C . TRP B 1 307 ? 141.613 128.514 180.227 1.00 126.36 289 TRP B C 1
ATOM 5065 O O . TRP B 1 307 ? 141.375 129.620 179.733 1.00 126.36 289 TRP B O 1
ATOM 5076 N N . GLY B 1 308 ? 142.044 127.473 179.520 1.00 131.11 290 GLY B N 1
ATOM 5077 C CA . GLY B 1 308 ? 142.344 127.594 178.107 1.00 131.11 290 GLY B CA 1
ATOM 5078 C C . GLY B 1 308 ? 141.654 126.557 177.248 1.00 131.11 290 GLY B C 1
ATOM 5079 O O . GLY B 1 308 ? 140.737 125.870 177.709 1.00 131.11 290 GLY B O 1
ATOM 5080 N N . ASP B 1 309 ? 142.084 126.436 175.995 1.00 141.67 291 ASP B N 1
ATOM 5081 C CA . ASP B 1 309 ? 141.481 125.478 175.083 1.00 141.67 291 ASP B CA 1
ATOM 5082 C C . ASP B 1 309 ? 141.803 124.050 175.514 1.00 141.67 291 ASP B C 1
ATOM 5083 O O . ASP B 1 309 ? 142.786 123.786 176.212 1.00 141.67 291 ASP B O 1
ATOM 5088 N N . MET B 1 310 ? 140.956 123.123 175.084 1.00 143.87 292 MET B N 1
ATOM 5089 C CA . MET B 1 310 ? 141.094 121.709 175.417 1.00 143.87 292 MET B CA 1
ATOM 5090 C C . MET B 1 310 ? 141.678 121.002 174.197 1.00 143.87 292 MET B C 1
ATOM 5091 O O . MET B 1 310 ? 140.949 120.487 173.348 1.00 143.87 292 MET B O 1
ATOM 5096 N N . ASP B 1 311 ? 143.005 120.984 174.117 1.00 147.63 293 ASP B N 1
ATOM 5097 C CA . ASP B 1 311 ? 143.714 120.342 173.018 1.00 147.63 293 ASP B CA 1
ATOM 5098 C C . ASP B 1 311 ? 145.149 120.087 173.463 1.00 147.63 293 ASP B C 1
ATOM 5099 O O . ASP B 1 311 ? 145.530 120.392 174.596 1.00 147.63 293 ASP B O 1
ATOM 5104 N N . THR B 1 312 ? 145.947 119.520 172.555 1.00 142.03 294 THR B N 1
ATOM 5105 C CA . THR B 1 312 ? 147.350 119.270 172.866 1.00 142.03 294 THR B CA 1
ATOM 5106 C C . THR B 1 312 ? 148.084 120.571 173.157 1.00 142.03 294 THR B C 1
ATOM 5107 O O . THR B 1 312 ? 148.876 120.653 174.106 1.00 142.03 294 THR B O 1
ATOM 5111 N N . TRP B 1 313 ? 147.825 121.604 172.352 1.00 139.03 295 TRP B N 1
ATOM 5112 C CA . TRP B 1 313 ? 148.458 122.896 172.582 1.00 139.03 295 TRP B CA 1
ATOM 5113 C C . TRP B 1 313 ? 148.067 123.468 173.938 1.00 139.03 295 TRP B C 1
ATOM 5114 O O . TRP B 1 313 ? 148.923 123.965 174.676 1.00 139.03 295 TRP B O 1
ATOM 5125 N N . GLY B 1 314 ? 146.781 123.394 174.288 1.00 140.97 296 GLY B N 1
ATOM 5126 C CA . GLY B 1 314 ? 146.345 123.910 175.576 1.00 140.97 296 GLY B CA 1
ATOM 5127 C C . GLY B 1 314 ? 146.973 123.174 176.743 1.00 140.97 296 GLY B C 1
ATOM 5128 O O . GLY B 1 314 ? 147.326 123.782 177.757 1.00 140.97 296 GLY B O 1
ATOM 5129 N N . LEU B 1 315 ? 147.120 121.854 176.619 1.00 138.54 297 LEU B N 1
ATOM 5130 C CA . LEU B 1 315 ? 147.811 121.094 177.655 1.00 138.54 297 LEU B CA 1
ATOM 5131 C C . LEU B 1 315 ? 149.275 121.503 177.750 1.00 138.54 297 LEU B C 1
ATOM 5132 O O . LEU B 1 315 ? 149.841 121.551 178.847 1.00 138.54 297 LEU B O 1
ATOM 5137 N N . LEU B 1 316 ? 149.906 121.804 176.612 1.00 133.23 298 LEU B N 1
ATOM 5138 C CA . LEU B 1 316 ? 151.275 122.308 176.653 1.00 133.23 298 LEU B CA 1
ATOM 5139 C C . LEU B 1 316 ? 151.351 123.642 177.389 1.00 133.23 298 LEU B C 1
ATOM 5140 O O . LEU B 1 316 ? 152.269 123.871 178.188 1.00 133.23 298 LEU B O 1
ATOM 5145 N N . MET B 1 317 ? 150.395 124.538 177.127 1.00 132.07 299 MET B N 1
ATOM 5146 C CA . MET B 1 317 ? 150.369 125.816 177.835 1.00 132.07 299 MET B CA 1
ATOM 5147 C C . MET B 1 317 ? 150.179 125.607 179.332 1.00 132.07 299 MET B C 1
ATOM 5148 O O . MET B 1 317 ? 150.820 126.279 180.149 1.00 132.07 299 MET B O 1
ATOM 5153 N N . LEU B 1 318 ? 149.287 124.688 179.707 1.00 134.35 300 LEU B N 1
ATOM 5154 C CA . LEU B 1 318 ? 149.067 124.402 181.121 1.00 134.35 300 LEU B CA 1
ATOM 5155 C C . LEU B 1 318 ? 150.328 123.845 181.770 1.00 134.35 300 LEU B C 1
ATOM 5156 O O . LEU B 1 318 ? 150.659 124.200 182.908 1.00 134.35 300 LEU B O 1
ATOM 5161 N N . ALA B 1 319 ? 151.040 122.966 181.062 1.00 133.03 301 ALA B N 1
ATOM 5162 C CA . ALA B 1 319 ? 152.293 122.434 181.586 1.00 133.03 301 ALA B CA 1
ATOM 5163 C C . ALA B 1 319 ? 153.319 123.541 181.783 1.00 133.03 301 ALA B C 1
ATOM 5164 O O . ALA B 1 319 ? 154.025 123.571 182.798 1.00 133.03 301 ALA B O 1
ATOM 5166 N N . ARG B 1 320 ? 153.418 124.460 180.820 1.00 128.46 302 ARG B N 1
ATOM 5167 C CA . ARG B 1 320 ? 154.351 125.574 180.959 1.00 128.46 302 ARG B CA 1
ATOM 5168 C C . ARG B 1 320 ? 153.988 126.448 182.153 1.00 128.46 302 ARG B C 1
ATOM 5169 O O . ARG B 1 320 ? 154.865 126.863 182.923 1.00 128.46 302 ARG B O 1
ATOM 5177 N N . ALA B 1 321 ? 152.696 126.734 182.326 1.00 124.00 303 ALA B N 1
ATOM 5178 C CA . ALA B 1 321 ? 152.263 127.548 183.456 1.00 124.00 303 ALA B CA 1
ATOM 5179 C C . ALA B 1 321 ? 152.573 126.863 184.781 1.00 124.00 303 ALA B C 1
ATOM 5180 O O . ALA B 1 321 ? 153.030 127.510 185.730 1.00 124.00 303 ALA B O 1
ATOM 5182 N N . ARG B 1 322 ? 152.329 125.554 184.865 1.00 124.64 304 ARG B N 1
ATOM 5183 C CA . ARG B 1 322 ? 152.643 124.824 186.089 1.00 124.64 304 ARG B CA 1
ATOM 5184 C C . ARG B 1 322 ? 154.142 124.813 186.355 1.00 124.64 304 ARG B C 1
ATOM 5185 O O . ARG B 1 322 ? 154.573 124.901 187.510 1.00 124.64 304 ARG B O 1
ATOM 5193 N N . LEU B 1 323 ? 154.951 124.695 185.300 1.00 120.40 305 LEU B N 1
ATOM 5194 C CA . LEU B 1 323 ? 156.397 124.760 185.471 1.00 120.40 305 LEU B CA 1
ATOM 5195 C C . LEU B 1 323 ? 156.825 126.114 186.018 1.00 120.40 305 LEU B C 1
ATOM 5196 O O . LEU B 1 323 ? 157.675 126.191 186.912 1.00 120.40 305 LEU B O 1
ATOM 5201 N N . HIS B 1 324 ? 156.246 127.196 185.492 1.00 121.28 306 HIS B N 1
ATOM 5202 C CA . HIS B 1 324 ? 156.627 128.526 185.956 1.00 121.28 306 HIS B CA 1
ATOM 5203 C C . HIS B 1 324 ? 156.168 128.773 187.389 1.00 121.28 306 HIS B C 1
ATOM 5204 O O . HIS B 1 324 ? 156.920 129.329 188.199 1.00 121.28 306 HIS B O 1
ATOM 5211 N N . GLN B 1 325 ? 154.944 128.370 187.723 1.00 119.07 307 GLN B N 1
ATOM 5212 C CA . GLN B 1 325 ? 154.407 128.528 189.073 1.00 119.07 307 GLN B CA 1
ATOM 5213 C C . GLN B 1 325 ? 153.800 127.201 189.506 1.00 119.07 307 GLN B C 1
ATOM 5214 O O . GLN B 1 325 ? 152.849 126.718 188.858 1.00 119.07 307 GLN B O 1
ATOM 5220 N N . PRO B 1 326 ? 154.290 126.581 190.579 1.00 108.60 308 PRO B N 1
ATOM 5221 C CA . PRO B 1 326 ? 153.745 125.279 190.983 1.00 108.60 308 PRO B CA 1
ATOM 5222 C C . PRO B 1 326 ? 152.480 125.405 191.815 1.00 108.60 308 PRO B C 1
ATOM 5223 O O . PRO B 1 326 ? 152.330 124.731 192.838 1.00 108.60 308 PRO B O 1
ATOM 5227 N N . ALA B 1 327 ? 151.562 126.270 191.381 1.00 105.64 309 ALA B N 1
ATOM 5228 C CA . ALA B 1 327 ? 150.269 126.402 192.039 1.00 105.64 309 ALA B CA 1
ATOM 5229 C C . ALA B 1 327 ? 149.139 126.630 191.045 1.00 105.64 309 ALA B C 1
ATOM 5230 O O . ALA B 1 327 ? 148.040 127.019 191.461 1.00 105.64 309 ALA B O 1
ATOM 5232 N N . VAL B 1 328 ? 149.370 126.403 189.754 1.00 114.69 310 VAL B N 1
ATOM 5233 C CA . VAL B 1 328 ? 148.373 126.689 188.728 1.00 114.69 310 VAL B CA 1
ATOM 5234 C C . VAL B 1 328 ? 147.227 125.695 188.878 1.00 114.69 310 VAL B C 1
ATOM 5235 O O . VAL B 1 328 ? 147.401 124.493 188.661 1.00 114.69 310 VAL B O 1
ATOM 5239 N N . GLU B 1 329 ? 146.053 126.194 189.251 1.00 118.34 311 GLU B N 1
ATOM 5240 C CA . GLU B 1 329 ? 144.863 125.366 189.407 1.00 118.34 311 GLU B CA 1
ATOM 5241 C C . GLU B 1 329 ? 144.125 125.324 188.074 1.00 118.34 311 GLU B C 1
ATOM 5242 O O . GLU B 1 329 ? 143.485 126.304 187.679 1.00 118.34 311 GLU B O 1
ATOM 5248 N N . ALA B 1 330 ? 144.217 124.192 187.381 1.00 120.40 312 ALA B N 1
ATOM 5249 C CA . ALA B 1 330 ? 143.566 124.051 186.086 1.00 120.40 312 ALA B CA 1
ATOM 5250 C C . ALA B 1 330 ? 142.052 124.109 186.237 1.00 120.40 312 ALA B C 1
ATOM 5251 O O . ALA B 1 330 ? 141.482 123.543 187.174 1.00 120.40 312 ALA B O 1
ATOM 5253 N N . LEU B 1 331 ? 141.400 124.800 185.307 1.00 117.95 313 LEU B N 1
ATOM 5254 C CA . LEU B 1 331 ? 139.956 124.984 185.333 1.00 117.95 313 LEU B CA 1
ATOM 5255 C C . LEU B 1 331 ? 139.348 124.505 184.025 1.00 117.95 313 LEU B C 1
ATOM 5256 O O . LEU B 1 331 ? 139.799 124.899 182.944 1.00 117.95 313 LEU B O 1
ATOM 5261 N N . LEU B 1 332 ? 138.317 123.669 184.133 1.00 127.07 314 LEU B N 1
ATOM 5262 C CA . LEU B 1 332 ? 137.518 123.230 182.992 1.00 127.07 314 LEU B CA 1
ATOM 5263 C C . LEU B 1 332 ? 138.386 122.569 181.922 1.00 127.07 314 LEU B C 1
ATOM 5264 O O . LEU B 1 332 ? 138.273 122.851 180.727 1.00 127.07 314 LEU B O 1
ATOM 5269 N N . MET B 1 333 ? 139.269 121.679 182.367 1.00 133.10 315 MET B N 1
ATOM 5270 C CA . MET B 1 333 ? 140.113 120.875 181.489 1.00 133.10 315 MET B CA 1
ATOM 5271 C C . MET B 1 333 ? 139.919 119.395 181.781 1.00 133.10 315 MET B C 1
ATOM 5272 O O . MET B 1 333 ? 140.840 118.586 181.633 1.00 133.10 315 MET B O 1
ATOM 5277 N N . GLU B 1 334 ? 138.715 119.017 182.196 1.00 143.13 316 GLU B N 1
ATOM 5278 C CA . GLU B 1 334 ? 138.432 117.674 182.677 1.00 143.13 316 GLU B CA 1
ATOM 5279 C C . GLU B 1 334 ? 137.859 116.809 181.562 1.00 143.13 316 GLU B C 1
ATOM 5280 O O . GLU B 1 334 ? 137.257 117.309 180.607 1.00 143.13 316 GLU B O 1
ATOM 5286 N N . GLN B 1 335 ? 138.062 115.497 181.699 1.00 140.92 317 GLN B N 1
ATOM 5287 C CA . GLN B 1 335 ? 137.618 114.555 180.676 1.00 140.92 317 GLN B CA 1
ATOM 5288 C C . GLN B 1 335 ? 136.101 114.554 180.533 1.00 140.92 317 GLN B C 1
ATOM 5289 O O . GLN B 1 335 ? 135.575 114.487 179.415 1.00 140.92 317 GLN B O 1
ATOM 5295 N N . GLU B 1 336 ? 135.380 114.615 181.655 1.00 149.26 318 GLU B N 1
ATOM 5296 C CA . GLU B 1 336 ? 133.923 114.557 181.601 1.00 149.26 318 GLU B CA 1
ATOM 5297 C C . GLU B 1 336 ? 133.335 115.735 180.834 1.00 149.26 318 GLU B C 1
ATOM 5298 O O . GLU B 1 336 ? 132.277 115.595 180.209 1.00 149.26 318 GLU B O 1
ATOM 5304 N N . LEU B 1 337 ? 133.991 116.896 180.868 1.00 142.72 319 LEU B N 1
ATOM 5305 C CA . LEU B 1 337 ? 133.552 117.998 180.018 1.00 142.72 319 LEU B CA 1
ATOM 5306 C C . LEU B 1 337 ? 133.627 117.613 178.550 1.00 142.72 319 LEU B C 1
ATOM 5307 O O . LEU B 1 337 ? 132.705 117.897 177.776 1.00 142.72 319 LEU B O 1
ATOM 5312 N N . PHE B 1 338 ? 134.718 116.958 178.150 1.00 144.16 320 PHE B N 1
ATOM 5313 C CA . PHE B 1 338 ? 134.829 116.482 176.778 1.00 144.16 320 PHE B CA 1
ATOM 5314 C C . PHE B 1 338 ? 133.742 115.464 176.465 1.00 144.16 320 PHE B C 1
ATOM 5315 O O . PHE B 1 338 ? 133.164 115.479 175.374 1.00 144.16 320 PHE B O 1
ATOM 5323 N N . GLU B 1 339 ? 133.449 114.572 177.413 1.00 147.37 321 GLU B N 1
ATOM 5324 C CA . GLU B 1 339 ? 132.428 113.554 177.178 1.00 147.37 321 GLU B CA 1
ATOM 5325 C C . GLU B 1 339 ? 131.055 114.183 176.967 1.00 147.37 321 GLU B C 1
ATOM 5326 O O . GLU B 1 339 ? 130.349 113.845 176.010 1.00 147.37 321 GLU B O 1
ATOM 5332 N N . GLN B 1 340 ? 130.659 115.102 177.849 1.00 145.43 322 GLN B N 1
ATOM 5333 C CA . GLN B 1 340 ? 129.329 115.695 177.738 1.00 145.43 322 GLN B CA 1
ATOM 5334 C C . GLN B 1 340 ? 129.224 116.641 176.547 1.00 145.43 322 GLN B C 1
ATOM 5335 O O . GLN B 1 340 ? 128.195 116.667 175.862 1.00 145.43 322 GLN B O 1
ATOM 5341 N N . HIS B 1 341 ? 130.267 117.425 176.278 1.00 137.32 323 HIS B N 1
ATOM 5342 C CA . HIS B 1 341 ? 130.238 118.391 175.189 1.00 137.32 323 HIS B CA 1
ATOM 5343 C C . HIS B 1 341 ? 130.898 117.868 173.919 1.00 137.32 323 HIS B C 1
ATOM 5344 O O . HIS B 1 341 ? 131.280 118.668 173.057 1.00 137.32 323 HIS B O 1
ATOM 5351 N N . SER B 1 342 ? 131.045 116.548 173.788 1.00 144.80 324 SER B N 1
ATOM 5352 C CA . SER B 1 342 ? 131.643 115.987 172.581 1.00 144.80 324 SER B CA 1
ATOM 5353 C C . SER B 1 342 ? 130.799 116.286 171.350 1.00 144.80 324 SER B C 1
ATOM 5354 O O . SER B 1 342 ? 131.332 116.668 170.302 1.00 144.80 324 SER B O 1
ATOM 5357 N N . GLN B 1 343 ? 129.483 116.126 171.456 1.00 144.93 325 GLN B N 1
ATOM 5358 C CA . GLN B 1 343 ? 128.590 116.314 170.314 1.00 144.93 325 GLN B CA 1
ATOM 5359 C C . GLN B 1 343 ? 128.171 117.773 170.166 1.00 144.93 325 GLN B C 1
ATOM 5360 O O . GLN B 1 343 ? 126.990 118.100 170.060 1.00 144.93 325 GLN B O 1
ATOM 5366 N N . GLY B 1 344 ? 129.158 118.663 170.156 1.00 142.49 326 GLY B N 1
ATOM 5367 C CA . GLY B 1 344 ? 128.914 120.070 169.918 1.00 142.49 326 GLY B CA 1
ATOM 5368 C C . GLY B 1 344 ? 129.500 120.508 168.594 1.00 142.49 326 GLY B C 1
ATOM 5369 O O . GLY B 1 344 ? 128.924 120.246 167.534 1.00 142.49 326 GLY B O 1
ATOM 5370 N N . ASN B 1 345 ? 130.651 121.174 168.641 1.00 140.62 327 ASN B N 1
ATOM 5371 C CA . ASN B 1 345 ? 131.394 121.552 167.441 1.00 140.62 327 ASN B CA 1
ATOM 5372 C C . ASN B 1 345 ? 132.867 121.250 167.696 1.00 140.62 327 ASN B C 1
ATOM 5373 O O . ASN B 1 345 ? 133.571 122.045 168.325 1.00 140.62 327 ASN B O 1
ATOM 5378 N N . THR B 1 346 ? 133.326 120.101 167.210 1.00 140.43 328 THR B N 1
ATOM 5379 C CA . THR B 1 346 ? 134.707 119.670 167.358 1.00 140.43 328 THR B CA 1
ATOM 5380 C C . THR B 1 346 ? 135.317 119.453 165.981 1.00 140.43 328 THR B C 1
ATOM 5381 O O . THR B 1 346 ? 134.640 118.990 165.059 1.00 140.43 328 THR B O 1
ATOM 5385 N N . VAL B 1 347 ? 136.596 119.797 165.843 1.00 140.10 329 VAL B N 1
ATOM 5386 C CA . VAL B 1 347 ? 137.318 119.664 164.590 1.00 140.10 329 VAL B CA 1
ATOM 5387 C C . VAL B 1 347 ? 138.623 118.922 164.870 1.00 140.10 329 VAL B C 1
ATOM 5388 O O . VAL B 1 347 ? 138.968 118.647 166.018 1.00 140.10 329 VAL B O 1
ATOM 5392 N N . VAL B 1 348 ? 139.337 118.577 163.803 1.00 150.08 330 VAL B N 1
ATOM 5393 C CA . VAL B 1 348 ? 140.588 117.833 163.890 1.00 150.08 330 VAL B CA 1
ATOM 5394 C C . VAL B 1 348 ? 141.740 118.815 164.026 1.00 150.08 330 VAL B C 1
ATOM 5395 O O . VAL B 1 348 ? 141.835 119.789 163.268 1.00 150.08 330 VAL B O 1
ATOM 5399 N N . GLU B 1 349 ? 142.612 118.566 164.993 1.00 151.75 331 GLU B N 1
ATOM 5400 C CA . GLU B 1 349 ? 143.792 119.404 165.164 1.00 151.75 331 GLU B CA 1
ATOM 5401 C C . GLU B 1 349 ? 144.714 119.248 163.959 1.00 151.75 331 GLU B C 1
ATOM 5402 O O . GLU B 1 349 ? 145.094 118.122 163.616 1.00 151.75 331 GLU B O 1
ATOM 5408 N N . PRO B 1 350 ? 145.078 120.341 163.284 1.00 156.83 332 PRO B N 1
ATOM 5409 C CA . PRO B 1 350 ? 145.890 120.216 162.062 1.00 156.83 332 PRO B CA 1
ATOM 5410 C C . PRO B 1 350 ? 147.252 119.587 162.286 1.00 156.83 332 PRO B C 1
ATOM 5411 O O . PRO B 1 350 ? 147.738 118.859 161.411 1.00 156.83 332 PRO B O 1
ATOM 5415 N N . ALA B 1 351 ? 147.886 119.842 163.428 1.00 154.49 333 ALA B N 1
ATOM 5416 C CA . ALA B 1 351 ? 149.228 119.337 163.680 1.00 154.49 333 ALA B CA 1
ATOM 5417 C C . ALA B 1 351 ? 149.362 118.979 165.151 1.00 154.49 333 ALA B C 1
ATOM 5418 O O . ALA B 1 351 ? 148.967 119.761 166.020 1.00 154.49 333 ALA B O 1
ATOM 5420 N N . LYS B 1 352 ? 149.919 117.801 165.420 1.00 152.51 334 LYS B N 1
ATOM 5421 C CA . LYS B 1 352 ? 150.130 117.366 166.793 1.00 152.51 334 LYS B CA 1
ATOM 5422 C C . LYS B 1 352 ? 151.152 118.266 167.474 1.00 152.51 334 LYS B C 1
ATOM 5423 O O . LYS B 1 352 ? 152.249 118.484 166.949 1.00 152.51 334 LYS B O 1
ATOM 5429 N N . ALA B 1 353 ? 150.792 118.794 168.645 1.00 146.60 335 ALA B N 1
ATOM 5430 C CA . ALA B 1 353 ? 151.739 119.604 169.402 1.00 146.60 335 ALA B CA 1
ATOM 5431 C C . ALA B 1 353 ? 152.928 118.769 169.857 1.00 146.60 335 ALA B C 1
ATOM 5432 O O . ALA B 1 353 ? 154.076 119.223 169.797 1.00 146.60 335 ALA B O 1
ATOM 5434 N N . LEU B 1 354 ? 152.671 117.545 170.311 1.00 148.95 336 LEU B N 1
ATOM 5435 C CA . LEU B 1 354 ? 153.730 116.639 170.726 1.00 148.95 336 LEU B CA 1
ATOM 5436 C C . LEU B 1 354 ? 153.231 115.211 170.565 1.00 148.95 336 LEU B C 1
ATOM 5437 O O . LEU B 1 354 ? 152.026 114.950 170.563 1.00 148.95 336 LEU B O 1
ATOM 5442 N N . GLU B 1 355 ? 154.175 114.285 170.423 1.00 150.51 337 GLU B N 1
ATOM 5443 C CA . GLU B 1 355 ? 153.855 112.872 170.274 1.00 150.51 337 GLU B CA 1
ATOM 5444 C C . GLU B 1 355 ? 153.795 112.139 171.606 1.00 150.51 337 GLU B C 1
ATOM 5445 O O . GLU B 1 355 ? 153.582 110.923 171.619 1.00 150.51 337 GLU B O 1
ATOM 5451 N N . SER B 1 356 ? 153.977 112.844 172.719 1.00 139.75 338 SER B N 1
ATOM 5452 C CA . SER B 1 356 ? 153.897 112.241 174.040 1.00 139.75 338 SER B CA 1
ATOM 5453 C C . SER B 1 356 ? 153.389 113.288 175.019 1.00 139.75 338 SER B C 1
ATOM 5454 O O . SER B 1 356 ? 153.263 114.469 174.688 1.00 139.75 338 SER B O 1
ATOM 5457 N N . ALA B 1 357 ? 153.092 112.842 176.231 1.00 142.07 339 ALA B N 1
ATOM 5458 C CA . ALA B 1 357 ? 152.600 113.755 177.252 1.00 142.07 339 ALA B CA 1
ATOM 5459 C C . ALA B 1 357 ? 153.715 114.704 177.677 1.00 142.07 339 ALA B C 1
ATOM 5460 O O . ALA B 1 357 ? 154.777 114.247 178.116 1.00 142.07 339 ALA B O 1
ATOM 5462 N N . PRO B 1 358 ? 153.521 116.020 177.559 1.00 145.20 340 PRO B N 1
ATOM 5463 C CA . PRO B 1 358 ? 154.578 116.947 177.951 1.00 145.20 340 PRO B CA 1
ATOM 5464 C C . PRO B 1 358 ? 154.792 116.919 179.453 1.00 145.20 340 PRO B C 1
ATOM 5465 O O . PRO B 1 358 ? 153.854 116.649 180.223 1.00 145.20 340 PRO B O 1
ATOM 5469 N N . PRO B 1 359 ? 156.008 117.190 179.917 1.00 138.71 341 PRO B N 1
ATOM 5470 C CA . PRO B 1 359 ? 156.274 117.147 181.357 1.00 138.71 341 PRO B CA 1
ATOM 5471 C C . PRO B 1 359 ? 155.646 118.328 182.079 1.00 138.71 341 PRO B C 1
ATOM 5472 O O . PRO B 1 359 ? 155.312 119.356 181.485 1.00 138.71 341 PRO B O 1
ATOM 5476 N N . GLY B 1 360 ? 155.490 118.163 183.391 1.00 136.31 342 GLY B N 1
ATOM 5477 C CA . GLY B 1 360 ? 154.953 119.197 184.247 1.00 136.31 342 GLY B CA 1
ATOM 5478 C C . GLY B 1 360 ? 153.478 119.071 184.560 1.00 136.31 342 GLY B C 1
ATOM 5479 O O . GLY B 1 360 ? 152.995 119.766 185.462 1.00 136.31 342 GLY B O 1
ATOM 5480 N N . LEU B 1 361 ? 152.750 118.218 183.849 1.00 136.38 343 LEU B N 1
ATOM 5481 C CA . LEU B 1 361 ? 151.333 118.030 184.110 1.00 136.38 343 LEU B CA 1
ATOM 5482 C C . LEU B 1 361 ? 151.114 116.940 185.153 1.00 136.38 343 LEU B C 1
ATOM 5483 O O . LEU B 1 361 ? 151.986 116.108 185.415 1.00 136.38 343 LEU B O 1
ATOM 5488 N N . LEU B 1 362 ? 149.926 116.955 185.748 1.00 137.84 344 LEU B N 1
ATOM 5489 C CA . LEU B 1 362 ? 149.560 115.963 186.743 1.00 137.84 344 LEU B CA 1
ATOM 5490 C C . LEU B 1 362 ? 149.238 114.629 186.073 1.00 137.84 344 LEU B C 1
ATOM 5491 O O . LEU B 1 362 ? 149.145 114.521 184.847 1.00 137.84 344 LEU B O 1
ATOM 5496 N N . ALA B 1 363 ? 149.070 113.598 186.904 1.00 146.26 345 ALA B N 1
ATOM 5497 C CA . ALA B 1 363 ? 148.737 112.275 186.384 1.00 146.26 345 ALA B CA 1
ATOM 5498 C C . ALA B 1 363 ? 147.392 112.285 185.671 1.00 146.26 345 ALA B C 1
ATOM 5499 O O . ALA B 1 363 ? 147.243 111.684 184.601 1.00 146.26 345 ALA B O 1
ATOM 5501 N N . ASP B 1 364 ? 146.398 112.962 186.251 1.00 150.40 346 ASP B N 1
ATOM 5502 C CA . ASP B 1 364 ? 145.106 113.090 185.586 1.00 150.40 346 ASP B CA 1
ATOM 5503 C C . ASP B 1 364 ? 145.245 113.855 184.277 1.00 150.40 346 ASP B C 1
ATOM 5504 O O . ASP B 1 364 ? 144.635 113.490 183.265 1.00 150.40 346 ASP B O 1
ATOM 5509 N N . GLU B 1 365 ? 146.049 114.921 184.277 1.00 142.07 347 GLU B N 1
ATOM 5510 C CA . GLU B 1 365 ? 146.275 115.673 183.048 1.00 142.07 347 GLU B CA 1
ATOM 5511 C C . GLU B 1 365 ? 146.980 114.819 182.001 1.00 142.07 347 GLU B C 1
ATOM 5512 O O . GLU B 1 365 ? 146.662 114.899 180.810 1.00 142.07 347 GLU B O 1
ATOM 5518 N N . ALA B 1 366 ? 147.942 113.996 182.424 1.00 140.63 348 ALA B N 1
ATOM 5519 C CA . ALA B 1 366 ? 148.614 113.106 181.482 1.00 140.63 348 ALA B CA 1
ATOM 5520 C C . ALA B 1 366 ? 147.645 112.085 180.899 1.00 140.63 348 ALA B C 1
ATOM 5521 O O . ALA B 1 366 ? 147.681 111.795 179.695 1.00 140.63 348 ALA B O 1
ATOM 5523 N N . ASP B 1 367 ? 146.777 111.520 181.742 1.00 142.98 349 ASP B N 1
ATOM 5524 C CA . ASP B 1 367 ? 145.783 110.573 181.251 1.00 142.98 349 ASP B CA 1
ATOM 5525 C C . ASP B 1 367 ? 144.834 111.240 180.267 1.00 142.98 349 ASP B C 1
ATOM 5526 O O . ASP B 1 367 ? 144.485 110.656 179.235 1.00 142.98 349 ASP B O 1
ATOM 5531 N N . PHE B 1 368 ? 144.413 112.471 180.564 1.00 134.52 350 PHE B N 1
ATOM 5532 C CA . PHE B 1 368 ? 143.555 113.199 179.636 1.00 134.52 350 PHE B CA 1
ATOM 5533 C C . PHE B 1 368 ? 144.274 113.499 178.329 1.00 134.52 350 PHE B C 1
ATOM 5534 O O . PHE B 1 368 ? 143.657 113.460 177.261 1.00 134.52 350 PHE B O 1
ATOM 5542 N N . TYR B 1 369 ? 145.570 113.809 178.390 1.00 133.23 351 TYR B N 1
ATOM 5543 C CA . TYR B 1 369 ? 146.337 114.048 177.171 1.00 133.23 351 TYR B CA 1
ATOM 5544 C C . TYR B 1 369 ? 146.394 112.794 176.307 1.00 133.23 351 TYR B C 1
ATOM 5545 O O . TYR B 1 369 ? 146.138 112.846 175.097 1.00 133.23 351 TYR B O 1
ATOM 5554 N N . ARG B 1 370 ? 146.725 111.653 176.917 1.00 134.69 352 ARG B N 1
ATOM 5555 C CA . ARG B 1 370 ? 146.753 110.403 176.163 1.00 134.69 352 ARG B CA 1
ATOM 5556 C C . ARG B 1 370 ? 145.378 110.054 175.613 1.00 134.69 352 ARG B C 1
ATOM 5557 O O . ARG B 1 370 ? 145.272 109.511 174.508 1.00 134.69 352 ARG B O 1
ATOM 5565 N N . TYR B 1 371 ? 144.319 110.354 176.367 1.00 141.46 353 TYR B N 1
ATOM 5566 C CA . TYR B 1 371 ? 142.966 110.158 175.861 1.00 141.46 353 TYR B CA 1
ATOM 5567 C C . TYR B 1 371 ? 142.712 111.031 174.640 1.00 141.46 353 TYR B C 1
ATOM 5568 O O . TYR B 1 371 ? 142.153 110.574 173.639 1.00 141.46 353 TYR B O 1
ATOM 5577 N N . LEU B 1 372 ? 143.132 112.295 174.703 1.00 139.85 354 LEU B N 1
ATOM 5578 C CA . LEU B 1 372 ? 142.902 113.216 173.596 1.00 139.85 354 LEU B CA 1
ATOM 5579 C C . LEU B 1 372 ? 143.698 112.816 172.363 1.00 139.85 354 LEU B C 1
ATOM 5580 O O . LEU B 1 372 ? 143.281 113.102 171.235 1.00 139.85 354 LEU B O 1
ATOM 5585 N N . LEU B 1 373 ? 144.845 112.162 172.555 1.00 138.32 355 LEU B N 1
ATOM 5586 C CA . LEU B 1 373 ? 145.667 111.772 171.413 1.00 138.32 355 LEU B CA 1
ATOM 5587 C C . LEU B 1 373 ? 144.945 110.776 170.512 1.00 138.32 355 LEU B C 1
ATOM 5588 O O . LEU B 1 373 ? 145.002 110.891 169.282 1.00 138.32 355 LEU B O 1
ATOM 5593 N N . VAL B 1 374 ? 144.262 109.792 171.101 1.00 143.73 356 VAL B N 1
ATOM 5594 C CA . VAL B 1 374 ? 143.741 108.683 170.305 1.00 143.73 356 VAL B CA 1
ATOM 5595 C C . VAL B 1 374 ? 142.583 109.135 169.419 1.00 143.73 356 VAL B C 1
ATOM 5596 O O . VAL B 1 374 ? 142.444 108.669 168.282 1.00 143.73 356 VAL B O 1
ATOM 5600 N N . GLN B 1 375 ? 141.732 110.033 169.913 1.00 144.88 357 GLN B N 1
ATOM 5601 C CA . GLN B 1 375 ? 140.589 110.463 169.117 1.00 144.88 357 GLN B CA 1
ATOM 5602 C C . GLN B 1 375 ? 141.043 111.258 167.900 1.00 144.88 357 GLN B C 1
ATOM 5603 O O . GLN B 1 375 ? 141.963 112.076 167.965 1.00 144.88 357 GLN B O 1
ATOM 5609 N N . GLU B 1 376 ? 140.376 111.001 166.774 1.00 140.72 358 GLU B N 1
ATOM 5610 C CA . GLU B 1 376 ? 140.743 111.665 165.529 1.00 140.72 358 GLU B CA 1
ATOM 5611 C C . GLU B 1 376 ? 140.296 113.121 165.516 1.00 140.72 358 GLU B C 1
ATOM 5612 O O . GLU B 1 376 ? 140.893 113.949 164.819 1.00 140.72 358 GLU B O 1
ATOM 5618 N N . ARG B 1 377 ? 139.250 113.458 166.272 1.00 138.67 359 ARG B N 1
ATOM 5619 C CA . ARG B 1 377 ? 138.661 114.796 166.233 1.00 138.67 359 ARG B CA 1
ATOM 5620 C C . ARG B 1 377 ? 138.394 115.289 167.654 1.00 138.67 359 ARG B C 1
ATOM 5621 O O . ARG B 1 377 ? 137.301 115.095 168.190 1.00 138.67 359 ARG B O 1
ATOM 5629 N N . GLY B 1 378 ? 139.398 115.908 168.273 1.00 137.11 360 GLY B N 1
ATOM 5630 C CA . GLY B 1 378 ? 139.141 116.706 169.456 1.00 137.11 360 GLY B CA 1
ATOM 5631 C C . GLY B 1 378 ? 139.759 118.088 169.386 1.00 137.11 360 GLY B C 1
ATOM 5632 O O . GLY B 1 378 ? 140.982 118.227 169.470 1.00 137.11 360 GLY B O 1
ATOM 5633 N N . ARG B 1 379 ? 138.930 119.118 169.240 1.00 138.31 361 ARG B N 1
ATOM 5634 C CA . ARG B 1 379 ? 139.382 120.506 169.284 1.00 138.31 361 ARG B CA 1
ATOM 5635 C C . ARG B 1 379 ? 138.334 121.368 169.982 1.00 138.31 361 ARG B C 1
ATOM 5636 O O . ARG B 1 379 ? 137.954 122.438 169.505 1.00 138.31 361 ARG B O 1
ATOM 5644 N N . LEU B 1 380 ? 137.826 120.889 171.115 1.00 144.48 362 LEU B N 1
ATOM 5645 C CA . LEU B 1 380 ? 136.774 121.614 171.817 1.00 144.48 362 LEU B CA 1
ATOM 5646 C C . LEU B 1 380 ? 137.288 122.974 172.270 1.00 144.48 362 LEU B C 1
ATOM 5647 O O . LEU B 1 380 ? 138.070 123.069 173.221 1.00 144.48 362 LEU B O 1
ATOM 5652 N N . GLU B 1 381 ? 136.851 124.031 171.590 1.00 146.00 363 GLU B N 1
ATOM 5653 C CA . GLU B 1 381 ? 137.344 125.371 171.855 1.00 146.00 363 GLU B CA 1
ATOM 5654 C C . GLU B 1 381 ? 136.648 125.971 173.074 1.00 146.00 363 GLU B C 1
ATOM 5655 O O . GLU B 1 381 ? 135.643 125.459 173.572 1.00 146.00 363 GLU B O 1
ATOM 5661 N N . GLN B 1 382 ? 137.207 127.082 173.555 1.00 137.63 364 GLN B N 1
ATOM 5662 C CA . GLN B 1 382 ? 136.661 127.731 174.741 1.00 137.63 364 GLN B CA 1
ATOM 5663 C C . GLN B 1 382 ? 135.307 128.365 174.454 1.00 137.63 364 GLN B C 1
ATOM 5664 O O . GLN B 1 382 ? 134.433 128.400 175.328 1.00 137.63 364 GLN B O 1
ATOM 5670 N N . GLU B 1 383 ? 135.119 128.878 173.237 1.00 141.46 365 GLU B N 1
ATOM 5671 C CA . GLU B 1 383 ? 133.899 129.608 172.911 1.00 141.46 365 GLU B CA 1
ATOM 5672 C C . GLU B 1 383 ? 132.668 128.716 173.003 1.00 141.46 365 GLU B C 1
ATOM 5673 O O . GLU B 1 383 ? 131.618 129.141 173.498 1.00 141.46 365 GLU B O 1
ATOM 5679 N N . TYR B 1 384 ? 132.778 127.472 172.535 1.00 141.62 366 TYR B N 1
ATOM 5680 C CA . TYR B 1 384 ? 131.623 126.586 172.396 1.00 141.62 366 TYR B CA 1
ATOM 5681 C C . TYR B 1 384 ? 131.365 125.865 173.720 1.00 141.62 366 TYR B C 1
ATOM 5682 O O . TYR B 1 384 ? 131.486 124.645 173.846 1.00 141.62 366 TYR B O 1
ATOM 5691 N N . LEU B 1 385 ? 130.995 126.652 174.724 1.00 128.96 367 LEU B N 1
ATOM 5692 C CA . LEU B 1 385 ? 130.719 126.132 176.052 1.00 128.96 367 LEU B CA 1
ATOM 5693 C C . LEU B 1 385 ? 129.490 126.820 176.624 1.00 128.96 367 LEU B C 1
ATOM 5694 O O . LEU B 1 385 ? 129.209 127.975 176.284 1.00 128.96 367 LEU B O 1
ATOM 5699 N N . PRO B 1 386 ? 128.740 126.137 177.487 1.00 123.52 368 PRO B N 1
ATOM 5700 C CA . PRO B 1 386 ? 127.596 126.788 178.137 1.00 123.52 368 PRO B CA 1
ATOM 5701 C C . PRO B 1 386 ? 128.056 127.852 179.120 1.00 123.52 368 PRO B C 1
ATOM 5702 O O . PRO B 1 386 ? 129.012 127.657 179.874 1.00 123.52 368 PRO B O 1
ATOM 5706 N N . LYS B 1 387 ? 127.358 128.989 179.104 1.00 117.76 369 LYS B N 1
ATOM 5707 C CA . LYS B 1 387 ? 127.723 130.091 179.987 1.00 117.76 369 LYS B CA 1
ATOM 5708 C C . LYS B 1 387 ? 127.502 129.730 181.450 1.00 117.76 369 LYS B C 1
ATOM 5709 O O . LYS B 1 387 ? 128.318 130.080 182.311 1.00 117.76 369 LYS B O 1
ATOM 5715 N N . ALA B 1 388 ? 126.404 129.033 181.752 1.00 120.39 370 ALA B N 1
ATOM 5716 C CA . ALA B 1 388 ? 126.079 128.722 183.141 1.00 120.39 370 ALA B CA 1
ATOM 5717 C C . ALA B 1 388 ? 127.134 127.826 183.778 1.00 120.39 370 ALA B C 1
ATOM 5718 O O . ALA B 1 388 ? 127.527 128.042 184.930 1.00 120.39 370 ALA B O 1
ATOM 5720 N N . GLN B 1 389 ? 127.599 126.810 183.048 1.00 121.07 371 GLN B N 1
ATOM 5721 C CA . GLN B 1 389 ? 128.600 125.903 183.602 1.00 121.07 371 GLN B CA 1
ATOM 5722 C C . GLN B 1 389 ? 129.908 126.632 183.884 1.00 121.07 371 GLN B C 1
ATOM 5723 O O . GLN B 1 389 ? 130.532 126.423 184.931 1.00 121.07 371 GLN B O 1
ATOM 5729 N N . VAL B 1 390 ? 130.335 127.494 182.959 1.00 121.23 372 VAL B N 1
ATOM 5730 C CA . VAL B 1 390 ? 131.542 128.287 183.177 1.00 121.23 372 VAL B CA 1
ATOM 5731 C C . VAL B 1 390 ? 131.353 129.216 184.367 1.00 121.23 372 VAL B C 1
ATOM 5732 O O . VAL B 1 390 ? 132.276 129.427 185.166 1.00 121.23 372 VAL B O 1
ATOM 5736 N N . GLU B 1 391 ? 130.156 129.789 184.501 1.00 126.30 373 GLU B N 1
ATOM 5737 C CA . GLU B 1 391 ? 129.859 130.643 185.646 1.00 126.30 373 GLU B CA 1
ATOM 5738 C C . GLU B 1 391 ? 130.087 129.896 186.954 1.00 126.30 373 GLU B C 1
ATOM 5739 O O . GLU B 1 391 ? 130.813 130.368 187.837 1.00 126.30 373 GLU B O 1
ATOM 5745 N N . LEU B 1 392 ? 129.488 128.709 187.081 1.00 120.40 374 LEU B N 1
ATOM 5746 C CA . LEU B 1 392 ? 129.628 127.927 188.304 1.00 120.40 374 LEU B CA 1
ATOM 5747 C C . LEU B 1 392 ? 131.064 127.475 188.526 1.00 120.40 374 LEU B C 1
ATOM 5748 O O . LEU B 1 392 ? 131.518 127.410 189.673 1.00 120.40 374 LEU B O 1
ATOM 5753 N N . ALA B 1 393 ? 131.785 127.147 187.453 1.00 121.13 375 ALA B N 1
ATOM 5754 C CA . ALA B 1 393 ? 133.186 126.769 187.598 1.00 121.13 375 ALA B CA 1
ATOM 5755 C C . ALA B 1 393 ? 134.012 127.921 188.154 1.00 121.13 375 ALA B C 1
ATOM 5756 O O . ALA B 1 393 ? 134.852 127.725 189.040 1.00 121.13 375 ALA B O 1
ATOM 5758 N N . ILE B 1 394 ? 133.783 129.135 187.651 1.00 121.37 376 ILE B N 1
ATOM 5759 C CA . ILE B 1 394 ? 134.511 130.289 188.168 1.00 121.37 376 ILE B CA 1
ATOM 5760 C C . ILE B 1 394 ? 134.139 130.545 189.623 1.00 121.37 376 ILE B C 1
ATOM 5761 O O . ILE B 1 394 ? 135.002 130.860 190.452 1.00 121.37 376 ILE B O 1
ATOM 5766 N N . ARG B 1 395 ? 132.852 130.408 189.961 1.00 130.80 377 ARG B N 1
ATOM 5767 C CA . ARG B 1 395 ? 132.445 130.590 191.353 1.00 130.80 377 ARG B CA 1
ATOM 5768 C C . ARG B 1 395 ? 133.124 129.580 192.271 1.00 130.80 377 ARG B C 1
ATOM 5769 O O . ARG B 1 395 ? 133.611 129.944 193.348 1.00 130.80 377 ARG B O 1
ATOM 5777 N N . LYS B 1 396 ? 133.168 128.308 191.868 1.00 129.49 378 LYS B N 1
ATOM 5778 C CA . LYS B 1 396 ? 133.765 127.295 192.733 1.00 129.49 378 LYS B CA 1
ATOM 5779 C C . LYS B 1 396 ? 135.276 127.469 192.825 1.00 129.49 378 LYS B C 1
ATOM 5780 O O . LYS B 1 396 ? 135.879 127.172 193.863 1.00 129.49 378 LYS B O 1
ATOM 5786 N N . TRP B 1 397 ? 135.909 127.946 191.750 1.00 124.89 379 TRP B N 1
ATOM 5787 C CA . TRP B 1 397 ? 137.332 128.260 191.823 1.00 124.89 379 TRP B CA 1
ATOM 5788 C C . TRP B 1 397 ? 137.590 129.414 192.782 1.00 124.89 379 TRP B C 1
ATOM 5789 O O . TRP B 1 397 ? 138.564 129.395 193.543 1.00 124.89 379 TRP B O 1
ATOM 5800 N N . ALA B 1 398 ? 136.728 130.429 192.757 1.00 130.94 380 ALA B N 1
ATOM 5801 C CA . ALA B 1 398 ? 136.883 131.581 193.633 1.00 130.94 380 ALA B CA 1
ATOM 5802 C C . ALA B 1 398 ? 136.425 131.309 195.059 1.00 130.94 380 ALA B C 1
ATOM 5803 O O . ALA B 1 398 ? 136.657 132.149 195.935 1.00 130.94 380 ALA B O 1
ATOM 5805 N N . ARG B 1 399 ? 135.787 130.172 195.313 1.00 139.47 381 ARG B N 1
ATOM 5806 C CA . ARG B 1 399 ? 135.317 129.840 196.653 1.00 139.47 381 ARG B CA 1
ATOM 5807 C C . ARG B 1 399 ? 136.486 129.563 197.591 1.00 139.47 381 ARG B C 1
ATOM 5808 O O . ARG B 1 399 ? 136.925 130.447 198.327 1.00 139.47 381 ARG B O 1
#